Protein AF-A0A317CNK8-F1 (afdb_monomer)

Radius of gyration: 68.14 Å; Cα contacts (8 Å, |Δi|>4): 145; chains: 1; bounding box: 167×56×218 Å

InterPro domains:
  IPR014161 Tol-Pal system, TolA [TIGR02794] (309-562)

Solvent-accessible surface area (backbone atoms only — not comparable to full-atom values): 32503 Å² total; per-residue (Å²): 128,73,77,66,61,76,76,44,60,66,61,55,53,50,50,52,53,50,52,52,50,52,53,52,51,53,58,64,60,62,77,76,76,86,88,83,90,78,91,90,82,90,83,90,85,82,90,81,90,83,94,78,88,80,90,83,90,82,80,86,84,85,84,85,86,86,84,84,83,84,87,80,59,73,66,58,60,51,49,52,51,52,50,52,50,50,55,50,48,53,49,51,50,48,53,48,53,52,50,51,52,50,51,50,54,50,50,54,49,53,52,51,50,52,50,52,49,53,52,52,50,51,54,51,50,52,52,50,50,51,54,50,50,55,51,49,52,52,52,49,53,51,50,50,54,49,50,52,52,51,51,52,50,50,53,53,52,48,53,50,50,54,52,50,53,49,52,51,51,54,52,48,53,52,51,52,50,52,49,52,51,52,51,51,50,50,53,51,50,52,52,51,49,52,52,53,52,50,52,50,52,50,52,50,52,52,50,51,50,52,51,50,51,52,52,52,51,52,52,50,50,51,50,52,52,50,50,50,50,56,47,50,64,50,50,74,75,60,85,74,84,89,86,84,87,78,71,71,58,64,62,50,53,58,57,48,52,56,55,46,54,55,48,50,53,51,51,51,52,53,51,51,51,50,52,50,52,52,51,49,53,50,53,51,50,53,52,52,53,51,52,54,50,53,51,52,51,52,56,48,52,52,49,53,50,50,52,51,51,55,49,52,51,52,53,52,49,52,51,52,55,49,51,52,50,53,52,51,50,49,53,52,49,51,54,50,51,51,54,49,51,51,54,51,52,51,49,51,50,54,50,52,51,52,50,49,55,51,50,52,51,52,51,51,50,51,52,51,49,53,49,50,52,51,49,51,52,50,49,54,53,44,48,55,52,43,59,58,42,48,71,64,47,72,80,67,69,85,76,83,80,91,80,76,64,79,77,63,56,64,60,58,55,57,55,54,51,56,54,51,54,56,52,51,52,52,49,54,52,53,49,51,51,51,52,53,51,52,49,52,52,53,50,51,51,51,51,52,51,54,51,53,49,50,52,50,53,50,52,50,48,52,53,53,50,50,50,50,50,52,51,50,49,51,52,49,52,52,50,50,52,50,52,50,51,30,51,51,50,44,52,56,49,49,54,50,39,50,52,56,26,56,76,60,44,66,78,59,91,87,56,80,91,48,64,30,36,37,39,41,33,49,41,85,80,11,40,75,50,80,76,78,40,72,80,38,63,89,47,72,69,58,50,49,35,52,54,51,11,52,64,72,35,57,64,36,77,58,68,58,93,73,47,82,76,47,71,44,80,47,78,50,109

Organism: NCBI:txid1247513

Mean predicted aligned error: 24.34 Å

Structure (mmCIF, N/CA/C/O backbone):
data_AF-A0A317CNK8-F1
#
_entry.id   AF-A0A317CNK8-F1
#
loop_
_atom_site.group_PDB
_atom_site.id
_atom_site.type_symbol
_atom_site.label_atom_id
_atom_site.label_alt_id
_atom_site.label_comp_id
_atom_site.label_asym_id
_atom_site.label_entity_id
_atom_site.label_seq_id
_atom_site.pdbx_PDB_ins_code
_atom_site.Cartn_x
_atom_site.Cartn_y
_atom_site.Cartn_z
_atom_site.occupancy
_atom_site.B_iso_or_equiv
_atom_site.auth_seq_id
_atom_site.auth_comp_id
_atom_site.auth_asym_id
_atom_site.auth_atom_id
_atom_site.pdbx_PDB_model_num
ATOM 1 N N . MET A 1 1 ? -16.880 -33.527 27.406 1.00 51.72 1 MET A N 1
ATOM 2 C CA . MET A 1 1 ? -18.219 -33.159 26.884 1.00 51.72 1 MET A CA 1
ATOM 3 C C . MET A 1 1 ? -18.431 -31.655 26.640 1.00 51.72 1 MET A C 1
ATOM 5 O O . MET A 1 1 ? -19.426 -31.310 26.028 1.00 51.72 1 MET A O 1
ATOM 9 N N . MET A 1 2 ? -17.512 -30.744 27.010 1.00 53.50 2 MET A N 1
ATOM 10 C CA . MET A 1 2 ? -17.715 -29.291 26.795 1.00 53.50 2 MET A CA 1
ATOM 11 C C . MET A 1 2 ? -17.295 -28.764 25.405 1.00 53.50 2 MET A C 1
ATOM 13 O O . MET A 1 2 ? -17.673 -27.661 25.027 1.00 53.50 2 MET A O 1
ATOM 17 N N . LYS A 1 3 ? -16.541 -29.538 24.607 1.00 53.97 3 LYS A N 1
ATOM 18 C CA . LYS A 1 3 ? -16.051 -29.102 23.279 1.00 53.97 3 LYS A CA 1
ATOM 19 C C . LYS A 1 3 ? -17.093 -29.189 22.153 1.00 53.97 3 LYS A C 1
ATOM 21 O O . LYS A 1 3 ? -16.916 -28.548 21.123 1.00 53.97 3 LYS A O 1
ATOM 26 N N . THR A 1 4 ? -18.186 -29.929 22.338 1.00 57.75 4 THR A N 1
ATOM 27 C CA . THR A 1 4 ? -19.303 -30.004 21.377 1.00 57.75 4 THR A CA 1
ATOM 28 C C . THR A 1 4 ? -20.269 -28.821 21.495 1.00 57.75 4 THR A C 1
ATOM 30 O O . THR A 1 4 ? -20.894 -28.456 20.504 1.00 57.75 4 THR A O 1
ATOM 33 N N . LEU A 1 5 ? -20.326 -28.156 22.655 1.00 55.88 5 LEU A N 1
ATOM 34 C CA . LEU A 1 5 ? -21.224 -27.019 22.907 1.00 55.88 5 LEU A CA 1
ATOM 35 C C . LEU A 1 5 ? -20.809 -25.730 22.177 1.00 55.88 5 LEU A C 1
ATOM 37 O O . LEU A 1 5 ? -21.660 -24.899 21.879 1.00 55.88 5 LEU A O 1
ATOM 41 N N . LEU A 1 6 ? -19.529 -25.573 21.820 1.00 61.75 6 LEU A N 1
ATOM 42 C CA . LEU A 1 6 ? -19.040 -24.378 21.114 1.00 61.75 6 LEU A CA 1
ATOM 43 C C . LEU A 1 6 ? -19.137 -24.472 19.583 1.00 61.75 6 LEU A C 1
ATOM 45 O O . LEU A 1 6 ? -18.916 -23.476 18.898 1.00 61.75 6 LEU A O 1
ATOM 49 N N . ARG A 1 7 ? -19.451 -25.648 19.025 1.00 70.12 7 ARG A N 1
ATOM 50 C CA . ARG A 1 7 ? -19.420 -25.859 17.567 1.00 70.12 7 ARG A CA 1
ATOM 51 C C . ARG A 1 7 ? -20.750 -25.533 16.877 1.00 70.12 7 ARG A C 1
ATOM 53 O O . ARG A 1 7 ? -20.743 -25.199 15.697 1.00 70.12 7 ARG A O 1
ATOM 60 N N . HIS A 1 8 ? -21.867 -25.559 17.610 1.00 70.69 8 HIS A N 1
ATOM 61 C CA . HIS A 1 8 ? -23.206 -25.256 17.084 1.00 70.69 8 HIS A CA 1
ATOM 62 C C . HIS A 1 8 ? -24.017 -24.376 18.053 1.00 70.69 8 HIS A C 1
ATOM 64 O O . HIS A 1 8 ? -24.995 -24.843 18.641 1.00 70.69 8 HIS A O 1
ATOM 70 N N . PRO A 1 9 ? -23.651 -23.088 18.210 1.00 75.88 9 PRO A N 1
ATOM 71 C CA . PRO A 1 9 ? -24.338 -22.183 19.136 1.00 75.88 9 PRO A CA 1
ATOM 72 C C . PRO A 1 9 ? -25.824 -22.010 18.781 1.00 75.88 9 PRO A C 1
ATOM 74 O O . PRO A 1 9 ? -26.666 -21.932 19.670 1.00 75.88 9 PRO A O 1
ATOM 77 N N . PHE A 1 10 ? -26.168 -22.046 17.489 1.00 78.62 10 PHE A N 1
ATOM 78 C CA . PHE A 1 10 ? -27.555 -21.956 17.025 1.00 78.62 10 PHE A CA 1
ATOM 79 C C . PHE A 1 10 ? -28.415 -23.165 17.415 1.00 78.62 10 PHE A C 1
ATOM 81 O O . PHE A 1 10 ? -29.553 -22.976 17.831 1.00 78.62 10 PHE A O 1
ATOM 88 N N . ALA A 1 11 ? -27.887 -24.392 17.337 1.00 78.44 11 ALA A N 1
ATOM 89 C CA . ALA A 1 11 ? -28.640 -25.594 17.711 1.00 78.44 11 ALA A CA 1
ATOM 90 C C . ALA A 1 11 ? -28.907 -25.649 19.224 1.00 78.44 11 ALA A C 1
ATOM 92 O O . ALA A 1 11 ? -29.983 -26.056 19.654 1.00 78.44 11 ALA A O 1
ATOM 93 N N . PHE A 1 12 ? -27.953 -25.174 20.031 1.00 82.88 12 PHE A N 1
ATOM 94 C CA . PHE A 1 12 ? -28.099 -25.093 21.483 1.00 82.88 12 PHE A CA 1
ATOM 95 C C . PHE A 1 12 ? -29.129 -24.034 21.907 1.00 82.88 12 PHE A C 1
ATOM 97 O O . PHE A 1 12 ? -29.985 -24.308 22.745 1.00 82.88 12 PHE A O 1
ATOM 104 N N . ILE A 1 13 ? -29.108 -22.851 21.281 1.00 85.25 13 ILE A N 1
ATOM 105 C CA . ILE A 1 13 ? -30.114 -21.804 21.525 1.00 85.25 13 ILE A CA 1
ATOM 106 C C . ILE A 1 13 ? -31.509 -22.285 21.102 1.00 85.25 13 ILE A C 1
ATOM 108 O O . ILE A 1 13 ? -32.470 -22.090 21.843 1.00 85.25 13 ILE A O 1
ATOM 112 N N . LEU A 1 14 ? -31.624 -22.969 19.959 1.00 87.56 14 LEU A N 1
ATOM 113 C CA . LEU A 1 14 ? -32.895 -23.523 19.488 1.00 87.56 14 LEU A CA 1
ATOM 114 C C . LEU A 1 14 ? -33.442 -24.599 20.442 1.00 87.56 14 LEU A C 1
ATOM 116 O O . LEU A 1 14 ? -34.637 -24.609 20.725 1.00 87.56 14 LEU A O 1
ATOM 120 N N . ALA A 1 15 ? -32.575 -25.454 20.996 1.00 86.88 15 ALA A N 1
ATOM 121 C CA . ALA A 1 15 ? -32.964 -26.447 21.995 1.00 86.88 15 ALA A CA 1
ATOM 122 C C . ALA A 1 15 ? -33.470 -25.798 23.294 1.00 86.88 15 ALA A C 1
ATOM 124 O O . ALA A 1 15 ? -34.475 -26.247 23.840 1.00 86.88 15 ALA A O 1
ATOM 125 N N . ILE A 1 16 ? -32.832 -24.720 23.764 1.00 89.38 16 ILE A N 1
ATOM 126 C CA . ILE A 1 16 ? -33.285 -23.974 24.951 1.00 89.38 16 ILE A CA 1
ATOM 127 C C . ILE A 1 16 ? -34.645 -23.315 24.698 1.00 89.38 16 ILE A C 1
ATOM 129 O O . ILE A 1 16 ? -35.525 -23.390 25.552 1.00 89.38 16 ILE A O 1
ATOM 133 N N . ILE A 1 17 ? -34.845 -22.712 23.523 1.00 91.62 17 ILE A N 1
ATOM 134 C CA . ILE A 1 17 ? -36.132 -22.108 23.143 1.00 91.62 17 ILE A CA 1
ATOM 135 C C . ILE A 1 17 ? -37.231 -23.178 23.071 1.00 91.62 17 ILE A C 1
ATOM 137 O O . ILE A 1 17 ? -38.327 -22.956 23.582 1.00 91.62 17 ILE A O 1
ATOM 141 N N . LEU A 1 18 ? -36.933 -24.353 22.507 1.00 92.69 18 LEU A N 1
ATOM 142 C CA . LEU A 1 18 ? -37.873 -25.473 22.434 1.00 92.69 18 LEU A CA 1
ATOM 143 C C . LEU A 1 18 ? -38.273 -25.975 23.831 1.00 92.69 18 LEU A C 1
ATOM 145 O O . LEU A 1 18 ? -39.457 -26.155 24.095 1.00 92.69 18 LEU A O 1
ATOM 149 N N . HIS A 1 19 ? -37.315 -26.134 24.749 1.00 86.75 19 HIS A N 1
ATOM 150 C CA . HIS A 1 19 ? -37.614 -26.532 26.130 1.00 86.75 19 HIS A CA 1
ATOM 151 C C . HIS A 1 19 ? -38.382 -25.443 26.892 1.00 86.75 19 HIS A C 1
ATOM 153 O O . HIS A 1 19 ? -39.276 -25.762 27.673 1.00 86.75 19 HIS A O 1
ATOM 159 N N . GLY A 1 20 ? -38.096 -24.165 26.628 1.00 92.12 20 GLY A N 1
ATOM 160 C CA . GLY A 1 20 ? -38.864 -23.043 27.170 1.00 92.12 20 GLY A CA 1
ATOM 161 C C . GLY A 1 20 ? -40.322 -23.039 26.699 1.00 92.12 20 GLY A C 1
ATOM 162 O O . GLY A 1 20 ? -41.219 -22.805 27.504 1.00 92.12 20 GLY A O 1
ATOM 163 N N . LEU A 1 21 ? -40.573 -23.362 25.427 1.00 91.50 21 LEU A N 1
ATOM 164 C CA . LEU A 1 21 ? -41.928 -23.509 24.880 1.00 91.50 21 LEU A CA 1
ATOM 165 C C . LEU A 1 21 ? -42.666 -24.721 25.462 1.00 91.50 21 LEU A C 1
ATOM 167 O O . LEU A 1 21 ? -43.856 -24.618 25.747 1.00 91.50 21 LEU A O 1
ATOM 171 N N . ILE A 1 22 ? -41.971 -25.838 25.693 1.00 87.00 22 ILE A N 1
ATOM 172 C CA . ILE A 1 22 ? -42.548 -27.023 26.348 1.00 87.00 22 ILE A CA 1
ATOM 173 C C . ILE A 1 22 ? -42.915 -26.713 27.808 1.00 87.00 22 ILE A C 1
ATOM 175 O O . ILE A 1 22 ? -44.008 -27.058 28.250 1.00 87.00 22 ILE A O 1
ATOM 179 N N . ALA A 1 23 ? -42.055 -26.003 28.545 1.00 83.56 23 ALA A N 1
ATOM 180 C CA . ALA A 1 23 ? -42.351 -25.570 29.911 1.00 83.56 23 ALA A CA 1
ATOM 181 C C . ALA A 1 23 ? -43.528 -24.579 29.961 1.00 83.56 23 ALA A C 1
ATOM 183 O O . ALA A 1 23 ? -44.383 -24.678 30.839 1.00 83.56 23 ALA A O 1
ATOM 184 N N . LEU A 1 24 ? -43.615 -23.664 28.989 1.00 82.12 24 LEU A N 1
ATOM 185 C CA . LEU A 1 24 ? -44.740 -22.738 28.855 1.00 82.12 24 LEU A CA 1
ATOM 186 C C . LEU A 1 24 ? -46.054 -23.477 28.545 1.00 82.12 24 LEU A C 1
ATOM 188 O O . LEU A 1 24 ? -47.079 -23.166 29.144 1.00 82.12 24 LEU A O 1
ATOM 192 N N . LEU A 1 25 ? -46.025 -24.490 27.672 1.00 81.62 25 LEU A N 1
ATOM 193 C CA . LEU A 1 25 ? -47.177 -25.354 27.384 1.00 81.62 25 LEU A CA 1
ATOM 194 C C . LEU A 1 25 ? -47.646 -26.144 28.613 1.00 81.62 25 LEU A C 1
ATOM 196 O O . LEU A 1 25 ? -48.846 -26.363 28.776 1.00 81.62 25 LEU A O 1
ATOM 200 N N . PHE A 1 26 ? -46.721 -26.534 29.491 1.00 77.19 26 PHE A N 1
ATOM 201 C CA . PHE A 1 26 ? -47.041 -27.226 30.738 1.00 77.19 26 PHE A CA 1
ATOM 202 C C . PHE A 1 26 ? -47.734 -26.297 31.744 1.00 77.19 26 PHE A C 1
ATOM 204 O O . PHE A 1 26 ? -48.718 -26.689 32.360 1.00 77.19 26 PHE A O 1
ATOM 211 N N . VAL A 1 27 ? -47.289 -25.039 31.848 1.00 76.50 27 VAL A N 1
ATOM 212 C CA . VAL A 1 27 ? -47.945 -24.017 32.687 1.00 76.50 27 VAL A CA 1
ATOM 213 C C . VAL A 1 27 ? -49.339 -23.676 32.154 1.00 76.50 27 VAL A C 1
ATOM 215 O O . VAL A 1 27 ? -50.279 -23.586 32.932 1.00 76.50 27 VAL A O 1
ATOM 218 N N . ILE A 1 28 ? -49.500 -23.565 30.832 1.00 77.12 28 ILE A N 1
ATOM 219 C CA . ILE A 1 28 ? -50.803 -23.290 30.204 1.00 77.12 28 ILE A CA 1
ATOM 220 C C . ILE A 1 28 ? -51.759 -24.493 30.332 1.00 77.12 28 ILE A C 1
ATOM 222 O O . ILE A 1 28 ? -52.966 -24.301 30.445 1.00 77.12 28 ILE A O 1
ATOM 226 N N . SER A 1 29 ? -51.247 -25.729 30.366 1.00 67.00 29 SER A N 1
ATOM 227 C CA . SER A 1 29 ? -52.081 -26.932 30.541 1.00 67.00 29 SER A CA 1
ATOM 228 C C . SER A 1 29 ? -52.541 -27.168 31.986 1.00 67.00 29 SER A C 1
ATOM 230 O O . SER A 1 29 ? -53.504 -27.903 32.193 1.00 67.00 29 SER A O 1
ATOM 232 N N . PHE A 1 30 ? -51.895 -26.558 32.986 1.00 57.22 30 PHE A N 1
ATOM 233 C CA . PHE A 1 30 ? -52.254 -26.728 34.402 1.00 57.22 30 PHE A CA 1
ATOM 234 C C . PHE A 1 30 ? -53.385 -25.800 34.886 1.00 57.22 30 PHE A C 1
ATOM 236 O O . PHE A 1 30 ? -53.951 -26.056 35.945 1.00 57.22 30 PHE A O 1
ATOM 243 N N . ASP A 1 31 ? -53.773 -24.788 34.104 1.00 52.41 31 ASP A N 1
ATOM 244 C CA . ASP A 1 31 ? -54.889 -23.876 34.425 1.00 52.41 31 ASP A CA 1
ATOM 245 C C . ASP A 1 31 ? -56.268 -24.386 33.942 1.00 52.41 31 ASP A C 1
ATOM 247 O O . ASP A 1 31 ? -57.275 -23.697 34.088 1.00 52.41 31 ASP A O 1
ATOM 251 N N . LEU A 1 32 ? -56.352 -25.605 33.382 1.00 44.31 32 LEU A N 1
ATOM 252 C CA . LEU A 1 32 ? -57.600 -26.165 32.833 1.00 44.31 32 LEU A CA 1
ATOM 253 C C . LEU A 1 32 ? -58.140 -27.412 33.558 1.00 44.31 32 LEU A C 1
ATOM 255 O O . LEU A 1 32 ? -58.937 -28.148 32.984 1.00 44.31 32 LEU A O 1
ATOM 259 N N . HIS A 1 33 ? -57.735 -27.660 34.806 1.00 44.12 33 HIS A N 1
ATOM 260 C CA . HIS A 1 33 ? -58.357 -28.674 35.671 1.00 44.12 33 HIS A CA 1
ATOM 261 C C . HIS A 1 33 ? -58.333 -28.233 37.136 1.00 44.12 33 HIS A C 1
ATOM 263 O O . HIS A 1 33 ? -57.529 -28.720 37.921 1.00 44.12 33 HIS A O 1
ATOM 269 N N . LEU A 1 34 ? -59.214 -27.303 37.503 1.00 44.22 34 LEU A N 1
ATOM 270 C CA . LEU A 1 34 ? -59.673 -27.092 38.881 1.00 44.22 34 LEU A CA 1
ATOM 271 C C . LEU A 1 34 ? -60.861 -26.125 38.839 1.00 44.22 34 LEU A C 1
ATOM 273 O O . LEU A 1 34 ? -60.669 -24.924 38.956 1.00 44.22 34 LEU A O 1
ATOM 277 N N . VAL A 1 35 ? -62.064 -26.658 38.601 1.00 36.12 35 VAL A N 1
ATOM 278 C CA . VAL A 1 35 ? -63.365 -26.217 39.151 1.00 36.12 35 VAL A CA 1
ATOM 279 C C . VAL A 1 35 ? -64.455 -27.074 38.499 1.00 36.12 35 VAL A C 1
ATOM 281 O O . VAL A 1 35 ? -64.773 -26.878 37.332 1.00 36.12 35 VAL A O 1
ATOM 284 N N . GLU A 1 36 ? -65.054 -27.988 39.270 1.00 35.94 36 GLU A N 1
ATOM 285 C CA . GLU A 1 36 ? -66.451 -28.398 39.081 1.00 35.94 36 GLU A CA 1
ATOM 286 C C . GLU A 1 36 ? -67.029 -29.024 40.368 1.00 35.94 36 GLU A C 1
ATOM 288 O O . GLU A 1 36 ? -66.429 -29.916 40.965 1.00 35.94 36 GLU A O 1
ATOM 293 N N . GLY A 1 37 ? -68.204 -28.527 40.784 1.00 32.69 37 GLY A N 1
ATOM 294 C CA . GLY A 1 37 ? -69.041 -29.024 41.891 1.00 32.69 37 GLY A CA 1
ATOM 295 C C . GLY A 1 37 ? -68.866 -28.265 43.220 1.00 32.69 37 GLY A C 1
ATOM 296 O O . GLY A 1 37 ? -67.756 -28.071 43.685 1.00 32.69 37 GLY A O 1
ATOM 297 N N . SER A 1 38 ? -69.892 -27.817 43.947 1.00 31.16 38 SER A N 1
ATOM 298 C CA . SER A 1 38 ? -71.340 -27.986 43.827 1.00 31.16 38 SER A CA 1
ATOM 299 C C . SER A 1 38 ? -72.035 -27.054 44.843 1.00 31.16 38 SER A C 1
ATOM 301 O O . SER A 1 38 ? -71.654 -27.012 46.006 1.00 31.16 38 SER A O 1
ATOM 303 N N . LEU A 1 39 ? -73.034 -26.312 44.354 1.00 35.56 39 LEU A N 1
ATOM 304 C CA . LEU A 1 39 ? -74.331 -25.941 44.954 1.00 35.56 39 LEU A CA 1
ATOM 305 C C . LEU A 1 39 ? -74.491 -25.760 46.482 1.00 35.56 39 LEU A C 1
ATOM 307 O O . LEU A 1 39 ? -74.320 -26.688 47.263 1.00 35.56 39 LEU A O 1
ATOM 311 N N . GLY A 1 40 ? -75.093 -24.624 46.864 1.00 33.16 40 GLY A N 1
ATOM 312 C CA . GLY A 1 40 ? -75.884 -24.516 48.099 1.00 33.16 40 GLY A CA 1
ATOM 313 C C . GLY A 1 40 ? -76.297 -23.085 48.455 1.00 33.16 40 GLY A C 1
ATOM 314 O O . GLY A 1 40 ? -75.489 -22.304 48.934 1.00 33.16 40 GLY A O 1
ATOM 315 N N . LYS A 1 41 ? -77.560 -22.736 48.207 1.00 35.88 41 LYS A N 1
ATOM 316 C CA . LYS A 1 41 ? -78.205 -21.416 48.368 1.00 35.88 41 LYS A CA 1
ATOM 317 C C . LYS A 1 41 ? -79.230 -21.471 49.531 1.00 35.88 41 LYS A C 1
ATOM 319 O O . LYS A 1 41 ? -79.697 -22.567 49.813 1.00 35.88 41 LYS A O 1
ATOM 324 N N . ILE A 1 42 ? -79.678 -20.290 50.022 1.00 35.28 42 ILE A N 1
ATOM 325 C CA . ILE A 1 42 ? -80.951 -19.989 50.770 1.00 35.28 42 ILE A CA 1
ATOM 326 C C . ILE A 1 42 ? -80.873 -20.260 52.303 1.00 35.28 42 ILE A C 1
ATOM 328 O O . ILE A 1 42 ? -80.344 -21.287 52.690 1.00 35.28 42 ILE A O 1
ATOM 332 N N . SER A 1 43 ? -81.337 -19.453 53.279 1.00 39.75 43 SER A N 1
ATOM 333 C CA . SER A 1 43 ? -82.163 -18.225 53.395 1.00 39.75 43 SER A CA 1
ATOM 334 C C . SER A 1 43 ? -82.001 -17.586 54.799 1.00 39.75 43 SER A C 1
ATOM 336 O O . SER A 1 43 ? -81.441 -18.224 55.690 1.00 39.75 43 SER A O 1
ATOM 338 N N . PRO A 1 44 ? -82.560 -16.384 55.054 1.00 58.94 44 PRO A N 1
ATOM 339 C CA . PRO A 1 44 ? -82.705 -15.805 56.390 1.00 58.94 44 PRO A CA 1
ATOM 340 C C . PRO A 1 44 ? -84.045 -16.200 57.041 1.00 58.94 44 PRO A C 1
ATOM 342 O O . PRO A 1 44 ? -85.082 -16.198 56.377 1.00 58.94 44 PRO A O 1
ATOM 345 N N . VAL A 1 45 ? -84.052 -16.473 58.350 1.00 34.09 45 VAL A N 1
ATOM 346 C CA . VAL A 1 45 ? -85.285 -16.705 59.123 1.00 34.09 45 VAL A CA 1
ATOM 347 C C . VAL A 1 45 ? -85.367 -15.723 60.291 1.00 34.09 45 VAL A C 1
ATOM 349 O O . VAL A 1 45 ? -84.513 -15.669 61.171 1.00 34.09 45 VAL A O 1
ATOM 352 N N . LYS A 1 46 ? -86.422 -14.912 60.217 1.00 27.80 46 LYS A N 1
ATOM 353 C CA . LYS A 1 46 ? -87.021 -14.054 61.243 1.00 27.80 46 LYS A CA 1
ATOM 354 C C . LYS A 1 46 ? -88.071 -14.888 62.004 1.00 27.80 46 LYS A C 1
ATOM 356 O O . LYS A 1 46 ? -88.456 -15.937 61.500 1.00 27.80 46 LYS A O 1
ATOM 361 N N . VAL A 1 47 ? -88.654 -14.300 63.061 1.00 31.88 47 VAL A N 1
ATOM 362 C CA . VAL A 1 47 ? -89.940 -14.668 63.719 1.00 31.88 47 VAL A CA 1
ATOM 363 C C . VAL A 1 47 ? -89.708 -15.588 64.948 1.00 31.88 47 VAL A C 1
ATOM 365 O O . VAL A 1 47 ? -88.899 -16.495 64.862 1.00 31.88 47 VAL A O 1
ATOM 368 N N . MET A 1 48 ? -90.273 -15.411 66.154 1.00 27.34 48 MET A N 1
ATOM 369 C CA . MET A 1 48 ? -91.448 -14.671 66.643 1.00 27.34 48 MET A CA 1
ATOM 370 C C . MET A 1 48 ? -91.346 -14.390 68.155 1.00 27.34 48 MET A C 1
ATOM 372 O O . MET A 1 48 ? -90.637 -15.082 68.879 1.00 27.34 48 MET A O 1
ATOM 376 N N . LEU A 1 49 ? -92.136 -13.412 68.606 1.00 37.09 49 LEU A N 1
ATOM 377 C CA . LEU A 1 49 ? -92.508 -13.162 70.000 1.00 37.09 49 LEU A CA 1
ATOM 378 C C . LEU A 1 49 ? -93.452 -14.247 70.556 1.00 37.09 49 LEU A C 1
ATOM 380 O O . LEU A 1 49 ? -94.300 -14.724 69.809 1.00 37.09 49 LEU A O 1
ATOM 384 N N . ASN A 1 50 ? -93.383 -14.512 71.867 1.00 32.94 50 ASN A N 1
ATOM 385 C CA . ASN A 1 50 ? -94.516 -14.870 72.749 1.00 32.94 50 ASN A CA 1
ATOM 386 C C . ASN A 1 50 ? -93.992 -14.822 74.208 1.00 32.94 50 ASN A C 1
ATOM 388 O O . ASN A 1 50 ? -93.010 -15.498 74.488 1.00 32.94 50 ASN A O 1
ATOM 392 N N . SER A 1 51 ? -94.370 -13.938 75.143 1.00 39.94 51 SER A N 1
ATOM 393 C CA . SER A 1 51 ? -95.670 -13.495 75.690 1.00 39.94 51 SER A CA 1
ATOM 394 C C . SER A 1 51 ? -96.462 -14.581 76.428 1.00 39.94 51 SER A C 1
ATOM 396 O O . SER A 1 51 ? -97.350 -15.174 75.835 1.00 39.94 51 SER A O 1
ATOM 398 N N . GLN A 1 52 ? -96.144 -14.781 77.720 1.00 35.12 52 GLN A N 1
ATOM 399 C CA . GLN A 1 52 ? -97.038 -15.115 78.859 1.00 35.12 52 GLN A CA 1
ATOM 400 C C . GLN A 1 52 ? -96.299 -14.609 80.135 1.00 35.12 52 GLN A C 1
ATOM 402 O O . GLN A 1 52 ? -95.115 -14.900 80.267 1.00 35.12 52 GLN A O 1
ATOM 407 N N . ALA A 1 53 ? -96.754 -13.647 80.959 1.00 31.39 53 ALA A N 1
ATOM 408 C CA . ALA A 1 53 ? -97.944 -13.580 81.832 1.00 31.39 53 ALA A CA 1
ATOM 409 C C . ALA A 1 53 ? -97.980 -14.754 82.841 1.00 31.39 53 ALA A C 1
ATOM 411 O O . ALA A 1 53 ? -97.860 -15.880 82.389 1.00 31.39 53 ALA A O 1
ATOM 412 N N . ILE A 1 54 ? -98.151 -14.652 84.169 1.00 30.12 54 ILE A N 1
ATOM 413 C CA . ILE A 1 54 ? -98.584 -13.630 85.148 1.00 30.12 54 ILE A CA 1
ATOM 414 C C . ILE A 1 54 ? -98.335 -14.250 86.562 1.00 30.12 54 ILE A C 1
ATOM 416 O O . ILE A 1 54 ? -98.412 -15.469 86.675 1.00 30.12 54 ILE A O 1
ATOM 420 N N . SER A 1 55 ? -98.147 -13.408 87.598 1.00 35.50 55 SER A N 1
ATOM 421 C CA . SER A 1 55 ? -98.243 -13.682 89.064 1.00 35.50 55 SER A CA 1
ATOM 422 C C . SER A 1 55 ? -97.176 -14.605 89.692 1.00 35.50 55 SER A C 1
ATOM 424 O O . SER A 1 55 ? -96.711 -15.533 89.058 1.00 35.50 55 SER A O 1
ATOM 426 N N . GLU A 1 56 ? -96.672 -14.395 90.916 1.00 32.97 56 GLU A N 1
ATOM 427 C CA . GLU A 1 56 ? -97.396 -14.114 92.164 1.00 32.97 56 GLU A CA 1
ATOM 428 C C . GLU A 1 56 ? -96.440 -13.599 93.274 1.00 32.97 56 GLU A C 1
ATOM 430 O O . GLU A 1 56 ? -95.243 -13.887 93.269 1.00 32.97 56 GLU A O 1
ATOM 435 N N . LEU A 1 57 ? -96.987 -12.799 94.197 1.00 39.81 57 LEU A N 1
ATOM 436 C CA . LEU A 1 57 ? -96.392 -12.294 95.446 1.00 39.81 57 LEU A CA 1
ATOM 437 C C . LEU A 1 57 ? -95.800 -13.415 96.323 1.00 39.81 57 LEU A C 1
ATOM 439 O O . LEU A 1 57 ? -96.445 -14.444 96.451 1.00 39.81 57 LEU A O 1
ATOM 443 N N . GLN A 1 58 ? -94.732 -13.133 97.088 1.00 29.64 58 GLN A N 1
ATOM 444 C CA . GLN A 1 58 ? -94.763 -13.259 98.561 1.00 29.64 58 GLN A CA 1
ATOM 445 C C . GLN A 1 58 ? -93.473 -12.771 99.245 1.00 29.64 58 GLN A C 1
ATOM 447 O O . GLN A 1 58 ? -92.359 -13.082 98.831 1.00 29.64 58 GLN A O 1
ATOM 452 N N . LEU A 1 59 ? -93.680 -11.981 100.304 1.00 41.62 59 LEU A N 1
ATOM 453 C CA . LEU A 1 59 ? -92.711 -11.621 101.339 1.00 41.62 59 LEU A CA 1
ATOM 454 C C . LEU A 1 59 ? -92.255 -12.865 102.133 1.00 41.62 59 LEU A C 1
ATOM 456 O O . LEU A 1 59 ? -93.075 -13.754 102.325 1.00 41.62 59 LEU A O 1
ATOM 460 N N . GLU A 1 60 ? -90.991 -12.828 102.597 1.00 43.38 60 GLU A N 1
ATOM 461 C CA . GLU A 1 60 ? -90.371 -13.354 103.848 1.00 43.38 60 GLU A CA 1
ATOM 462 C C . GLU A 1 60 ? -90.924 -14.634 104.535 1.00 43.38 60 GLU A C 1
ATOM 464 O O . GLU A 1 60 ? -92.137 -14.814 104.618 1.00 43.38 60 GLU A O 1
ATOM 469 N N . PRO A 1 61 ? -90.066 -15.509 105.129 1.00 53.16 61 PRO A N 1
ATOM 470 C CA . PRO A 1 61 ? -89.317 -15.145 106.345 1.00 53.16 61 PRO A CA 1
ATOM 471 C C . PRO A 1 61 ? -87.923 -15.778 106.564 1.00 53.16 61 PRO A C 1
ATOM 473 O O . PRO A 1 61 ? -87.470 -16.688 105.874 1.00 53.16 61 PRO A O 1
ATOM 476 N N . THR A 1 62 ? -87.264 -15.221 107.582 1.00 44.38 62 THR A N 1
ATOM 477 C CA . THR A 1 62 ? -86.057 -15.637 108.315 1.00 44.38 62 THR A CA 1
ATOM 478 C C . THR A 1 62 ? -86.086 -17.080 108.850 1.00 44.38 62 THR A C 1
ATOM 480 O O . THR A 1 62 ? -87.155 -17.676 108.986 1.00 44.38 62 THR A O 1
ATOM 483 N N . PRO A 1 63 ? -84.918 -17.613 109.271 1.00 44.47 63 PRO A N 1
ATOM 484 C CA . PRO A 1 63 ? -84.902 -18.302 110.560 1.00 44.47 63 PRO A CA 1
ATOM 485 C C . PRO A 1 63 ? -83.729 -17.921 111.485 1.00 44.47 63 PRO A C 1
ATOM 487 O O . PRO A 1 63 ? -82.564 -17.846 111.102 1.00 44.47 63 PRO A O 1
ATOM 490 N N . GLU A 1 64 ? -84.166 -17.646 112.708 1.00 33.78 64 GLU A N 1
ATOM 491 C CA . GLU A 1 64 ? -83.635 -17.801 114.066 1.00 33.78 64 GLU A CA 1
ATOM 492 C C . GLU A 1 64 ? -82.200 -18.290 114.355 1.00 33.78 64 GLU A C 1
ATOM 494 O O . GLU A 1 64 ? -81.667 -19.230 113.772 1.00 33.78 64 GLU A O 1
ATOM 499 N N . ARG A 1 65 ? -81.638 -17.614 115.368 1.00 36.16 65 ARG A N 1
ATOM 500 C CA . ARG A 1 65 ? -80.373 -17.845 116.074 1.00 36.16 65 ARG A CA 1
ATOM 501 C C . ARG A 1 65 ? -80.437 -19.088 116.961 1.00 36.16 65 ARG A C 1
ATOM 503 O O . ARG A 1 65 ? -81.480 -19.362 117.538 1.00 36.16 65 ARG A O 1
ATOM 510 N N . ASP A 1 66 ? -79.267 -19.655 117.237 1.00 33.59 66 ASP A N 1
ATOM 511 C CA . ASP A 1 66 ? -78.967 -20.183 118.568 1.00 33.59 66 ASP A CA 1
ATOM 512 C C . ASP A 1 66 ? -77.547 -19.734 118.950 1.00 33.59 66 ASP A C 1
ATOM 514 O O . ASP A 1 66 ? -76.590 -19.940 118.199 1.00 33.59 66 ASP A O 1
ATOM 518 N N . THR A 1 67 ? -77.426 -19.016 120.065 1.00 50.28 67 THR A N 1
ATOM 519 C CA . THR A 1 67 ? -76.151 -18.652 120.703 1.00 50.28 67 THR A CA 1
ATOM 520 C C . THR A 1 67 ? -75.930 -19.589 121.898 1.00 50.28 67 THR A C 1
ATOM 522 O O . THR A 1 67 ? -76.874 -20.209 122.385 1.00 50.28 67 THR A O 1
ATOM 525 N N . PRO A 1 68 ? -74.694 -19.712 122.404 1.00 48.69 68 PRO A N 1
ATOM 526 C CA . PRO A 1 68 ? -74.322 -18.762 123.445 1.00 48.69 68 PRO A CA 1
ATOM 527 C C . PRO A 1 68 ? -72.907 -18.193 123.280 1.00 48.69 68 PRO A C 1
ATOM 529 O O . PRO A 1 68 ? -71.961 -18.867 122.883 1.00 48.69 68 PRO A O 1
ATOM 532 N N . ASP A 1 69 ? -72.842 -16.911 123.621 1.00 45.81 69 ASP A N 1
ATOM 533 C CA . ASP A 1 69 ? -71.714 -16.062 124.012 1.00 45.81 69 ASP A CA 1
ATOM 534 C C . ASP A 1 69 ? -70.507 -16.783 124.668 1.00 45.81 69 ASP A C 1
ATOM 536 O O . ASP A 1 69 ? -70.697 -17.796 125.347 1.00 45.81 69 ASP A O 1
ATOM 540 N N . PRO A 1 70 ? -69.2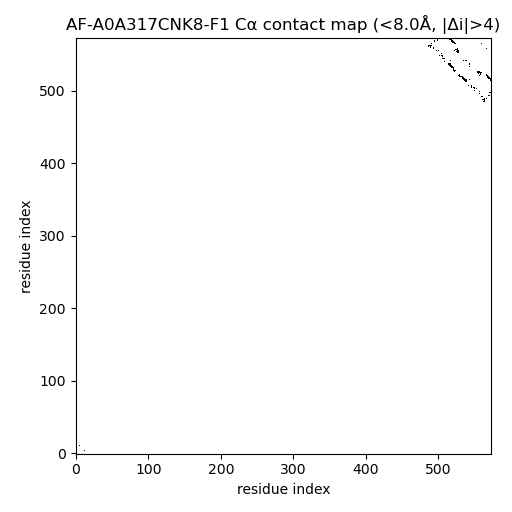73 -16.222 124.585 1.00 53.91 70 PRO A N 1
ATOM 541 C CA . PRO A 1 70 ? -69.078 -14.913 125.209 1.00 53.91 70 PRO A CA 1
ATOM 542 C C . PRO A 1 70 ? -68.074 -13.926 124.580 1.00 53.91 70 PRO A C 1
ATOM 544 O O . PRO A 1 70 ? -66.988 -14.272 124.131 1.00 53.91 70 PRO A O 1
ATOM 547 N N . VAL A 1 71 ? -68.473 -12.652 124.663 1.00 46.28 71 VAL A N 1
ATOM 548 C CA . VAL A 1 71 ? -67.674 -11.414 124.750 1.00 46.28 71 VAL A CA 1
ATOM 549 C C . VAL A 1 71 ? -66.576 -11.236 123.689 1.00 46.28 71 VAL A C 1
ATOM 551 O O . VAL A 1 71 ? -65.399 -11.491 123.929 1.00 46.28 71 VAL A O 1
ATOM 554 N N . MET A 1 72 ? -66.945 -10.682 122.532 1.00 50.19 72 MET A N 1
ATOM 555 C CA . MET A 1 72 ? -65.989 -10.009 121.647 1.00 50.19 72 MET A CA 1
ATOM 556 C C . MET A 1 72 ? -66.030 -8.508 121.929 1.00 50.19 72 MET A C 1
ATOM 558 O O . MET A 1 72 ? -67.073 -7.864 121.825 1.00 50.19 72 MET A O 1
ATOM 562 N N . ASP A 1 73 ? -64.884 -7.978 122.334 1.00 53.12 73 ASP A N 1
ATOM 563 C CA . ASP A 1 73 ? -64.644 -6.569 122.617 1.00 53.12 73 ASP A CA 1
ATOM 564 C C . ASP A 1 73 ? -64.993 -5.700 121.391 1.00 53.12 73 ASP A C 1
ATOM 566 O O . ASP A 1 73 ? -64.419 -5.872 120.314 1.00 53.12 73 ASP A O 1
ATOM 570 N N . ALA A 1 74 ? -65.938 -4.765 121.535 1.00 55.12 74 ALA A N 1
ATOM 571 C CA . ALA A 1 74 ? -66.314 -3.821 120.478 1.00 55.12 74 ALA A CA 1
ATOM 572 C C . ALA A 1 74 ? -65.111 -2.989 119.989 1.00 55.12 74 ALA A C 1
ATOM 574 O O . ALA A 1 74 ? -65.087 -2.568 118.832 1.00 55.12 74 ALA A O 1
ATOM 575 N N . ALA A 1 75 ? -64.080 -2.822 120.827 1.00 59.34 75 ALA A N 1
ATOM 576 C CA . ALA A 1 75 ? -62.824 -2.195 120.438 1.00 59.34 75 ALA A CA 1
ATOM 577 C C . ALA A 1 75 ? -61.993 -3.070 119.480 1.00 59.34 75 ALA A C 1
ATOM 579 O O . ALA A 1 75 ? -61.326 -2.534 118.598 1.00 59.34 75 ALA A O 1
ATOM 580 N N . ALA A 1 76 ? -62.066 -4.402 119.582 1.00 58.59 76 ALA A N 1
ATOM 581 C CA . ALA A 1 76 ? -61.327 -5.316 118.708 1.00 58.59 76 ALA A CA 1
ATOM 582 C C . ALA A 1 76 ? -61.896 -5.342 117.279 1.00 58.59 76 ALA A C 1
ATOM 584 O O . ALA A 1 76 ? -61.138 -5.356 116.314 1.00 58.59 76 ALA A O 1
ATOM 585 N N . LEU A 1 77 ? -63.224 -5.273 117.125 1.00 61.41 77 LEU A N 1
ATOM 586 C CA . LEU A 1 77 ? -63.862 -5.213 115.803 1.00 61.41 77 LEU A CA 1
ATOM 587 C C . LEU A 1 77 ? -63.587 -3.876 115.099 1.00 61.41 77 LEU A C 1
ATOM 589 O O . LEU A 1 77 ? -63.398 -3.831 113.885 1.00 61.41 77 LEU A O 1
ATOM 593 N N . GLN A 1 78 ? -63.551 -2.790 115.875 1.00 67.88 78 GLN A N 1
ATOM 594 C CA . GLN A 1 78 ? -63.254 -1.453 115.375 1.00 67.88 78 GLN A CA 1
ATOM 595 C C . GLN A 1 78 ? -61.771 -1.308 115.000 1.00 67.88 78 GLN A C 1
ATOM 597 O O . GLN A 1 78 ? -61.470 -0.753 113.946 1.00 67.88 78 GLN A O 1
ATOM 602 N N . ALA A 1 79 ? -60.864 -1.911 115.774 1.00 70.12 79 ALA A N 1
ATOM 603 C CA . ALA A 1 79 ? -59.442 -1.996 115.442 1.00 70.12 79 ALA A CA 1
ATOM 604 C C . ALA A 1 79 ? -59.17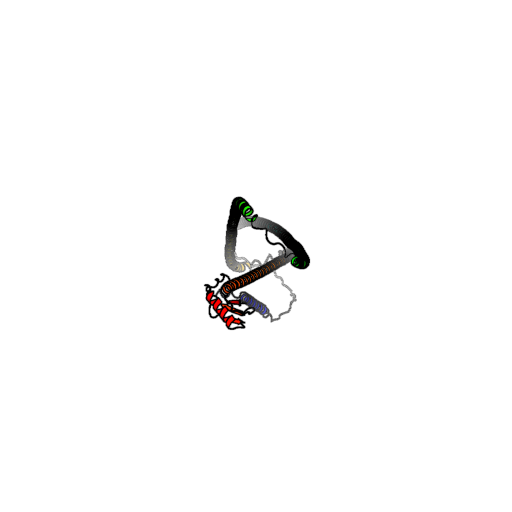3 -2.824 114.169 1.00 70.12 79 ALA A C 1
ATOM 606 O O . ALA A 1 79 ? -58.335 -2.442 113.353 1.00 70.12 79 ALA A O 1
ATOM 607 N N . GLU A 1 80 ? -59.897 -3.928 113.952 1.00 72.44 80 GLU A N 1
ATOM 608 C CA . GLU A 1 80 ? -59.778 -4.734 112.727 1.00 72.44 80 GLU A CA 1
ATOM 609 C C . GLU A 1 80 ? -60.263 -3.952 111.488 1.00 72.44 80 GLU A C 1
ATOM 611 O O . GLU A 1 80 ? -59.641 -4.004 110.427 1.00 72.44 80 GLU A O 1
ATOM 616 N N . LEU A 1 81 ? -61.341 -3.170 111.632 1.00 72.62 81 LEU A N 1
ATOM 617 C CA . LEU A 1 81 ? -61.877 -2.300 110.579 1.00 72.62 81 LEU A CA 1
ATOM 618 C C . LEU A 1 81 ? -60.935 -1.136 110.243 1.00 72.62 81 LEU A C 1
ATOM 620 O O . LEU A 1 81 ? -60.733 -0.833 109.068 1.00 72.62 81 LEU A O 1
ATOM 624 N N . GLU A 1 82 ? -60.329 -0.504 111.250 1.00 75.88 82 GLU A N 1
ATOM 625 C CA . GLU A 1 82 ? -59.321 0.546 111.055 1.00 75.88 82 GLU A CA 1
ATOM 626 C C . GLU A 1 82 ? -58.055 -0.005 110.393 1.00 75.88 82 GLU A C 1
ATOM 628 O O . GLU A 1 82 ? -57.509 0.622 109.485 1.00 75.88 82 GLU A O 1
ATOM 633 N N . LYS A 1 83 ? -57.630 -1.216 110.765 1.00 76.88 83 LYS A N 1
ATOM 634 C CA . LYS A 1 83 ? -56.509 -1.904 110.123 1.00 76.88 83 LYS A CA 1
ATOM 635 C C . LYS A 1 83 ? -56.803 -2.235 108.657 1.00 76.88 83 LYS A C 1
ATOM 637 O O . LYS A 1 83 ? -55.969 -1.959 107.802 1.00 76.88 83 LYS A O 1
ATOM 642 N N . GLN A 1 84 ? -57.995 -2.743 108.339 1.00 79.50 84 GLN A N 1
ATOM 643 C CA . GLN A 1 84 ? -58.410 -2.974 106.949 1.00 79.50 84 GLN A CA 1
ATOM 644 C C . GLN A 1 84 ? -58.530 -1.670 106.151 1.00 79.50 84 GLN A C 1
ATOM 646 O O . GLN A 1 84 ? -58.187 -1.639 104.968 1.00 79.50 84 GLN A O 1
ATOM 651 N N . ALA A 1 85 ? -58.981 -0.581 106.781 1.00 73.44 85 ALA A N 1
ATOM 652 C CA . ALA A 1 85 ? -59.023 0.734 106.154 1.00 73.44 85 ALA A CA 1
ATOM 653 C C . ALA A 1 85 ? -57.608 1.253 105.842 1.00 73.44 85 ALA A C 1
ATOM 655 O O . ALA A 1 85 ? -57.377 1.717 104.725 1.00 73.44 85 ALA A O 1
ATOM 656 N N . LEU A 1 86 ? -56.655 1.106 106.768 1.00 76.00 86 LEU A N 1
ATOM 657 C CA . LEU A 1 86 ? -55.247 1.464 106.565 1.00 76.00 86 LEU A CA 1
ATOM 658 C C . LEU A 1 86 ? -54.580 0.603 105.484 1.00 76.00 86 LEU A C 1
ATOM 660 O O . LEU A 1 86 ? -53.985 1.154 104.565 1.00 76.00 86 LEU A O 1
ATOM 664 N N . GLU A 1 87 ? -54.762 -0.719 105.508 1.00 78.56 87 GLU A N 1
ATOM 665 C CA . GLU A 1 87 ? -54.246 -1.621 104.465 1.00 78.56 87 GLU A CA 1
ATOM 666 C C . GLU A 1 87 ? -54.8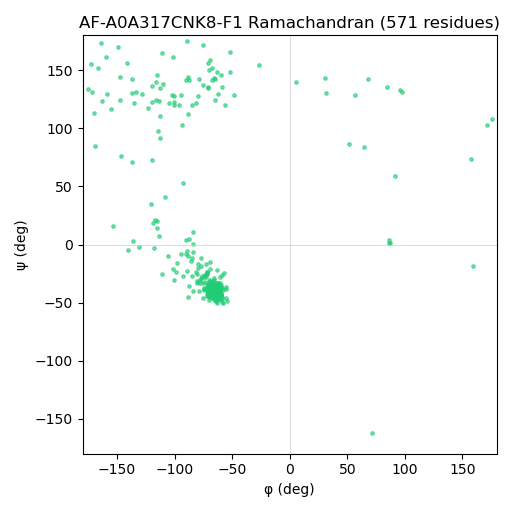54 -1.304 103.085 1.00 78.56 87 GLU A C 1
ATOM 668 O O . GLU A 1 87 ? -54.168 -1.353 102.062 1.00 78.56 87 GLU A O 1
ATOM 673 N N . SER A 1 88 ? -56.137 -0.923 103.029 1.00 75.69 88 SER A N 1
ATOM 674 C CA . SER A 1 88 ? -56.782 -0.491 101.782 1.00 75.69 88 SER A CA 1
ATOM 675 C C . SER A 1 88 ? -56.260 0.860 101.281 1.00 75.69 88 SER A C 1
ATOM 677 O O . SER A 1 88 ? -56.150 1.058 100.069 1.00 75.69 88 SER A O 1
ATOM 679 N N . ALA A 1 89 ? -55.8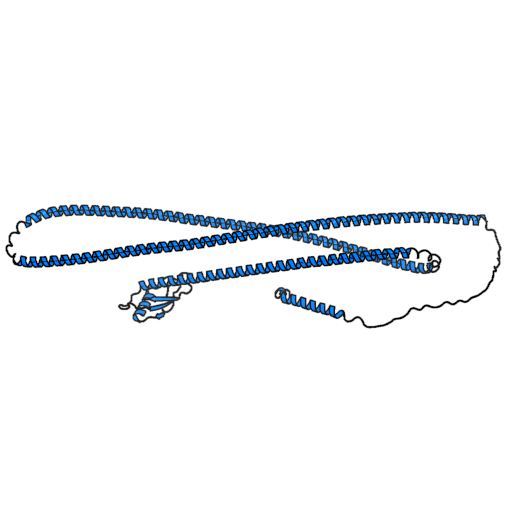99 1.765 102.195 1.00 75.56 89 ALA A N 1
ATOM 680 C CA . ALA A 1 89 ? -55.316 3.059 101.874 1.00 75.56 89 ALA A CA 1
ATOM 681 C C . ALA A 1 89 ? -53.872 2.912 101.371 1.00 75.56 89 ALA A C 1
ATOM 683 O O . ALA A 1 89 ? -53.543 3.485 100.335 1.00 75.56 89 ALA A O 1
ATOM 684 N N . GLU A 1 90 ? -53.050 2.080 102.020 1.00 81.62 90 GLU A N 1
ATOM 685 C CA . GLU A 1 90 ? -51.691 1.753 101.565 1.00 81.62 90 GLU A CA 1
ATOM 686 C C . GLU A 1 90 ? -51.708 1.061 100.199 1.00 81.62 90 GLU A C 1
ATOM 688 O O . GLU A 1 90 ? -50.927 1.403 99.311 1.00 81.62 90 GLU A O 1
ATOM 693 N N . LYS A 1 91 ? -52.646 0.132 99.977 1.00 80.75 91 LYS A N 1
ATOM 694 C CA . LYS A 1 91 ? -52.811 -0.514 98.672 1.00 80.75 91 LYS A CA 1
ATOM 695 C C . LYS A 1 91 ? -53.253 0.475 97.589 1.00 80.75 91 LYS A C 1
ATOM 697 O O . LYS A 1 91 ? -52.753 0.414 96.469 1.00 80.75 91 LYS A O 1
ATOM 702 N N . ALA A 1 92 ? -54.154 1.404 97.910 1.00 75.62 92 ALA A N 1
ATOM 703 C CA . ALA A 1 92 ? -54.568 2.455 96.983 1.00 75.62 92 ALA A CA 1
ATOM 704 C C . ALA A 1 92 ? -53.426 3.441 96.671 1.00 75.62 92 ALA A C 1
ATOM 706 O O . ALA A 1 92 ? -53.338 3.946 95.550 1.00 75.62 92 ALA A O 1
ATOM 707 N N . GLU A 1 93 ? -52.540 3.710 97.632 1.00 81.38 93 GLU A N 1
ATOM 708 C CA . GLU A 1 93 ? -51.332 4.509 97.419 1.00 81.38 93 GLU A CA 1
ATOM 709 C C . GLU A 1 93 ? -50.314 3.768 96.540 1.00 81.38 93 GLU A C 1
ATOM 711 O O . GLU A 1 93 ? -49.802 4.348 95.581 1.00 81.38 93 GLU A O 1
ATOM 716 N N . GLN A 1 94 ? -50.092 2.472 96.779 1.00 79.88 94 GLN A N 1
ATOM 717 C CA . GLN A 1 94 ? -49.244 1.631 95.928 1.00 79.88 94 GLN A CA 1
ATOM 718 C C . GLN A 1 94 ? -49.768 1.557 94.489 1.00 79.88 94 GLN A C 1
ATOM 720 O O . GLN A 1 94 ? -49.005 1.793 93.555 1.00 79.88 94 GLN A O 1
ATOM 725 N N . GLU A 1 95 ? -51.069 1.331 94.285 1.00 84.62 95 GLU A N 1
ATOM 726 C CA . GLU A 1 95 ? -51.675 1.320 92.945 1.00 84.62 95 GLU A CA 1
ATOM 727 C C . GLU A 1 95 ? -51.560 2.688 92.245 1.00 84.62 95 GLU A C 1
ATOM 729 O O . GLU A 1 95 ? -51.382 2.752 91.027 1.00 84.62 95 GLU A O 1
ATOM 734 N N . ARG A 1 96 ? -51.609 3.799 92.996 1.00 83.94 96 ARG A N 1
ATOM 735 C CA . ARG A 1 96 ? -51.372 5.147 92.455 1.00 83.94 96 ARG A CA 1
ATOM 736 C C . ARG A 1 96 ? -49.924 5.358 92.026 1.00 83.94 96 ARG A C 1
ATOM 738 O O . ARG A 1 96 ? -49.704 5.902 90.946 1.00 83.94 96 ARG A O 1
ATOM 745 N N . LEU A 1 97 ? -48.959 4.920 92.832 1.00 86.75 97 LEU A N 1
ATOM 746 C CA . LEU A 1 97 ? -47.536 5.001 92.500 1.00 86.75 97 LEU A CA 1
ATOM 747 C C . LEU A 1 97 ? -47.199 4.118 91.290 1.00 86.75 97 LEU A C 1
ATOM 749 O O . LEU A 1 97 ? -46.491 4.558 90.385 1.00 86.75 97 LEU A O 1
ATOM 753 N N . GLU A 1 98 ? -47.759 2.910 91.211 1.00 84.75 98 GLU A N 1
ATOM 754 C CA . GLU A 1 98 ? -47.609 2.028 90.049 1.00 84.75 98 GLU A CA 1
ATOM 755 C C . GLU A 1 98 ? -48.255 2.617 88.787 1.00 84.75 98 GLU A C 1
ATOM 757 O O . GLU A 1 98 ? -47.662 2.555 87.709 1.00 84.75 98 GLU A O 1
ATOM 762 N N . ALA A 1 99 ? -49.431 3.244 88.904 1.00 81.88 99 ALA A N 1
ATOM 763 C CA . ALA A 1 99 ? -50.079 3.933 87.790 1.00 81.88 99 ALA A CA 1
ATOM 764 C C . ALA A 1 99 ? -49.286 5.166 87.324 1.00 81.88 99 ALA A C 1
ATOM 766 O O . ALA A 1 99 ? -49.196 5.410 86.120 1.00 81.88 99 ALA A O 1
ATOM 767 N N . GLU A 1 100 ? -48.677 5.924 88.241 1.00 85.88 100 GLU A N 1
ATOM 768 C CA . GLU A 1 100 ? -47.812 7.058 87.899 1.00 85.88 100 GLU A CA 1
ATOM 769 C C . GLU A 1 100 ? -46.529 6.595 87.192 1.00 85.88 100 GLU A C 1
ATOM 771 O O . GLU A 1 100 ? -46.132 7.176 86.179 1.00 85.88 100 GLU A O 1
ATOM 776 N N . LEU A 1 101 ? -45.905 5.515 87.670 1.00 86.69 101 LEU A N 1
ATOM 777 C CA . LEU A 1 101 ? -44.744 4.905 87.018 1.00 86.69 101 LEU A CA 1
ATOM 778 C C . LEU A 1 101 ? -45.102 4.330 85.641 1.00 86.69 101 LEU A C 1
ATOM 780 O O . LEU A 1 101 ? -44.337 4.501 84.693 1.00 86.69 101 LEU A O 1
ATOM 784 N N . ALA A 1 102 ? -46.275 3.708 85.496 1.00 83.00 102 ALA A N 1
ATOM 785 C CA . ALA A 1 102 ? -46.767 3.219 84.211 1.00 83.00 102 ALA A CA 1
ATOM 786 C C . ALA A 1 102 ? -47.050 4.365 83.224 1.00 83.00 102 ALA A C 1
ATOM 788 O O . ALA A 1 102 ? -46.699 4.254 82.050 1.00 83.00 102 ALA A O 1
ATOM 789 N N . ALA A 1 103 ? -47.618 5.481 83.696 1.00 86.06 103 ALA A N 1
ATOM 790 C CA . ALA A 1 103 ? -47.850 6.672 82.881 1.00 86.06 103 ALA A CA 1
ATOM 791 C C . ALA A 1 103 ? -46.531 7.324 82.429 1.00 86.06 103 ALA A C 1
ATOM 793 O O . ALA A 1 103 ? -46.389 7.667 81.256 1.00 86.06 103 ALA A O 1
ATOM 794 N N . LYS A 1 104 ? -45.535 7.425 83.322 1.00 87.50 104 LYS A N 1
ATOM 795 C CA . LYS A 1 104 ? -44.181 7.894 82.975 1.00 87.50 104 LYS A CA 1
ATOM 796 C C . LYS A 1 104 ? -43.504 6.975 81.955 1.00 87.50 104 LYS A C 1
ATOM 798 O O . LYS A 1 104 ? -42.977 7.465 80.961 1.00 87.50 104 LYS A O 1
ATOM 803 N N . ALA A 1 105 ? -43.592 5.657 82.135 1.00 84.25 105 ALA A N 1
ATOM 804 C CA . ALA A 1 105 ? -43.037 4.687 81.190 1.00 84.25 105 ALA A CA 1
ATOM 805 C C . ALA A 1 105 ? -43.729 4.729 79.812 1.00 84.25 105 ALA A C 1
ATOM 807 O O . ALA A 1 105 ? -43.084 4.538 78.779 1.00 84.25 105 ALA A O 1
ATOM 808 N N . GLU A 1 106 ? -45.040 4.986 79.765 1.00 86.50 106 GLU A N 1
ATOM 809 C CA . GLU A 1 106 ? -45.761 5.179 78.505 1.00 86.50 106 GLU A CA 1
ATOM 810 C C . GLU A 1 106 ? -45.335 6.476 77.804 1.00 86.50 106 GLU A C 1
ATOM 812 O O . GLU A 1 106 ? -45.127 6.468 76.588 1.00 86.50 106 GLU A O 1
ATOM 817 N N . GLN A 1 107 ? -45.131 7.555 78.561 1.00 86.25 107 GLN A N 1
ATOM 818 C CA . GLN A 1 107 ? -44.670 8.831 78.023 1.00 86.25 107 GLN A CA 1
ATOM 819 C C . GLN A 1 107 ? -43.241 8.745 77.464 1.00 86.25 107 GLN A C 1
ATOM 821 O O . GLN A 1 107 ? -43.018 9.151 76.324 1.00 86.25 107 GLN A O 1
ATOM 826 N N . GLU A 1 108 ? -42.311 8.104 78.177 1.00 89.56 108 GLU A N 1
ATOM 827 C CA . GLU A 1 108 ? -40.956 7.831 77.671 1.00 89.56 108 GLU A CA 1
ATOM 828 C C . GLU A 1 108 ? -40.975 6.968 76.402 1.00 89.56 108 GLU A C 1
ATOM 830 O O . GLU A 1 108 ? -40.187 7.186 75.480 1.00 89.56 108 GLU A O 1
ATOM 835 N N . ARG A 1 109 ? -41.900 6.003 76.301 1.00 88.25 109 ARG A N 1
ATOM 836 C CA . ARG A 1 109 ? -42.038 5.176 75.095 1.00 88.25 109 ARG A CA 1
ATOM 837 C C . ARG A 1 109 ? -42.532 5.988 73.897 1.00 88.25 109 ARG A C 1
ATOM 839 O O . ARG A 1 109 ? -42.048 5.766 72.791 1.00 88.25 109 ARG A O 1
ATOM 846 N N . ILE A 1 110 ? -43.478 6.904 74.103 1.00 86.38 110 ILE A N 1
ATOM 847 C CA . ILE A 1 110 ? -43.991 7.793 73.048 1.00 86.38 110 ILE A CA 1
ATOM 848 C C . ILE A 1 110 ? -42.892 8.755 72.584 1.00 86.38 110 ILE A C 1
ATOM 850 O O . ILE A 1 110 ? -42.703 8.937 71.381 1.00 86.38 110 ILE A O 1
ATOM 854 N N . GLU A 1 111 ? -42.128 9.327 73.514 1.00 89.75 111 GLU A N 1
ATOM 855 C CA . GLU A 1 111 ? -40.988 10.189 73.194 1.00 89.75 111 GLU A CA 1
ATOM 856 C C . GLU A 1 111 ? -39.904 9.417 72.427 1.00 89.75 111 GLU A C 1
ATOM 858 O O . GLU A 1 111 ? -39.471 9.868 71.364 1.00 89.75 111 GLU A O 1
ATOM 863 N N . ALA A 1 112 ? -39.548 8.208 72.873 1.00 86.94 112 ALA A N 1
ATOM 864 C CA . ALA A 1 112 ? -38.610 7.331 72.173 1.00 86.94 112 ALA A CA 1
ATOM 865 C C . ALA A 1 112 ? -39.098 6.938 70.766 1.00 86.94 112 ALA A C 1
ATOM 867 O O . ALA A 1 112 ? -38.308 6.929 69.821 1.00 86.94 112 ALA A O 1
ATOM 868 N N . GLU A 1 113 ? -40.392 6.650 70.594 1.00 87.75 113 GLU A N 1
ATOM 869 C CA . GLU A 1 113 ? -40.974 6.356 69.281 1.00 87.75 113 GLU A CA 1
ATOM 870 C C . GLU A 1 113 ? -40.949 7.587 68.363 1.00 87.75 113 GLU A C 1
ATOM 872 O O . GLU A 1 113 ? -40.608 7.464 67.186 1.00 87.75 113 GLU A O 1
ATOM 877 N N . SER A 1 114 ? -41.231 8.781 68.894 1.00 88.06 114 SER A N 1
ATOM 878 C CA . SER A 1 114 ? -41.167 10.029 68.125 1.00 88.06 114 SER A CA 1
ATOM 879 C C . SER A 1 114 ? -39.741 10.376 67.681 1.00 88.06 114 SER A C 1
ATOM 881 O O . SER A 1 114 ? -39.532 10.776 66.535 1.00 88.06 114 SER A O 1
ATOM 883 N N . LEU A 1 115 ? -38.742 10.143 68.540 1.00 91.50 115 LEU A N 1
ATOM 884 C CA . LEU A 1 115 ? -37.330 10.348 68.216 1.00 91.50 115 LEU A CA 1
ATOM 885 C C . LEU A 1 115 ? -36.854 9.347 67.160 1.00 91.50 115 LEU A C 1
ATOM 887 O O . LEU A 1 115 ? -36.180 9.735 66.206 1.00 91.50 115 LEU A O 1
ATOM 891 N N . ALA A 1 116 ? -37.265 8.080 67.272 1.00 88.00 116 ALA A N 1
ATOM 892 C CA . ALA A 1 116 ? -36.969 7.058 66.273 1.00 88.00 116 ALA A CA 1
ATOM 893 C C . ALA A 1 116 ? -37.623 7.367 64.913 1.00 88.00 116 ALA A C 1
ATOM 895 O O . ALA A 1 116 ? -37.007 7.151 63.868 1.00 88.00 116 ALA A O 1
ATOM 896 N N . GLN A 1 117 ? -38.849 7.904 64.904 1.00 84.75 117 GLN A N 1
ATOM 897 C CA . GLN A 1 117 ? -39.506 8.367 63.677 1.00 84.75 117 GLN A CA 1
ATOM 898 C C . GLN A 1 117 ? -38.781 9.571 63.060 1.00 84.75 117 GLN A C 1
ATOM 900 O O . GLN A 1 117 ? -38.525 9.562 61.856 1.00 84.75 117 GLN A O 1
ATOM 905 N N . ALA A 1 118 ? -38.382 10.561 63.864 1.00 89.12 118 ALA A N 1
ATOM 906 C CA . ALA A 1 118 ? -37.636 11.727 63.387 1.00 89.12 118 ALA A CA 1
ATOM 907 C C . ALA A 1 118 ? -36.258 11.343 62.812 1.00 89.12 118 ALA A C 1
ATOM 909 O O . ALA A 1 118 ? -35.845 11.854 61.769 1.00 89.12 118 ALA A O 1
ATOM 910 N N . GLU A 1 119 ? -35.556 10.399 63.445 1.00 89.62 119 GLU A N 1
ATOM 911 C CA . GLU A 1 119 ? -34.286 9.881 62.934 1.00 89.62 119 GLU A CA 1
ATOM 912 C C . GLU A 1 119 ? -34.477 9.098 61.625 1.00 89.62 119 GLU A C 1
ATOM 914 O O . GLU A 1 119 ? -33.713 9.289 60.675 1.00 89.62 119 GLU A O 1
ATOM 919 N N . ALA A 1 120 ? -35.529 8.279 61.525 1.00 85.88 120 ALA A N 1
ATOM 920 C CA . ALA A 1 120 ? -35.864 7.562 60.297 1.00 85.88 120 ALA A CA 1
ATOM 921 C C . ALA A 1 120 ? -36.214 8.514 59.137 1.00 85.88 120 ALA A C 1
ATOM 923 O O . ALA A 1 120 ? -35.793 8.276 58.003 1.00 85.88 120 ALA A O 1
ATOM 924 N N . GLU A 1 121 ? -36.938 9.605 59.403 1.00 89.19 121 GLU A N 1
ATOM 925 C CA . GLU A 1 121 ? -37.230 10.636 58.402 1.00 89.19 121 GLU A CA 1
ATOM 926 C C . GLU A 1 121 ? -35.968 11.378 57.954 1.00 89.19 121 GLU A C 1
ATOM 928 O O . GLU A 1 121 ? -35.780 11.567 56.751 1.00 89.19 121 GLU A O 1
ATOM 933 N N . ARG A 1 122 ? -35.061 11.722 58.877 1.00 91.38 122 ARG A N 1
ATOM 934 C CA . ARG A 1 122 ? -33.771 12.342 58.537 1.00 91.38 122 ARG A CA 1
ATOM 935 C C . ARG A 1 122 ? -32.929 11.432 57.640 1.00 91.38 122 ARG A C 1
ATOM 937 O O . ARG A 1 122 ? -32.435 11.881 56.611 1.00 91.38 122 ARG A O 1
ATOM 944 N N . MET A 1 123 ? -32.829 10.146 57.976 1.00 88.00 123 MET A N 1
ATOM 945 C CA . MET A 1 123 ? -32.107 9.161 57.160 1.00 88.00 123 MET A CA 1
ATOM 946 C C . MET A 1 123 ? -32.746 8.979 55.776 1.00 88.00 123 MET A C 1
ATOM 948 O O . MET A 1 123 ? -32.044 8.816 54.779 1.00 88.00 123 MET A O 1
ATOM 952 N N . ALA A 1 124 ? -34.079 9.029 55.691 1.00 87.31 124 ALA A N 1
ATOM 953 C CA . ALA A 1 124 ? -34.789 8.967 54.418 1.00 87.31 124 ALA A CA 1
ATOM 954 C C . ALA A 1 124 ? -34.562 10.224 53.560 1.00 87.31 124 ALA A C 1
ATOM 956 O O . ALA A 1 124 ? -34.421 10.103 52.342 1.00 87.31 124 ALA A O 1
ATOM 957 N N . GLN A 1 125 ? -34.502 11.410 54.175 1.00 88.12 125 GLN A N 1
ATOM 958 C CA . GLN A 1 125 ? -34.184 12.666 53.491 1.00 88.12 125 GLN A CA 1
ATOM 959 C C . GLN A 1 125 ? -32.739 12.676 52.983 1.00 88.12 125 GLN A C 1
ATOM 961 O O . GLN A 1 125 ? -32.524 12.958 51.808 1.00 88.12 125 GLN A O 1
ATOM 966 N N . GLU A 1 126 ? -31.773 12.270 53.807 1.00 89.75 126 GLU A N 1
ATOM 967 C CA . GLU A 1 126 ? -30.360 12.183 53.418 1.00 89.75 126 GLU A CA 1
ATOM 968 C C . GLU A 1 126 ? -30.147 11.164 52.284 1.00 89.75 126 GLU A C 1
ATOM 970 O O . GLU A 1 126 ? -29.454 11.436 51.303 1.00 89.75 126 GLU A O 1
ATOM 975 N N . ALA A 1 127 ? -30.820 10.009 52.346 1.00 87.00 127 ALA A N 1
ATOM 976 C CA . ALA A 1 127 ? -30.794 9.025 51.266 1.00 87.00 127 ALA A CA 1
ATOM 977 C C . ALA A 1 127 ? -31.443 9.549 49.971 1.00 87.00 127 ALA A C 1
ATOM 979 O O . ALA A 1 127 ? -30.955 9.257 48.877 1.00 87.00 127 ALA A O 1
ATOM 980 N N . ALA A 1 128 ? -32.531 10.320 50.073 1.00 87.00 128 ALA A N 1
ATOM 981 C CA . ALA A 1 128 ? -33.189 10.930 48.920 1.00 87.00 128 ALA A CA 1
ATOM 982 C C . ALA A 1 128 ? -32.330 12.034 48.285 1.00 87.00 128 ALA A C 1
ATOM 984 O O . ALA A 1 128 ? -32.250 12.112 47.058 1.00 87.00 128 ALA A O 1
ATOM 985 N N . GLU A 1 129 ? -31.658 12.847 49.100 1.00 90.56 129 GLU A N 1
ATOM 986 C CA . GLU A 1 129 ? -30.744 13.886 48.633 1.00 90.56 129 GLU A CA 1
ATOM 987 C C . GLU A 1 129 ? -29.528 13.271 47.939 1.00 90.56 129 GLU A C 1
ATOM 989 O O . GLU A 1 129 ? -29.219 13.641 46.806 1.00 90.56 129 GLU A O 1
ATOM 994 N N . LYS A 1 130 ? -28.918 12.244 48.539 1.00 90.06 130 LYS A N 1
ATOM 995 C CA . LYS A 1 130 ? -27.810 11.507 47.923 1.00 90.06 130 LYS A CA 1
ATOM 996 C C . LYS A 1 130 ? -28.212 10.858 46.597 1.00 90.06 130 LYS A C 1
ATOM 998 O O . LYS A 1 130 ? -27.495 10.986 45.609 1.00 90.06 130 LYS A O 1
ATOM 1003 N N . ALA A 1 131 ? -29.387 10.230 46.530 1.00 86.19 131 ALA A N 1
ATOM 1004 C CA . ALA A 1 131 ? -29.898 9.662 45.282 1.00 86.19 131 ALA A CA 1
ATOM 1005 C C . ALA A 1 131 ? -30.165 10.738 44.211 1.00 86.19 131 ALA A C 1
ATOM 1007 O O . ALA A 1 131 ? -29.961 10.493 43.021 1.00 86.19 131 ALA A O 1
ATOM 1008 N N . SER A 1 132 ? -30.606 11.934 44.616 1.00 88.56 132 SER A N 1
ATOM 1009 C CA . SER A 1 132 ? -30.783 13.072 43.710 1.00 88.56 132 SER A CA 1
ATOM 1010 C C . SER A 1 132 ? -29.446 13.613 43.198 1.00 88.56 132 SER A C 1
ATOM 1012 O O . SER A 1 132 ? -29.347 13.946 42.018 1.00 88.56 132 SER A O 1
ATOM 1014 N N . GLN A 1 133 ? -28.424 13.689 44.054 1.00 89.06 133 GLN A N 1
ATOM 1015 C CA . GLN A 1 133 ? -27.072 14.109 43.674 1.00 89.06 133 GLN A CA 1
ATOM 1016 C C . GLN A 1 133 ? -26.438 13.108 42.700 1.00 89.06 133 GLN A C 1
ATOM 1018 O O . GLN A 1 133 ? -26.007 13.506 41.622 1.00 89.06 133 GLN A O 1
ATOM 1023 N N . GLU A 1 134 ? -26.501 11.806 42.993 1.00 88.19 134 GLU A N 1
ATOM 1024 C CA . GLU A 1 134 ? -26.010 10.754 42.090 1.00 88.19 134 GLU A CA 1
ATOM 1025 C C . GLU A 1 134 ? -26.741 10.776 40.733 1.00 88.19 134 GLU A C 1
ATOM 1027 O O . GLU A 1 134 ? -26.128 10.599 39.678 1.00 88.19 134 GLU A O 1
ATOM 1032 N N . ALA A 1 135 ? -28.054 11.038 40.722 1.00 84.69 135 ALA A N 1
ATOM 1033 C CA . ALA A 1 135 ? -28.817 11.187 39.484 1.00 84.69 135 ALA A CA 1
ATOM 1034 C C . ALA A 1 135 ? -28.422 12.447 38.691 1.00 84.69 135 ALA A C 1
ATOM 1036 O O . ALA A 1 135 ? -28.394 12.409 37.457 1.00 84.69 135 ALA A O 1
ATOM 1037 N N . ALA A 1 136 ? -28.113 13.552 39.376 1.00 89.31 136 ALA A N 1
ATOM 1038 C CA . ALA A 1 136 ? -27.639 14.782 38.750 1.00 89.31 136 ALA A CA 1
ATOM 1039 C C . ALA A 1 136 ? -26.242 14.600 38.137 1.00 89.31 136 ALA A C 1
ATOM 1041 O O . ALA A 1 136 ? -26.048 14.966 36.979 1.00 89.31 136 ALA A O 1
ATOM 1042 N N . GLU A 1 137 ? -25.314 13.959 38.851 1.00 90.06 137 GLU A N 1
ATOM 1043 C CA . GLU A 1 137 ? -23.974 13.625 38.349 1.00 90.06 137 GLU A CA 1
ATOM 1044 C C . GLU A 1 137 ? -24.038 12.697 37.131 1.00 90.06 137 GLU A C 1
ATOM 1046 O O . GLU A 1 137 ? -23.375 12.938 36.125 1.00 90.06 137 GLU A O 1
ATOM 1051 N N . GLN A 1 138 ? -24.895 11.671 37.158 1.00 81.56 138 GLN A N 1
ATOM 1052 C CA . GLN A 1 138 ? -25.089 10.792 35.999 1.00 81.56 138 GLN A CA 1
ATOM 1053 C C . GLN A 1 138 ? -25.682 11.532 34.794 1.00 81.56 138 GLN A C 1
ATOM 1055 O O . GLN A 1 138 ? -25.318 11.242 33.652 1.00 81.56 138 GLN A O 1
ATOM 1060 N N . ALA A 1 139 ? -26.590 12.482 35.023 1.00 85.25 139 ALA A N 1
ATOM 1061 C CA . ALA A 1 139 ? -27.157 13.301 33.958 1.00 85.25 139 ALA A CA 1
ATOM 1062 C C . ALA A 1 139 ? -26.123 14.270 33.362 1.00 85.25 139 ALA A C 1
ATOM 1064 O O . ALA A 1 139 ? -26.137 14.507 32.154 1.00 85.25 139 ALA A O 1
ATOM 1065 N N . GLU A 1 140 ? -25.232 14.817 34.186 1.00 88.88 140 GLU A N 1
ATOM 1066 C CA . GLU A 1 140 ? -24.147 15.709 33.770 1.00 88.88 140 GLU A CA 1
ATOM 1067 C C . GLU A 1 140 ? -23.077 14.934 32.982 1.00 88.88 140 GLU A C 1
ATOM 1069 O O . GLU A 1 140 ? -22.816 15.267 31.825 1.00 88.88 140 GLU A O 1
ATOM 1074 N N . ALA A 1 141 ? -22.641 13.777 33.488 1.00 86.44 141 ALA A N 1
ATOM 1075 C CA . ALA A 1 141 ? -21.748 12.864 32.775 1.00 86.44 141 ALA A CA 1
ATOM 1076 C C . ALA A 1 141 ? -22.335 12.381 31.432 1.00 86.44 141 ALA A C 1
ATOM 1078 O O . ALA A 1 141 ? -21.618 12.249 30.439 1.00 86.44 141 ALA A O 1
ATOM 1079 N N . ALA A 1 142 ? -23.650 12.139 31.361 1.00 82.44 142 ALA A N 1
ATOM 1080 C CA . ALA A 1 142 ? -24.319 11.781 30.110 1.00 82.44 142 ALA A CA 1
ATOM 1081 C C . ALA A 1 142 ? -24.343 12.943 29.101 1.00 82.44 142 ALA A C 1
ATOM 1083 O O . ALA A 1 142 ? -24.185 12.709 27.899 1.00 82.44 142 ALA A O 1
ATOM 1084 N N . LYS A 1 143 ? -24.516 14.187 29.568 1.00 89.00 143 LYS A N 1
ATOM 1085 C CA . LYS A 1 143 ? -24.427 15.387 28.720 1.00 89.00 143 LYS A CA 1
ATOM 1086 C C . LYS A 1 143 ? -23.007 15.599 28.208 1.00 89.00 143 LYS A C 1
ATOM 1088 O O . LYS A 1 143 ? -22.835 15.887 27.026 1.00 89.00 143 LYS A O 1
ATOM 1093 N N . GLU A 1 144 ? -21.999 15.412 29.053 1.00 88.06 144 GLU A N 1
ATOM 1094 C CA . GLU A 1 144 ? -20.604 15.556 28.641 1.00 88.06 144 GLU A CA 1
ATOM 1095 C C . GLU A 1 144 ? -20.191 14.462 27.646 1.00 88.06 144 GLU A C 1
ATOM 1097 O O . GLU A 1 144 ? -19.602 14.764 26.607 1.00 88.06 144 GLU A O 1
ATOM 1102 N N . ALA A 1 145 ? -20.604 13.211 27.872 1.00 84.25 145 ALA A N 1
ATOM 1103 C CA . ALA A 1 145 ? -20.399 12.125 26.916 1.00 84.25 145 ALA A CA 1
ATOM 1104 C C . ALA A 1 145 ? -21.092 12.392 25.565 1.00 84.25 145 ALA A C 1
ATOM 1106 O O . ALA A 1 145 ? -20.533 12.078 24.512 1.00 84.25 145 ALA A O 1
ATOM 1107 N N . ALA A 1 146 ? -22.287 12.996 25.573 1.00 83.69 146 ALA A N 1
ATOM 1108 C CA . ALA A 1 146 ? -22.973 13.408 24.350 1.00 83.69 146 ALA A CA 1
ATOM 1109 C C . ALA A 1 146 ? -22.215 14.528 23.618 1.00 83.69 146 ALA A C 1
ATOM 1111 O O . ALA A 1 146 ? -22.034 14.432 22.405 1.00 83.69 146 ALA A O 1
ATOM 1112 N N . ARG A 1 147 ? -21.700 15.532 24.345 1.00 90.38 147 ARG A N 1
ATOM 1113 C CA . ARG A 1 147 ? -20.889 16.618 23.768 1.00 90.38 147 ARG A CA 1
ATOM 1114 C C . ARG A 1 147 ? -19.605 16.085 23.133 1.00 90.38 147 ARG A C 1
ATOM 1116 O O . ARG A 1 147 ? -19.292 16.441 22.003 1.00 90.38 147 ARG A O 1
ATOM 1123 N N . GLN A 1 148 ? -18.902 15.182 23.816 1.00 89.06 148 GLN A N 1
ATOM 1124 C CA . GLN A 1 148 ? -17.694 14.543 23.284 1.00 89.06 148 GLN A CA 1
ATOM 1125 C C . GLN A 1 148 ? -17.992 13.691 22.041 1.00 89.06 148 GLN A C 1
ATOM 1127 O O . GLN A 1 148 ? -17.203 13.679 21.097 1.00 89.06 148 GLN A O 1
ATOM 1132 N N . ALA A 1 149 ? -19.128 12.988 22.010 1.00 83.88 149 ALA A N 1
ATOM 1133 C CA . ALA A 1 149 ? -19.539 12.215 20.840 1.00 83.88 149 ALA A CA 1
ATOM 1134 C C . ALA A 1 149 ? -19.878 13.114 19.639 1.00 83.88 149 ALA A C 1
ATOM 1136 O O . ALA A 1 149 ? -19.537 12.771 18.506 1.00 83.88 149 ALA A O 1
ATOM 1137 N N . GLU A 1 150 ? -20.518 14.261 19.876 1.00 87.56 150 GLU A N 1
ATOM 1138 C CA . GLU A 1 150 ? -20.806 15.254 18.841 1.00 87.56 150 GLU A CA 1
ATOM 1139 C C . GLU A 1 150 ? -19.521 15.892 18.297 1.00 87.56 150 GLU A C 1
ATOM 1141 O O . GLU A 1 150 ? -19.333 15.944 17.083 1.00 87.56 150 GLU A O 1
ATOM 1146 N N . GLU A 1 151 ? -18.591 16.275 19.171 1.00 90.81 151 GLU A N 1
ATOM 1147 C CA . GLU A 1 151 ? -17.290 16.834 18.786 1.00 90.81 151 GLU A CA 1
ATOM 1148 C C . GLU A 1 151 ? -16.460 15.830 17.966 1.00 90.81 151 GLU A C 1
ATOM 1150 O O . GLU A 1 151 ? -15.914 16.170 16.916 1.00 90.81 151 GLU A O 1
ATOM 1155 N N . GLN A 1 152 ? -16.440 14.553 18.367 1.00 85.62 152 GLN A N 1
ATOM 1156 C CA . GLN A 1 152 ? -15.796 13.491 17.588 1.00 85.62 152 GLN A CA 1
ATOM 1157 C C . GLN A 1 152 ? -16.464 13.272 16.225 1.00 85.62 152 GLN A C 1
ATOM 1159 O O . GLN A 1 152 ? -15.773 13.012 15.238 1.00 85.62 152 GLN A O 1
ATOM 1164 N N . ALA A 1 153 ? -17.794 13.373 16.148 1.00 83.81 153 ALA A N 1
ATOM 1165 C CA . ALA A 1 153 ? -18.520 13.259 14.887 1.00 83.81 153 ALA A CA 1
ATOM 1166 C C . ALA A 1 153 ? -18.219 14.441 13.951 1.00 83.81 153 ALA A C 1
ATOM 1168 O O . ALA A 1 153 ? -18.010 14.229 12.756 1.00 83.81 153 ALA A O 1
ATOM 1169 N N . GLN A 1 154 ? -18.136 15.660 14.489 1.00 89.50 154 GLN A N 1
ATOM 1170 C CA . GLN A 1 154 ? -17.762 16.858 13.736 1.00 89.50 154 GLN A CA 1
ATOM 1171 C C . GLN A 1 154 ? -16.311 16.781 13.240 1.00 89.50 154 GLN A C 1
ATOM 1173 O O . GLN A 1 154 ? -16.068 16.985 12.051 1.00 89.50 154 GLN A O 1
ATOM 1178 N N . ALA A 1 155 ? -15.365 16.376 14.093 1.00 88.19 155 ALA A N 1
ATOM 1179 C CA . ALA A 1 155 ? -13.967 16.179 13.704 1.00 88.19 155 ALA A CA 1
ATOM 1180 C C . ALA A 1 155 ? -13.813 15.094 12.622 1.00 88.19 155 ALA A C 1
ATOM 1182 O O . ALA A 1 155 ? -13.080 15.274 11.650 1.00 88.19 155 ALA A O 1
ATOM 1183 N N . ALA A 1 156 ? -14.547 13.981 12.739 1.00 81.62 156 ALA A N 1
ATOM 1184 C CA . ALA A 1 156 ? -14.552 12.930 11.724 1.00 81.62 156 ALA A CA 1
ATOM 1185 C C . ALA A 1 156 ? -15.157 13.405 10.390 1.00 81.62 156 ALA A C 1
ATOM 1187 O O . ALA A 1 156 ? -14.657 13.040 9.326 1.00 81.62 156 ALA A O 1
ATOM 1188 N N . ALA A 1 157 ? -16.212 14.226 10.433 1.00 85.50 157 ALA A N 1
ATOM 1189 C CA . ALA A 1 157 ? -16.819 14.813 9.241 1.00 85.50 157 ALA A CA 1
ATOM 1190 C C . ALA A 1 157 ? -15.885 15.823 8.558 1.00 85.50 157 ALA A C 1
ATOM 1192 O O . ALA A 1 157 ? -15.796 15.832 7.331 1.00 85.50 157 ALA A O 1
ATOM 1193 N N . GLN A 1 158 ? -15.159 16.634 9.329 1.00 87.56 158 GLN A N 1
ATOM 1194 C CA . GLN A 1 158 ? -14.168 17.561 8.792 1.00 87.56 158 GLN A CA 1
ATOM 1195 C C . GLN A 1 158 ? -12.995 16.814 8.143 1.00 87.56 158 GLN A C 1
ATOM 1197 O O . GLN A 1 158 ? -12.672 17.086 6.990 1.00 87.56 158 GLN A O 1
ATOM 1202 N N . ALA A 1 159 ? -12.441 15.802 8.816 1.00 84.94 159 ALA A N 1
ATOM 1203 C CA . ALA A 1 159 ? -11.374 14.972 8.254 1.00 84.94 159 ALA A CA 1
ATOM 1204 C C . ALA A 1 159 ? -11.804 14.261 6.956 1.00 84.94 159 ALA A C 1
ATOM 1206 O O . ALA A 1 159 ? -11.005 14.107 6.034 1.00 84.94 159 ALA A O 1
ATOM 1207 N N . ALA A 1 160 ? -13.074 13.849 6.853 1.00 83.88 160 ALA A N 1
ATOM 1208 C CA . ALA A 1 160 ? -13.613 13.270 5.625 1.00 83.88 160 ALA A CA 1
ATOM 1209 C C . ALA A 1 160 ? -13.684 14.292 4.476 1.00 83.88 160 ALA A C 1
ATOM 1211 O O . ALA A 1 160 ? -13.328 13.951 3.351 1.00 83.88 160 ALA A O 1
ATOM 1212 N N . ARG A 1 161 ? -14.089 15.540 4.756 1.00 89.19 161 ARG A N 1
ATOM 1213 C CA . ARG A 1 161 ? -14.120 16.625 3.758 1.00 89.19 161 ARG A CA 1
ATOM 1214 C C . ARG A 1 161 ? -12.721 16.998 3.275 1.00 89.19 161 ARG A C 1
ATOM 1216 O O . ARG A 1 161 ? -12.516 17.131 2.075 1.00 89.19 161 ARG A O 1
ATOM 1223 N N . GLU A 1 162 ? -11.759 17.112 4.188 1.00 89.19 162 GLU A N 1
ATOM 1224 C CA . GLU A 1 162 ? -10.359 17.402 3.848 1.00 89.19 162 GLU A CA 1
ATOM 1225 C C . GLU A 1 162 ? -9.747 16.281 2.990 1.00 89.19 162 GLU A C 1
ATOM 1227 O O . GLU A 1 162 ? -9.064 16.554 2.002 1.00 89.19 162 GLU A O 1
ATOM 1232 N N . ALA A 1 163 ? -10.050 15.016 3.304 1.00 84.88 163 ALA A N 1
ATOM 1233 C CA . ALA A 1 163 ? -9.609 13.874 2.505 1.00 84.88 163 ALA A CA 1
ATOM 1234 C C . ALA A 1 163 ? -10.242 13.850 1.101 1.00 84.88 163 ALA A C 1
ATOM 1236 O O . ALA A 1 163 ? -9.562 13.517 0.129 1.00 84.88 163 ALA A O 1
ATOM 1237 N N . GLU A 1 164 ? -11.524 14.207 0.978 1.00 86.62 164 GLU A N 1
ATOM 1238 C CA . GLU A 1 164 ? -12.206 14.324 -0.315 1.00 86.62 164 GLU A CA 1
ATOM 1239 C C . GLU A 1 164 ? -11.610 15.459 -1.158 1.00 86.62 164 GLU A C 1
ATOM 1241 O O . GLU A 1 164 ? -11.275 15.245 -2.322 1.00 86.62 164 GLU A O 1
ATOM 1246 N N . GLU A 1 165 ? -11.376 16.629 -0.560 1.00 89.50 165 GLU A N 1
ATOM 1247 C CA . GLU A 1 165 ? -10.756 17.771 -1.235 1.00 89.50 165 GLU A CA 1
ATOM 1248 C C . GLU A 1 165 ? -9.336 17.440 -1.721 1.00 89.50 165 GLU A C 1
ATOM 1250 O O . GLU A 1 165 ? -8.969 17.737 -2.865 1.00 89.50 165 GLU A O 1
ATOM 1255 N N . GLN A 1 166 ? -8.540 16.762 -0.889 1.00 86.06 166 GLN A N 1
ATOM 1256 C CA . GLN A 1 166 ? -7.205 16.315 -1.273 1.00 86.06 166 GLN A CA 1
ATOM 1257 C C . GLN A 1 166 ? -7.266 15.299 -2.422 1.00 86.06 166 GLN A C 1
ATOM 1259 O O . GLN A 1 166 ? -6.523 15.435 -3.394 1.00 86.06 166 GLN A O 1
ATOM 1264 N N . ALA A 1 167 ? -8.189 14.334 -2.371 1.00 85.06 167 ALA A N 1
ATOM 1265 C CA . ALA A 1 167 ? -8.378 13.369 -3.450 1.00 85.06 167 ALA A CA 1
ATOM 1266 C C . ALA A 1 167 ? -8.799 14.051 -4.764 1.00 85.06 167 ALA A C 1
ATOM 1268 O O . ALA A 1 167 ? -8.313 13.675 -5.834 1.00 85.06 167 ALA A O 1
ATOM 1269 N N . THR A 1 168 ? -9.650 15.084 -4.705 1.00 88.19 168 THR A N 1
ATOM 1270 C CA . THR A 1 168 ? -10.021 15.862 -5.897 1.00 88.19 168 THR A CA 1
ATOM 1271 C C . THR A 1 168 ? -8.847 16.656 -6.462 1.00 88.19 168 THR A C 1
ATOM 1273 O O . THR A 1 168 ? -8.651 16.649 -7.676 1.00 88.19 168 THR A O 1
ATOM 1276 N N . LYS A 1 169 ? -8.014 17.264 -5.607 1.00 89.38 169 LYS A N 1
ATOM 1277 C CA . LYS A 1 169 ? -6.810 17.999 -6.024 1.00 89.38 169 LYS A CA 1
ATOM 1278 C C . LYS A 1 169 ? -5.779 17.072 -6.666 1.00 89.38 169 LYS A C 1
ATOM 1280 O O . LYS A 1 169 ? -5.235 17.393 -7.718 1.00 89.38 169 LYS A O 1
ATOM 1285 N N . GLU A 1 170 ? -5.550 15.896 -6.085 1.00 85.56 170 GLU A N 1
ATOM 1286 C CA . GLU A 1 170 ? -4.656 14.881 -6.654 1.00 85.56 170 GLU A CA 1
ATOM 1287 C C . GLU A 1 170 ? -5.177 14.348 -8.001 1.00 85.56 170 GLU A C 1
ATOM 1289 O O . GLU A 1 170 ? -4.398 14.160 -8.940 1.00 85.56 170 GLU A O 1
ATOM 1294 N N . ALA A 1 171 ? -6.493 14.152 -8.141 1.00 82.12 171 ALA A N 1
ATOM 1295 C CA . ALA A 1 171 ? -7.107 13.742 -9.404 1.00 82.12 171 ALA A CA 1
ATOM 1296 C C . ALA A 1 171 ? -7.007 14.829 -10.490 1.00 82.12 171 ALA A C 1
ATOM 1298 O O . ALA A 1 171 ? -6.709 14.513 -11.647 1.00 82.12 171 ALA A O 1
ATOM 1299 N N . GLN A 1 172 ? -7.209 16.099 -10.126 1.00 86.12 172 GLN A N 1
ATOM 1300 C CA . GLN A 1 172 ? -7.029 17.245 -11.022 1.00 86.12 172 GLN A CA 1
ATOM 1301 C C . GLN A 1 172 ? -5.571 17.367 -11.472 1.00 86.12 172 GLN A C 1
ATOM 1303 O O . GLN A 1 172 ? -5.317 17.339 -12.673 1.00 86.12 172 GLN A O 1
ATOM 1308 N N . ALA A 1 173 ? -4.611 17.348 -10.542 1.00 86.75 173 ALA A N 1
ATOM 1309 C CA . ALA A 1 173 ? -3.184 17.422 -10.858 1.00 86.75 173 ALA A CA 1
ATOM 1310 C C . ALA A 1 173 ? -2.730 16.284 -11.788 1.00 86.75 173 ALA A C 1
ATOM 1312 O O . ALA A 1 173 ? -1.950 16.494 -12.717 1.00 86.75 173 ALA A O 1
ATOM 1313 N N . LYS A 1 174 ? -3.252 15.067 -11.588 1.00 86.50 174 LYS A N 1
ATOM 1314 C CA . LYS A 1 174 ? -2.963 13.932 -12.472 1.00 86.50 174 LYS A CA 1
ATOM 1315 C C . LYS A 1 174 ? -3.545 14.124 -13.875 1.00 86.50 174 LYS A C 1
ATOM 1317 O O . LYS A 1 174 ? -2.903 13.757 -14.857 1.00 86.50 174 LYS A O 1
ATOM 1322 N N . THR A 1 175 ? -4.745 14.691 -13.968 1.00 85.62 175 THR A N 1
ATOM 1323 C CA . THR A 1 175 ? -5.399 14.983 -15.251 1.00 85.62 175 THR A CA 1
ATOM 1324 C C . THR A 1 175 ? -4.642 16.074 -16.008 1.00 85.62 175 THR A C 1
ATOM 1326 O O . THR A 1 175 ? -4.369 15.914 -17.196 1.00 85.62 175 THR A O 1
ATOM 1329 N N . GLU A 1 176 ? -4.227 17.136 -15.316 1.00 87.75 176 GLU A N 1
ATOM 1330 C CA . GLU A 1 176 ? -3.401 18.212 -15.872 1.00 87.75 176 GLU A CA 1
ATOM 1331 C C . GLU A 1 176 ? -2.037 17.695 -16.338 1.00 87.75 176 GLU A C 1
ATOM 1333 O O . GLU A 1 176 ? -1.595 18.020 -17.438 1.00 87.75 176 GLU A O 1
ATOM 1338 N N . GLN A 1 177 ? -1.391 16.820 -15.559 1.00 82.50 177 GLN A N 1
ATOM 1339 C CA . GLN A 1 177 ? -0.132 16.190 -15.956 1.00 82.50 177 GLN A CA 1
ATOM 1340 C C . GLN A 1 177 ? -0.294 15.335 -17.223 1.00 82.50 177 GLN A C 1
ATOM 1342 O O . GLN A 1 177 ? 0.550 15.395 -18.117 1.00 82.50 177 GLN A O 1
ATOM 1347 N N . GLU A 1 178 ? -1.378 14.561 -17.333 1.00 86.31 178 GLU A N 1
ATOM 1348 C CA . GLU A 1 178 ? -1.656 13.751 -18.524 1.00 86.31 178 GLU A CA 1
ATOM 1349 C C . GLU A 1 178 ? -1.945 14.627 -19.755 1.00 86.31 178 GLU A C 1
ATOM 1351 O O . GLU A 1 178 ? -1.501 14.311 -20.861 1.00 86.31 178 GLU A O 1
ATOM 1356 N N . GLN A 1 179 ? -2.658 15.744 -19.579 1.00 85.25 179 GLN A N 1
ATOM 1357 C CA . GLN A 1 179 ? -2.896 16.717 -20.647 1.00 85.25 179 GLN A CA 1
ATOM 1358 C C . GLN A 1 179 ? -1.596 17.394 -21.095 1.00 85.25 179 GLN A C 1
ATOM 1360 O O . GLN A 1 179 ? -1.324 17.434 -22.295 1.00 85.25 179 GLN A O 1
ATOM 1365 N N . ALA A 1 180 ? -0.755 17.830 -20.154 1.00 85.19 180 ALA A N 1
ATOM 1366 C CA . ALA A 1 180 ? 0.547 18.419 -20.450 1.00 85.19 180 ALA A CA 1
ATOM 1367 C C . ALA A 1 180 ? 1.473 17.427 -21.176 1.00 85.19 180 ALA A C 1
ATOM 1369 O O . ALA A 1 180 ? 2.156 17.798 -22.131 1.00 85.19 180 ALA A O 1
ATOM 1370 N N . GLU A 1 181 ? 1.465 16.147 -20.787 1.00 85.50 181 GLU A N 1
ATOM 1371 C CA . GLU A 1 181 ? 2.240 15.111 -21.475 1.00 85.50 181 GLU A CA 1
ATOM 1372 C C . GLU A 1 181 ? 1.718 14.854 -22.899 1.00 85.50 181 GLU A C 1
ATOM 1374 O O . GLU A 1 181 ? 2.514 14.716 -23.832 1.00 85.50 181 GLU A O 1
ATOM 1379 N N . LYS A 1 182 ? 0.394 14.827 -23.103 1.00 87.25 182 LYS A N 1
ATOM 1380 C CA . LYS A 1 182 ? -0.210 14.700 -24.442 1.00 87.25 182 LYS A CA 1
ATOM 1381 C C . LYS A 1 182 ? 0.134 15.889 -25.333 1.00 87.25 182 LYS A C 1
ATOM 1383 O O . LYS A 1 182 ? 0.504 15.684 -26.488 1.00 87.25 182 LYS A O 1
ATOM 1388 N N . GLU A 1 183 ? 0.060 17.107 -24.806 1.00 89.75 183 GLU A N 1
ATOM 1389 C CA . GLU A 1 183 ? 0.413 18.319 -25.546 1.00 89.75 183 GLU A CA 1
ATOM 1390 C C . GLU A 1 183 ? 1.909 18.347 -25.895 1.00 89.75 183 GLU A C 1
ATOM 1392 O O . GLU A 1 183 ? 2.272 18.634 -27.036 1.00 89.75 183 GLU A O 1
ATOM 1397 N N . ALA A 1 184 ? 2.784 17.967 -24.959 1.00 86.62 184 ALA A N 1
ATOM 1398 C CA . ALA A 1 184 ? 4.220 17.854 -25.210 1.00 86.62 184 ALA A CA 1
ATOM 1399 C C . ALA A 1 184 ? 4.536 16.797 -26.281 1.00 86.62 184 ALA A C 1
ATOM 1401 O O . ALA A 1 184 ? 5.351 17.046 -27.169 1.00 86.62 184 ALA A O 1
ATOM 1402 N N . ARG A 1 185 ? 3.860 15.640 -26.249 1.00 86.88 185 ARG A N 1
ATOM 1403 C CA . ARG A 1 185 ? 3.992 14.599 -27.283 1.00 86.88 185 ARG A CA 1
ATOM 1404 C C . ARG A 1 185 ? 3.506 15.080 -28.647 1.00 86.88 185 ARG A C 1
ATOM 1406 O O . ARG A 1 185 ? 4.157 14.782 -29.643 1.00 86.88 185 ARG A O 1
ATOM 1413 N N . LEU A 1 186 ? 2.406 15.834 -28.703 1.00 89.75 186 LEU A N 1
ATOM 1414 C CA . LEU A 1 186 ? 1.900 16.402 -29.953 1.00 89.75 186 LEU A CA 1
ATOM 1415 C C . LEU A 1 186 ? 2.888 17.418 -30.539 1.00 89.75 186 LEU A C 1
ATOM 1417 O O . LEU A 1 186 ? 3.211 17.332 -31.721 1.00 89.75 186 LEU A O 1
ATOM 1421 N N . LYS A 1 187 ? 3.423 18.323 -29.711 1.00 91.19 187 LYS A N 1
ATOM 1422 C CA . LYS A 1 187 ? 4.445 19.295 -30.134 1.00 91.19 187 LYS A CA 1
ATOM 1423 C C . LYS A 1 187 ? 5.719 18.600 -30.619 1.00 91.19 187 LYS A C 1
ATOM 1425 O O . LYS A 1 187 ? 6.229 18.948 -31.678 1.00 91.19 187 LYS A O 1
ATOM 1430 N N . ALA A 1 188 ? 6.185 17.573 -29.906 1.00 85.00 188 ALA A N 1
ATOM 1431 C CA . ALA A 1 188 ? 7.345 16.784 -30.319 1.00 85.00 188 ALA A CA 1
ATOM 1432 C C . ALA A 1 188 ? 7.106 16.034 -31.643 1.00 85.00 188 ALA A C 1
ATOM 1434 O O . ALA A 1 188 ? 7.997 15.984 -32.488 1.00 85.00 188 ALA A O 1
ATOM 1435 N N . ALA A 1 189 ? 5.904 15.487 -31.855 1.00 84.38 189 ALA A N 1
ATOM 1436 C CA . ALA A 1 189 ? 5.535 14.833 -33.110 1.00 84.38 189 ALA A CA 1
ATOM 1437 C C . ALA A 1 189 ? 5.470 15.825 -34.284 1.00 84.38 189 ALA A C 1
ATOM 1439 O O . ALA A 1 189 ? 5.982 15.528 -35.360 1.00 84.38 189 ALA A O 1
ATOM 1440 N N . GLN A 1 190 ? 4.905 17.018 -34.069 1.00 88.75 190 GLN A N 1
ATOM 1441 C CA . GLN A 1 190 ? 4.870 18.087 -35.072 1.00 88.75 190 GLN A CA 1
ATOM 1442 C C . GLN A 1 190 ? 6.277 18.584 -35.426 1.00 88.75 190 GLN A C 1
ATOM 1444 O O . GLN A 1 190 ? 6.581 18.784 -36.599 1.00 88.75 190 GLN A O 1
ATOM 1449 N N . GLU A 1 191 ? 7.160 18.752 -34.439 1.00 89.06 191 GLU A N 1
ATOM 1450 C CA . GLU A 1 191 ? 8.550 19.142 -34.687 1.00 89.06 191 GLU A CA 1
ATOM 1451 C C . GLU A 1 191 ? 9.313 18.059 -35.465 1.00 89.06 191 GLU A C 1
ATOM 1453 O O . GLU A 1 191 ? 10.036 18.374 -36.409 1.00 89.06 191 GLU A O 1
ATOM 1458 N N . ALA A 1 192 ? 9.117 16.783 -35.118 1.00 84.88 192 ALA A N 1
ATOM 1459 C CA . ALA A 1 192 ? 9.712 15.664 -35.844 1.00 84.88 192 ALA A CA 1
ATOM 1460 C C . ALA A 1 192 ? 9.216 15.589 -37.297 1.00 84.88 192 ALA A C 1
ATOM 1462 O O . ALA A 1 192 ? 10.018 15.366 -38.201 1.00 84.88 192 ALA A O 1
ATOM 1463 N N . GLN A 1 193 ? 7.922 15.830 -37.533 1.00 87.50 193 GLN A N 1
ATOM 1464 C CA . GLN A 1 193 ? 7.362 15.881 -38.882 1.00 87.50 193 GLN A CA 1
ATOM 1465 C C . GLN A 1 193 ? 7.965 17.031 -39.699 1.00 87.50 193 GLN A C 1
ATOM 1467 O O . GLN A 1 193 ? 8.388 16.804 -40.827 1.00 87.50 193 GLN A O 1
ATOM 1472 N N . ARG A 1 194 ? 8.085 18.237 -39.124 1.00 91.06 194 ARG A N 1
ATOM 1473 C CA . ARG A 1 194 ? 8.709 19.379 -39.818 1.00 91.06 194 ARG A CA 1
ATOM 1474 C C . ARG A 1 194 ? 10.166 19.104 -40.186 1.00 91.06 194 ARG A C 1
ATOM 1476 O O . ARG A 1 194 ? 10.568 19.425 -41.297 1.00 91.06 194 ARG A O 1
ATOM 1483 N N . LYS A 1 195 ? 10.936 18.474 -39.291 1.00 90.44 195 LYS A N 1
ATOM 1484 C CA . LYS A 1 195 ? 12.322 18.068 -39.583 1.00 90.44 195 LYS A CA 1
ATOM 1485 C C . LYS A 1 195 ? 12.386 17.024 -40.698 1.00 90.44 195 LYS A C 1
ATOM 1487 O O . LYS A 1 195 ? 13.215 17.149 -41.588 1.00 90.44 195 LYS A O 1
ATOM 1492 N N . ALA A 1 196 ? 11.487 16.039 -40.691 1.00 86.19 196 ALA A N 1
ATOM 1493 C CA . ALA A 1 196 ? 11.421 15.033 -41.749 1.00 86.19 196 ALA A CA 1
ATOM 1494 C C . ALA A 1 196 ? 11.034 15.635 -43.115 1.00 86.19 196 ALA A C 1
ATOM 1496 O O . ALA A 1 196 ? 11.587 15.239 -44.137 1.00 86.19 196 ALA A O 1
ATOM 1497 N N . GLU A 1 197 ? 10.112 16.602 -43.142 1.00 88.75 197 GLU A N 1
ATOM 1498 C CA . GLU A 1 197 ? 9.731 17.335 -44.358 1.00 88.75 197 GLU A CA 1
ATOM 1499 C C . GLU A 1 197 ? 10.882 18.208 -44.886 1.00 88.75 197 GLU A C 1
ATOM 1501 O O . GLU A 1 197 ? 11.121 18.242 -46.092 1.00 88.75 197 GLU A O 1
ATOM 1506 N N . GLU A 1 198 ? 11.633 18.866 -43.998 1.00 90.50 198 GLU A N 1
ATOM 1507 C CA . GLU A 1 198 ? 12.814 19.661 -44.356 1.00 90.50 198 GLU A CA 1
ATOM 1508 C C . GLU A 1 198 ? 13.945 18.784 -44.920 1.00 90.50 198 GLU A C 1
ATOM 1510 O O . GLU A 1 198 ? 14.484 19.085 -45.986 1.00 90.50 198 GLU A O 1
ATOM 1515 N N . GLU A 1 199 ? 14.243 17.650 -44.276 1.00 89.19 199 GLU A N 1
ATOM 1516 C CA . GLU A 1 199 ? 15.219 16.671 -44.770 1.00 89.19 199 GLU A CA 1
ATOM 1517 C C . GLU A 1 199 ? 14.797 16.075 -46.125 1.00 89.19 199 GLU A C 1
ATOM 1519 O O . GLU A 1 199 ? 15.630 15.906 -47.019 1.00 89.19 199 GLU A O 1
ATOM 1524 N N . ALA A 1 200 ? 13.506 15.784 -46.316 1.00 87.94 200 ALA A N 1
ATOM 1525 C CA . ALA A 1 200 ? 12.985 15.295 -47.591 1.00 87.94 200 ALA A CA 1
ATOM 1526 C C . ALA A 1 200 ? 13.122 16.348 -48.706 1.00 87.94 200 ALA A C 1
ATOM 1528 O O . ALA A 1 200 ? 13.568 16.018 -49.809 1.00 87.94 200 ALA A O 1
ATOM 1529 N N . ALA A 1 201 ? 12.809 17.614 -48.413 1.00 89.81 201 ALA A N 1
ATOM 1530 C CA . ALA A 1 201 ? 12.974 18.720 -49.354 1.00 89.81 201 ALA A CA 1
ATOM 1531 C C . ALA A 1 201 ? 14.451 18.949 -49.721 1.00 89.81 201 ALA A C 1
ATOM 1533 O O . ALA A 1 201 ? 14.774 19.203 -50.886 1.00 89.81 201 ALA A O 1
ATOM 1534 N N . GLU A 1 202 ? 15.371 18.815 -48.761 1.00 90.81 202 GLU A N 1
ATOM 1535 C CA . GLU A 1 202 ? 16.807 18.906 -49.028 1.00 90.81 202 GLU A CA 1
ATOM 1536 C C . GLU A 1 202 ? 17.287 17.757 -49.927 1.00 90.81 202 GLU A C 1
ATOM 1538 O O . GLU A 1 202 ? 17.992 17.995 -50.913 1.00 90.81 202 GLU A O 1
ATOM 1543 N N . GLN A 1 203 ? 16.863 16.520 -49.650 1.00 87.31 203 GLN A N 1
ATOM 1544 C CA . GLN A 1 203 ? 17.191 15.364 -50.489 1.00 87.31 203 GLN A CA 1
ATOM 1545 C C . GLN A 1 203 ? 16.664 15.524 -51.918 1.00 87.31 203 GLN A C 1
ATOM 1547 O O . GLN A 1 203 ? 17.366 15.195 -52.878 1.00 87.31 203 GLN A O 1
ATOM 1552 N N . GLU A 1 204 ? 15.449 16.043 -52.085 1.00 89.06 204 GLU A N 1
ATOM 1553 C CA . GLU A 1 204 ? 14.882 16.305 -53.405 1.00 89.06 204 GLU A CA 1
ATOM 1554 C C . GLU A 1 204 ? 15.668 17.389 -54.153 1.00 89.06 204 GLU A C 1
ATOM 1556 O O . GLU A 1 204 ? 16.028 17.199 -55.319 1.00 89.06 204 GLU A O 1
ATOM 1561 N N . ARG A 1 205 ? 16.054 18.473 -53.470 1.00 90.31 205 ARG A N 1
ATOM 1562 C CA . ARG A 1 205 ? 16.922 19.510 -54.042 1.00 90.31 205 ARG A CA 1
ATOM 1563 C C . ARG A 1 205 ? 18.277 18.944 -54.473 1.00 90.31 205 ARG A C 1
ATOM 1565 O O . ARG A 1 205 ? 18.754 19.265 -55.561 1.00 90.31 205 ARG A O 1
ATOM 1572 N N . GLN A 1 206 ? 18.892 18.079 -53.666 1.00 89.44 206 GLN A N 1
ATOM 1573 C CA . GLN A 1 206 ? 20.152 17.419 -54.025 1.00 89.44 206 GLN A CA 1
ATOM 1574 C C . GLN A 1 206 ? 19.994 16.509 -55.253 1.00 89.44 206 GLN A C 1
ATOM 1576 O O . GLN A 1 206 ? 20.856 16.519 -56.135 1.00 89.44 206 GLN A O 1
ATOM 1581 N N . ARG A 1 207 ? 18.877 15.775 -55.369 1.00 90.25 207 ARG A N 1
ATOM 1582 C CA . ARG A 1 207 ? 18.565 14.967 -56.563 1.00 90.25 207 ARG A CA 1
ATOM 1583 C C . ARG A 1 207 ? 18.424 15.831 -57.815 1.00 90.25 207 ARG A C 1
ATOM 1585 O O . ARG A 1 207 ? 19.019 15.499 -58.839 1.00 90.25 207 ARG A O 1
ATOM 1592 N N . GLN A 1 208 ? 17.708 16.952 -57.726 1.00 91.06 208 GLN A N 1
ATOM 1593 C CA . GLN A 1 208 ? 17.544 17.888 -58.844 1.00 91.06 208 GLN A CA 1
ATOM 1594 C C . GLN A 1 208 ? 18.887 18.490 -59.286 1.00 91.06 208 GLN A C 1
ATOM 1596 O O . GLN A 1 208 ? 19.171 18.558 -60.483 1.00 91.06 208 GLN A O 1
ATOM 1601 N N . LEU A 1 209 ? 19.751 18.867 -58.336 1.00 89.38 209 LEU A N 1
ATOM 1602 C CA . LEU A 1 209 ? 21.099 19.362 -58.635 1.00 89.38 209 LEU A CA 1
ATOM 1603 C C . LEU A 1 209 ? 21.975 18.291 -59.302 1.00 89.38 209 LEU A C 1
ATOM 1605 O O . LEU A 1 209 ? 22.671 18.590 -60.273 1.00 89.38 209 LEU A O 1
ATOM 1609 N N . ALA A 1 210 ? 21.918 17.041 -58.834 1.00 87.31 210 ALA A N 1
ATOM 1610 C CA . ALA A 1 210 ? 22.648 15.929 -59.440 1.00 87.31 210 ALA A CA 1
ATOM 1611 C C . ALA A 1 210 ? 22.161 15.624 -60.869 1.00 87.31 210 ALA A C 1
ATOM 1613 O O . ALA A 1 210 ? 22.969 15.379 -61.769 1.00 87.31 210 ALA A O 1
ATOM 1614 N N . GLU A 1 211 ? 20.849 15.683 -61.109 1.00 89.31 211 GLU A N 1
ATOM 1615 C CA . GLU A 1 211 ? 20.276 15.515 -62.444 1.00 89.31 211 GLU A CA 1
ATOM 1616 C C . GLU A 1 211 ? 20.694 16.653 -63.388 1.00 89.31 211 GLU A C 1
ATOM 1618 O O . GLU A 1 211 ? 21.104 16.397 -64.524 1.00 89.31 211 GLU A O 1
ATOM 1623 N N . ALA A 1 212 ? 20.660 17.902 -62.915 1.00 86.56 212 ALA A N 1
ATOM 1624 C CA . ALA A 1 212 ? 21.123 19.060 -63.675 1.00 86.56 212 ALA A CA 1
ATOM 1625 C C . ALA A 1 212 ? 22.618 18.951 -64.026 1.00 86.56 212 ALA A C 1
ATOM 1627 O O . ALA A 1 212 ? 22.996 19.173 -65.178 1.00 86.56 212 ALA A O 1
ATOM 1628 N N . ALA A 1 213 ? 23.459 18.526 -63.077 1.00 86.19 213 ALA A N 1
ATOM 1629 C CA . ALA A 1 213 ? 24.884 18.290 -63.309 1.00 86.19 213 ALA A CA 1
ATOM 1630 C C . ALA A 1 213 ? 25.125 17.185 -64.351 1.00 86.19 213 ALA A C 1
ATOM 1632 O O . ALA A 1 213 ? 25.965 17.342 -65.237 1.00 86.19 213 ALA A O 1
ATOM 1633 N N . ARG A 1 214 ? 24.347 16.095 -64.311 1.00 88.50 214 ARG A N 1
ATOM 1634 C CA . ARG A 1 214 ? 24.418 15.021 -65.314 1.00 88.50 214 ARG A CA 1
ATOM 1635 C C . ARG A 1 214 ? 24.034 15.519 -66.708 1.00 88.50 214 ARG A C 1
ATOM 1637 O O . ARG A 1 214 ? 24.714 15.181 -67.677 1.00 88.50 214 ARG A O 1
ATOM 1644 N N . LYS A 1 215 ? 22.977 16.331 -66.820 1.00 89.06 215 LYS A N 1
ATOM 1645 C CA . LYS A 1 215 ? 22.565 16.948 -68.094 1.00 89.06 215 LYS A CA 1
ATOM 1646 C C . LYS A 1 215 ? 23.643 17.898 -68.628 1.00 89.06 215 LYS A C 1
ATOM 1648 O O . LYS A 1 215 ? 23.968 17.833 -69.811 1.00 89.06 215 LYS A O 1
ATOM 1653 N N . ALA A 1 216 ? 24.254 18.710 -67.763 1.00 83.00 216 ALA A N 1
ATOM 1654 C CA . ALA A 1 216 ? 25.355 19.599 -68.136 1.00 83.00 216 ALA A CA 1
ATOM 1655 C C . ALA A 1 216 ? 26.605 18.825 -68.598 1.00 83.00 216 ALA A C 1
ATOM 1657 O O . ALA A 1 216 ? 27.193 19.167 -69.624 1.00 83.00 216 ALA A O 1
ATOM 1658 N N . ALA A 1 217 ? 26.976 17.745 -67.903 1.00 80.88 217 ALA A N 1
ATOM 1659 C CA . ALA A 1 217 ? 28.095 16.884 -68.288 1.00 80.88 217 ALA A CA 1
ATOM 1660 C C . ALA A 1 217 ? 27.850 16.180 -69.634 1.00 80.88 217 ALA A C 1
ATOM 1662 O O . ALA A 1 217 ? 28.754 16.108 -70.463 1.00 80.88 217 ALA A O 1
ATOM 1663 N N . ALA A 1 218 ? 26.622 15.715 -69.892 1.00 80.94 218 ALA A N 1
ATOM 1664 C CA . ALA A 1 218 ? 26.249 15.136 -71.183 1.00 80.94 218 ALA A CA 1
ATOM 1665 C C . ALA A 1 218 ? 26.334 16.167 -72.325 1.00 80.94 218 ALA A C 1
ATOM 1667 O O . ALA A 1 218 ? 26.838 15.849 -73.402 1.00 80.94 218 ALA A O 1
ATOM 1668 N N . ALA A 1 219 ? 25.910 17.412 -72.083 1.00 80.56 219 ALA A N 1
ATOM 1669 C CA . ALA A 1 219 ? 26.033 18.498 -73.055 1.00 80.56 219 ALA A CA 1
ATOM 1670 C C . ALA A 1 219 ? 27.502 18.864 -73.340 1.00 80.56 219 ALA A C 1
ATOM 1672 O O . ALA A 1 219 ? 27.882 19.033 -74.499 1.00 80.56 219 ALA A O 1
ATOM 1673 N N . GLN A 1 220 ? 28.350 18.925 -72.307 1.00 77.88 220 GLN A N 1
ATOM 1674 C CA . GLN A 1 220 ? 29.791 19.145 -72.473 1.00 77.88 220 GLN A CA 1
ATOM 1675 C C . GLN A 1 220 ? 30.463 17.991 -73.226 1.00 77.88 220 GLN A C 1
ATOM 1677 O O . GLN A 1 220 ? 31.258 18.239 -74.128 1.00 77.88 220 GLN A O 1
ATOM 1682 N N . ALA A 1 221 ? 30.113 16.738 -72.922 1.00 78.06 221 ALA A N 1
ATOM 1683 C CA . ALA A 1 221 ? 30.633 15.575 -73.637 1.00 78.06 221 ALA A CA 1
ATOM 1684 C C . ALA A 1 221 ? 30.238 15.588 -75.124 1.00 78.06 221 ALA A C 1
ATOM 1686 O O . ALA A 1 221 ? 31.068 15.290 -75.981 1.00 78.06 221 ALA A O 1
ATOM 1687 N N . ALA A 1 222 ? 29.006 15.996 -75.447 1.00 79.25 222 ALA A N 1
ATOM 1688 C CA . ALA A 1 222 ? 28.564 16.166 -76.829 1.00 79.25 222 ALA A CA 1
ATOM 1689 C C . ALA A 1 222 ? 29.338 17.282 -77.558 1.00 79.25 222 ALA A C 1
ATOM 1691 O O . ALA A 1 222 ? 29.713 17.113 -78.719 1.00 79.25 222 ALA A O 1
ATOM 1692 N N . LEU A 1 223 ? 29.634 18.394 -76.874 1.00 78.62 223 LEU A N 1
ATOM 1693 C CA . LEU A 1 223 ? 30.449 19.478 -77.429 1.00 78.62 223 LEU A CA 1
ATOM 1694 C C . LEU A 1 223 ? 31.894 19.026 -77.689 1.00 78.62 223 LEU A C 1
ATOM 1696 O O . LEU A 1 223 ? 32.422 19.277 -78.769 1.00 78.62 223 LEU A O 1
ATOM 1700 N N . VAL A 1 224 ? 32.510 18.312 -76.741 1.00 79.88 224 VAL A N 1
ATOM 1701 C CA . VAL A 1 224 ? 33.867 17.759 -76.891 1.00 79.88 224 VAL A CA 1
ATOM 1702 C C . VAL A 1 224 ? 33.915 16.725 -78.015 1.00 79.88 224 VAL A C 1
ATOM 1704 O O . VAL A 1 224 ? 34.858 16.729 -78.798 1.00 79.88 224 VAL A O 1
ATOM 1707 N N . ALA A 1 225 ? 32.892 15.879 -78.160 1.00 75.62 225 ALA A N 1
ATOM 1708 C CA . ALA A 1 225 ? 32.804 14.935 -79.272 1.00 75.62 225 ALA A CA 1
ATOM 1709 C C . ALA A 1 225 ? 32.690 15.648 -80.632 1.00 75.62 225 ALA A C 1
ATOM 1711 O O . ALA A 1 225 ? 33.320 15.226 -81.603 1.00 75.62 225 ALA A O 1
ATOM 1712 N N . LYS A 1 226 ? 31.945 16.761 -80.699 1.00 75.88 226 LYS A N 1
ATOM 1713 C CA . LYS A 1 226 ? 31.863 17.605 -81.898 1.00 75.88 226 LYS A CA 1
ATOM 1714 C C . LYS A 1 226 ? 33.220 18.237 -82.234 1.00 75.88 226 LYS A C 1
ATOM 1716 O O . LYS A 1 226 ? 33.689 18.095 -83.359 1.00 75.88 226 LYS A O 1
ATOM 1721 N N . GLN A 1 227 ? 33.885 18.834 -81.246 1.00 75.69 227 GLN A N 1
ATOM 1722 C CA . GLN A 1 227 ? 35.217 19.431 -81.407 1.00 75.69 227 GLN A CA 1
ATOM 1723 C C . GLN A 1 227 ? 36.291 18.391 -81.754 1.00 75.69 227 GLN A C 1
ATOM 1725 O O . GLN A 1 227 ? 37.194 18.678 -82.529 1.00 75.69 227 GLN A O 1
ATOM 1730 N N . ALA A 1 228 ? 36.202 17.169 -81.221 1.00 68.00 228 ALA A N 1
ATOM 1731 C CA . ALA A 1 228 ? 37.114 16.077 -81.554 1.00 68.00 228 ALA A CA 1
ATOM 1732 C C . ALA A 1 228 ? 36.926 15.586 -82.996 1.00 68.00 228 ALA A C 1
ATOM 1734 O O . ALA A 1 228 ? 37.905 15.206 -83.635 1.00 68.00 228 ALA A O 1
ATOM 1735 N N . LYS A 1 229 ? 35.697 15.629 -83.524 1.00 68.06 229 LYS A N 1
ATOM 1736 C CA . LYS A 1 229 ? 35.412 15.326 -84.931 1.00 68.06 229 LYS A CA 1
ATOM 1737 C C . LYS A 1 229 ? 35.979 16.409 -85.859 1.00 68.06 229 LYS A C 1
ATOM 1739 O O . LYS A 1 229 ? 36.690 16.075 -86.799 1.00 68.06 229 LYS A O 1
ATOM 1744 N N . GLU A 1 230 ? 35.787 17.683 -85.516 1.00 66.69 230 GLU A N 1
ATOM 1745 C CA . GLU A 1 230 ? 36.378 18.832 -86.229 1.00 66.69 230 GLU A CA 1
ATOM 1746 C C . GLU A 1 230 ? 37.924 18.825 -86.152 1.00 66.69 230 GLU A C 1
ATOM 1748 O O . GLU A 1 230 ? 38.617 19.102 -87.130 1.00 66.69 230 GLU A O 1
ATOM 1753 N N . ALA A 1 231 ? 38.499 18.429 -85.010 1.00 58.16 231 ALA A N 1
ATOM 1754 C CA . ALA A 1 231 ? 39.945 18.295 -84.828 1.00 58.16 231 ALA A CA 1
ATOM 1755 C C . ALA A 1 231 ? 40.537 17.052 -85.517 1.00 58.16 231 ALA A C 1
ATOM 1757 O O . ALA A 1 231 ? 41.708 17.072 -85.892 1.00 58.16 231 ALA A O 1
ATOM 1758 N N . ALA A 1 232 ? 39.770 15.971 -85.690 1.00 57.81 232 ALA A N 1
ATOM 1759 C CA . ALA A 1 232 ? 40.178 14.808 -86.479 1.00 57.81 232 ALA A CA 1
ATOM 1760 C C . ALA A 1 232 ? 40.212 15.141 -87.980 1.00 57.81 232 ALA A C 1
ATOM 1762 O O . ALA A 1 232 ? 41.160 14.756 -88.662 1.00 57.81 232 ALA A O 1
ATOM 1763 N N . GLU A 1 233 ? 39.258 15.943 -88.459 1.00 57.16 233 GLU A N 1
ATOM 1764 C CA . GLU A 1 233 ? 39.255 16.508 -89.816 1.00 57.16 233 GLU A CA 1
ATOM 1765 C C . GLU A 1 233 ? 40.427 17.494 -90.023 1.00 57.16 233 GLU A C 1
ATOM 1767 O O . GLU A 1 233 ? 41.063 17.485 -91.074 1.00 57.16 233 GLU A O 1
ATOM 1772 N N . ALA A 1 234 ? 40.820 18.258 -88.992 1.00 50.31 234 ALA A N 1
ATOM 1773 C CA . ALA A 1 234 ? 42.011 19.118 -89.030 1.00 50.31 234 ALA A CA 1
ATOM 1774 C C . ALA A 1 234 ? 43.353 18.358 -88.892 1.00 50.31 234 ALA A C 1
ATOM 1776 O O . ALA A 1 234 ? 44.385 18.820 -89.382 1.00 50.31 234 ALA A O 1
ATOM 1777 N N . ARG A 1 235 ? 43.376 17.186 -88.239 1.00 50.62 235 ARG A N 1
ATOM 1778 C CA . ARG A 1 235 ? 44.592 16.366 -88.043 1.00 50.62 235 ARG A CA 1
ATOM 1779 C C . ARG A 1 235 ? 44.979 15.531 -89.264 1.00 50.62 235 ARG A C 1
ATOM 1781 O O . ARG A 1 235 ? 46.159 15.210 -89.391 1.00 50.62 235 ARG A O 1
ATOM 1788 N N . GLU A 1 236 ? 44.061 15.263 -90.190 1.00 49.19 236 GLU A N 1
ATOM 1789 C CA . GLU A 1 236 ? 44.418 14.747 -91.524 1.00 49.19 236 GLU A CA 1
ATOM 1790 C C . GLU A 1 236 ? 45.078 15.818 -92.419 1.00 49.19 236 GLU A C 1
ATOM 1792 O O . GLU A 1 236 ? 45.804 15.474 -93.346 1.00 49.19 236 GLU A O 1
ATOM 1797 N N . ALA A 1 237 ? 44.965 17.111 -92.082 1.00 45.78 237 ALA A N 1
ATOM 1798 C CA . ALA A 1 237 ? 45.695 18.194 -92.754 1.00 45.78 237 ALA A CA 1
ATOM 1799 C C . ALA A 1 237 ? 47.075 18.514 -92.129 1.00 45.78 237 ALA A C 1
ATOM 1801 O O . ALA A 1 237 ? 47.852 19.273 -92.706 1.00 45.78 237 ALA A O 1
ATOM 1802 N N . ALA A 1 238 ? 47.419 17.937 -90.970 1.00 43.97 238 ALA A N 1
ATOM 1803 C CA . ALA A 1 238 ? 48.603 18.317 -90.187 1.00 43.97 238 ALA A CA 1
ATOM 1804 C C . ALA A 1 238 ? 49.606 17.167 -89.955 1.00 43.97 238 ALA A C 1
ATOM 1806 O O . ALA A 1 238 ? 50.266 17.106 -88.918 1.00 43.97 238 ALA A O 1
ATOM 1807 N N . LYS A 1 239 ? 49.771 16.267 -90.934 1.00 46.66 239 LYS A N 1
ATOM 1808 C CA . LYS A 1 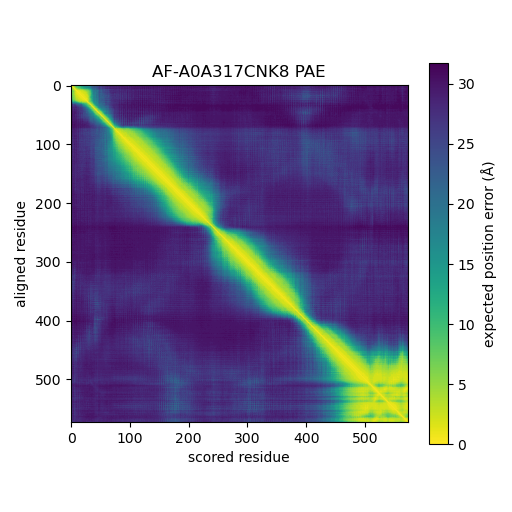239 ? 50.898 15.310 -91.005 1.00 46.66 239 LYS A CA 1
ATOM 1809 C C . LYS A 1 239 ? 52.064 15.857 -91.839 1.00 46.66 239 LYS A C 1
ATOM 1811 O O . LYS A 1 239 ? 52.569 15.200 -92.743 1.00 46.66 239 LYS A O 1
ATOM 1816 N N . ALA A 1 240 ? 52.535 17.055 -91.508 1.00 43.44 240 ALA A N 1
ATOM 1817 C CA . ALA A 1 240 ? 53.813 17.550 -92.000 1.00 43.44 240 ALA A CA 1
ATOM 1818 C C . ALA A 1 240 ? 54.580 18.229 -90.864 1.00 43.44 240 ALA A C 1
ATOM 1820 O O . ALA A 1 240 ? 54.066 19.134 -90.212 1.00 43.44 240 ALA A O 1
ATOM 1821 N N . LYS A 1 241 ? 55.850 17.827 -90.716 1.00 36.75 241 LYS A N 1
ATOM 1822 C CA . LYS A 1 241 ? 56.910 18.475 -89.925 1.00 36.75 241 LYS A CA 1
ATOM 1823 C C . LYS A 1 241 ? 57.077 18.032 -88.462 1.00 36.75 241 LYS A C 1
ATOM 1825 O O . LYS A 1 241 ? 57.114 18.832 -87.534 1.00 36.75 241 LYS A O 1
ATOM 1830 N N . ALA A 1 242 ? 57.332 16.736 -88.292 1.00 38.53 242 ALA A N 1
ATOM 1831 C CA . ALA A 1 242 ? 58.167 16.233 -87.205 1.00 38.53 242 ALA A CA 1
ATOM 1832 C C . ALA A 1 242 ? 59.654 16.381 -87.589 1.00 38.53 242 ALA A C 1
ATOM 1834 O O . ALA A 1 242 ? 60.044 15.848 -88.623 1.00 38.53 242 ALA A O 1
ATOM 1835 N N . ALA A 1 243 ? 60.436 17.120 -86.785 1.00 41.94 243 ALA A N 1
ATOM 1836 C CA . ALA A 1 243 ? 61.889 16.970 -86.544 1.00 41.94 243 ALA A CA 1
ATOM 1837 C C . ALA A 1 243 ? 62.509 18.287 -86.022 1.00 41.94 243 ALA A C 1
ATOM 1839 O O . ALA A 1 243 ? 63.216 18.982 -86.748 1.00 41.94 243 ALA A O 1
ATOM 1840 N N . ALA A 1 244 ? 62.249 18.647 -84.758 1.00 44.25 244 ALA A N 1
ATOM 1841 C CA . ALA A 1 244 ? 63.004 19.702 -84.059 1.00 44.25 244 ALA A CA 1
ATOM 1842 C C . ALA A 1 244 ? 63.031 19.545 -82.519 1.00 44.25 244 ALA A C 1
ATOM 1844 O O . ALA A 1 244 ? 63.377 20.483 -81.807 1.00 44.25 244 ALA A O 1
ATOM 1845 N N . GLU A 1 245 ? 62.697 18.371 -81.975 1.00 49.38 245 GLU A N 1
ATOM 1846 C CA . GLU A 1 245 ? 62.615 18.133 -80.525 1.00 49.38 245 GLU A CA 1
ATOM 1847 C C . GLU A 1 245 ? 63.598 17.043 -80.090 1.00 49.38 245 GLU A C 1
ATOM 1849 O O . GLU A 1 245 ? 63.224 15.918 -79.790 1.00 49.38 245 GLU A O 1
ATOM 1854 N N . ALA A 1 246 ? 64.891 17.365 -80.082 1.00 48.34 246 ALA A N 1
ATOM 1855 C CA . ALA A 1 246 ? 65.890 16.489 -79.455 1.00 48.34 246 ALA A CA 1
ATOM 1856 C C . ALA A 1 246 ? 66.989 17.233 -78.676 1.00 48.34 246 ALA A C 1
ATOM 1858 O O . ALA A 1 246 ? 67.796 16.602 -78.000 1.00 48.34 246 ALA A O 1
ATOM 1859 N N . LYS A 1 247 ? 67.012 18.576 -78.698 1.00 48.19 247 LYS A N 1
ATOM 1860 C CA . LYS A 1 247 ? 68.004 19.376 -77.951 1.00 48.19 247 LYS A CA 1
ATOM 1861 C C . LYS A 1 247 ? 67.411 20.173 -76.778 1.00 48.19 247 LYS A C 1
ATOM 1863 O O . LYS A 1 247 ? 68.102 20.380 -75.792 1.00 48.19 247 LYS A O 1
ATOM 1868 N N . ALA A 1 248 ? 66.116 20.508 -76.812 1.00 49.88 248 ALA A N 1
ATOM 1869 C CA . ALA A 1 248 ? 65.418 21.205 -75.719 1.00 49.88 248 ALA A CA 1
ATOM 1870 C C . ALA A 1 248 ? 65.057 20.304 -74.516 1.00 49.88 248 ALA A C 1
ATOM 1872 O O . ALA A 1 248 ? 64.660 20.795 -73.460 1.00 49.88 248 ALA A O 1
ATOM 1873 N N . GLN A 1 249 ? 65.175 18.982 -74.665 1.00 51.44 249 GLN A N 1
ATOM 1874 C CA . GLN A 1 249 ? 64.757 18.022 -73.643 1.00 51.44 249 GLN A CA 1
ATOM 1875 C C . GLN A 1 249 ? 65.795 17.867 -72.518 1.00 51.44 249 GLN A C 1
ATOM 1877 O O . GLN A 1 249 ? 65.422 17.775 -71.353 1.00 51.44 249 GLN A O 1
ATOM 1882 N N . ARG A 1 250 ? 67.095 17.982 -72.824 1.00 52.16 250 ARG A N 1
ATOM 1883 C CA . ARG A 1 250 ? 68.168 17.787 -71.830 1.00 52.16 250 ARG A CA 1
ATOM 1884 C C . ARG A 1 250 ? 68.367 18.967 -70.866 1.00 52.16 250 ARG A C 1
ATOM 1886 O O . ARG A 1 250 ? 68.725 18.751 -69.714 1.00 52.16 250 ARG A O 1
ATOM 1893 N N . GLU A 1 251 ? 68.071 20.201 -71.276 1.00 53.44 251 GLU A N 1
ATOM 1894 C CA . GLU A 1 251 ? 68.114 21.371 -70.373 1.00 53.44 251 GLU A CA 1
ATOM 1895 C C . GLU A 1 251 ? 66.869 21.459 -69.467 1.00 53.44 251 GLU A C 1
ATOM 1897 O O . GLU A 1 251 ? 66.964 21.860 -68.305 1.00 53.44 251 GLU A O 1
ATOM 1902 N N . ARG A 1 252 ? 65.706 20.993 -69.949 1.00 56.50 252 ARG A N 1
ATOM 1903 C CA . ARG A 1 252 ? 64.484 20.852 -69.136 1.00 56.50 252 ARG A CA 1
ATOM 1904 C C . ARG A 1 252 ? 64.612 19.745 -68.087 1.00 56.50 252 ARG A C 1
ATOM 1906 O O . ARG A 1 252 ? 64.105 19.913 -66.982 1.00 56.50 252 ARG A O 1
ATOM 1913 N N . GLU A 1 253 ? 65.323 18.659 -68.391 1.00 55.28 253 GLU A N 1
ATOM 1914 C CA . GLU A 1 253 ? 65.577 17.553 -67.454 1.00 55.28 253 GLU A CA 1
ATOM 1915 C C . GLU A 1 253 ? 66.494 17.961 -66.280 1.00 55.28 253 GLU A C 1
ATOM 1917 O O . GLU A 1 253 ? 66.242 17.558 -65.143 1.00 55.28 253 GLU A O 1
ATOM 1922 N N . ALA A 1 254 ? 67.478 18.845 -66.499 1.00 52.06 254 ALA A N 1
ATOM 1923 C CA . ALA A 1 254 ? 68.346 19.363 -65.432 1.00 52.06 254 ALA A CA 1
ATOM 1924 C C . ALA A 1 254 ? 67.643 20.397 -64.520 1.00 52.06 254 ALA A C 1
ATOM 1926 O O . ALA A 1 254 ? 67.809 20.364 -63.298 1.00 52.06 254 ALA A O 1
ATOM 1927 N N . ALA A 1 255 ? 66.799 21.274 -65.079 1.00 56.47 255 ALA A N 1
ATOM 1928 C CA . ALA A 1 255 ? 65.973 22.204 -64.299 1.00 56.47 255 ALA A CA 1
ATOM 1929 C C . ALA A 1 255 ? 64.829 21.492 -63.541 1.00 56.47 255 ALA A C 1
ATOM 1931 O O . ALA A 1 255 ? 64.497 21.863 -62.412 1.00 56.47 255 ALA A O 1
ATOM 1932 N N . ALA A 1 256 ? 64.263 20.424 -64.116 1.00 59.00 256 ALA A N 1
ATOM 1933 C CA . ALA A 1 256 ? 63.234 19.604 -63.477 1.00 59.00 256 ALA A CA 1
ATOM 1934 C C . ALA A 1 256 ? 63.767 18.800 -62.278 1.00 59.00 256 ALA A C 1
ATOM 1936 O O . ALA A 1 256 ? 63.033 18.609 -61.308 1.00 59.00 256 ALA A O 1
ATOM 1937 N N . ALA A 1 257 ? 65.035 18.373 -62.294 1.00 57.59 257 ALA A N 1
ATOM 1938 C CA . ALA A 1 257 ? 65.643 17.629 -61.188 1.00 57.59 257 ALA A CA 1
ATOM 1939 C C . ALA A 1 257 ? 65.815 18.479 -59.911 1.00 57.59 257 ALA A C 1
ATOM 1941 O O . ALA A 1 257 ? 65.480 18.020 -58.818 1.00 57.59 257 ALA A O 1
ATOM 1942 N N . LYS A 1 258 ? 66.250 19.741 -60.039 1.00 57.22 258 LYS A N 1
ATOM 1943 C CA . LYS A 1 258 ? 66.390 20.671 -58.900 1.00 57.22 258 LYS A CA 1
ATOM 1944 C C . LYS A 1 258 ? 65.028 21.122 -58.349 1.00 57.22 258 LYS A C 1
ATOM 1946 O O . LYS A 1 258 ? 64.816 21.108 -57.139 1.00 57.22 258 LYS A O 1
ATOM 1951 N N . ALA A 1 259 ? 64.063 21.398 -59.232 1.00 60.62 259 ALA A N 1
ATOM 1952 C CA . ALA A 1 259 ? 62.686 21.716 -58.843 1.00 60.62 259 ALA A CA 1
ATOM 1953 C C . ALA A 1 259 ? 61.954 20.528 -58.182 1.00 60.62 259 ALA A C 1
ATOM 1955 O O . ALA A 1 259 ? 61.070 20.729 -57.348 1.00 60.62 259 ALA A O 1
ATOM 1956 N N . LYS A 1 260 ? 62.313 19.283 -58.526 1.00 63.34 260 LYS A N 1
ATOM 1957 C CA . LYS A 1 260 ? 61.775 18.072 -57.891 1.00 63.34 260 LYS A CA 1
ATOM 1958 C C . LYS A 1 260 ? 62.294 17.903 -56.459 1.00 63.34 260 LYS A C 1
ATOM 1960 O O . LYS A 1 260 ? 61.484 17.669 -55.569 1.00 63.34 260 LYS A O 1
ATOM 1965 N N . GLN A 1 261 ? 63.590 18.112 -56.218 1.00 61.34 261 GLN A N 1
ATOM 1966 C CA . GLN A 1 261 ? 64.169 18.028 -54.868 1.00 61.34 261 GLN A CA 1
ATOM 1967 C C . GLN A 1 261 ? 63.628 19.113 -53.918 1.00 61.34 261 GLN A C 1
ATOM 1969 O O . GLN A 1 261 ? 63.305 18.813 -52.770 1.00 61.34 261 GLN A O 1
ATOM 1974 N N . GLU A 1 262 ? 63.437 20.349 -54.389 1.00 65.38 262 GLU A N 1
ATOM 1975 C CA . GLU A 1 262 ? 62.841 21.428 -53.579 1.00 65.38 262 GLU A CA 1
ATOM 1976 C C . GLU A 1 262 ? 61.351 21.178 -53.269 1.00 65.38 262 GLU A C 1
ATOM 1978 O O . GLU A 1 262 ? 60.894 21.434 -52.152 1.00 65.38 262 GLU A O 1
ATOM 1983 N N . ARG A 1 263 ? 60.589 20.603 -54.212 1.00 67.25 263 ARG A N 1
ATOM 1984 C CA . ARG A 1 263 ? 59.189 20.198 -53.988 1.00 67.25 263 ARG A CA 1
ATOM 1985 C C . ARG A 1 263 ? 59.063 18.998 -53.054 1.00 67.25 263 ARG A C 1
ATOM 1987 O O . ARG A 1 263 ? 58.140 18.970 -52.246 1.00 67.25 263 ARG A O 1
ATOM 1994 N N . GLU A 1 264 ? 59.974 18.032 -53.129 1.00 70.56 264 GLU A N 1
ATOM 1995 C CA . GLU A 1 264 ? 60.012 16.881 -52.219 1.00 70.56 264 GLU A CA 1
ATOM 1996 C C . GLU A 1 264 ? 60.390 17.307 -50.791 1.00 70.56 264 GLU A C 1
ATOM 1998 O O . GLU A 1 264 ? 59.750 16.864 -49.837 1.00 70.56 264 GLU A O 1
ATOM 2003 N N . ALA A 1 265 ? 61.332 18.244 -50.629 1.00 62.38 265 ALA A N 1
ATOM 2004 C CA . ALA A 1 265 ? 61.665 18.833 -49.330 1.00 62.38 265 ALA A CA 1
ATOM 2005 C C . ALA A 1 265 ? 60.505 19.666 -48.745 1.00 62.38 265 ALA A C 1
ATOM 2007 O O . ALA A 1 265 ? 60.188 19.544 -47.557 1.00 62.38 265 ALA A O 1
ATOM 2008 N N . ALA A 1 266 ? 59.813 20.461 -49.571 1.00 67.19 266 ALA A N 1
ATOM 2009 C CA . ALA A 1 266 ? 58.624 21.209 -49.156 1.00 67.19 266 ALA A CA 1
ATOM 2010 C C . ALA A 1 266 ? 57.444 20.282 -48.799 1.00 67.19 266 ALA A C 1
ATOM 2012 O O . ALA A 1 266 ? 56.774 20.491 -47.786 1.00 67.19 266 ALA A O 1
ATOM 2013 N N . ALA A 1 267 ? 57.224 19.213 -49.571 1.00 69.25 267 ALA A N 1
ATOM 2014 C CA . ALA A 1 267 ? 56.193 18.213 -49.300 1.00 69.25 267 ALA A CA 1
ATOM 2015 C C . ALA A 1 267 ? 56.490 17.393 -48.032 1.00 69.25 267 ALA A C 1
ATOM 2017 O O . ALA A 1 267 ? 55.573 17.095 -47.264 1.00 69.25 267 ALA A O 1
ATOM 2018 N N . ALA A 1 268 ? 57.759 17.069 -47.764 1.00 69.88 268 ALA A N 1
ATOM 2019 C CA . ALA A 1 268 ? 58.172 16.389 -46.538 1.00 69.88 268 ALA A CA 1
ATOM 2020 C C . ALA A 1 268 ? 57.941 17.262 -45.292 1.00 69.88 268 ALA A C 1
ATOM 2022 O O . ALA A 1 268 ? 57.412 16.774 -44.290 1.00 69.88 268 ALA A O 1
ATOM 2023 N N . LYS A 1 269 ? 58.253 18.564 -45.366 1.00 72.31 269 LYS A N 1
ATOM 2024 C CA . LYS A 1 269 ? 57.996 19.517 -44.275 1.00 72.31 269 LYS A CA 1
ATOM 2025 C C . LYS A 1 269 ? 56.496 19.705 -44.018 1.00 72.31 269 LYS A C 1
ATOM 2027 O O . LYS A 1 269 ? 56.065 19.605 -42.872 1.00 72.31 269 LYS A O 1
ATOM 2032 N N . ALA A 1 270 ? 55.693 19.859 -45.073 1.00 73.19 270 ALA A N 1
ATOM 2033 C CA . ALA A 1 270 ? 54.236 19.966 -44.962 1.00 73.19 270 ALA A CA 1
ATOM 2034 C C . ALA A 1 270 ? 53.592 18.692 -44.377 1.00 73.19 270 ALA A C 1
ATOM 2036 O O . ALA A 1 270 ? 52.658 18.765 -43.578 1.00 73.19 270 ALA A O 1
ATOM 2037 N N . LYS A 1 271 ? 54.113 17.506 -44.722 1.00 78.75 271 LYS A N 1
ATOM 2038 C CA . LYS A 1 271 ? 53.645 16.231 -44.159 1.00 78.75 271 LYS A CA 1
ATOM 2039 C C . LYS A 1 271 ? 53.968 16.110 -42.666 1.00 78.75 271 LYS A C 1
ATOM 2041 O O . LYS A 1 271 ? 53.121 15.641 -41.911 1.00 78.75 271 LYS A O 1
ATOM 2046 N N . LEU A 1 272 ? 55.148 16.560 -42.235 1.00 73.69 272 LEU A N 1
ATOM 2047 C CA . LEU A 1 272 ? 55.538 16.563 -40.823 1.00 73.69 272 LEU A CA 1
ATOM 2048 C C . LEU A 1 272 ? 54.701 17.554 -39.997 1.00 73.69 272 LEU A C 1
ATOM 2050 O O . LEU A 1 272 ? 54.289 17.225 -38.886 1.00 73.69 272 LEU A O 1
ATOM 2054 N N . GLU A 1 273 ? 54.408 18.741 -40.533 1.00 78.62 273 GLU A N 1
ATOM 2055 C CA . GLU A 1 273 ? 53.532 19.723 -39.879 1.00 78.62 273 GLU A CA 1
ATOM 2056 C C . GLU A 1 273 ? 52.093 19.210 -39.758 1.00 78.62 273 GLU A C 1
ATOM 2058 O O . GLU A 1 273 ? 51.505 19.299 -38.681 1.00 78.62 273 GLU A O 1
ATOM 2063 N N . LYS A 1 274 ? 51.558 18.562 -40.802 1.00 78.69 274 LYS A N 1
ATOM 2064 C CA . LYS A 1 274 ? 50.244 17.908 -40.744 1.00 78.69 274 LYS A CA 1
ATOM 2065 C C . LYS A 1 274 ? 50.202 16.790 -39.696 1.00 78.69 274 LYS A C 1
ATOM 2067 O O . LYS A 1 274 ? 49.267 16.735 -38.907 1.00 78.69 274 LYS A O 1
ATOM 2072 N N . GLN A 1 275 ? 51.232 15.944 -39.635 1.00 80.50 275 GLN A N 1
ATOM 2073 C CA . GLN A 1 275 ? 51.326 14.878 -38.630 1.00 80.50 275 GLN A CA 1
ATOM 2074 C C . GLN A 1 275 ? 51.430 15.426 -37.200 1.00 80.50 275 GLN A C 1
ATOM 2076 O O . GLN A 1 275 ? 50.847 14.851 -36.282 1.00 80.50 275 GLN A O 1
ATOM 2081 N N . ARG A 1 276 ? 52.136 16.546 -36.993 1.00 78.25 276 ARG A N 1
ATOM 2082 C CA . ARG A 1 276 ? 52.202 17.224 -35.688 1.00 78.25 276 ARG A CA 1
ATOM 2083 C C . ARG A 1 276 ? 50.857 17.840 -35.299 1.00 78.25 276 ARG A C 1
ATOM 2085 O O . ARG A 1 276 ? 50.433 17.644 -34.166 1.00 78.25 276 ARG A O 1
ATOM 2092 N N . ALA A 1 277 ? 50.164 18.490 -36.234 1.00 76.69 277 ALA A N 1
ATOM 2093 C CA . ALA A 1 277 ? 48.831 19.047 -36.003 1.00 76.69 277 ALA A CA 1
ATOM 2094 C C . ALA A 1 277 ? 47.784 17.955 -35.703 1.00 76.69 277 ALA A C 1
ATOM 2096 O O . ALA A 1 277 ? 46.988 18.096 -34.777 1.00 76.69 277 ALA A O 1
ATOM 2097 N N . GLU A 1 278 ? 47.817 16.829 -36.423 1.00 80.81 278 GLU A N 1
ATOM 2098 C CA . GLU A 1 278 ? 46.945 15.674 -36.163 1.00 80.81 278 GLU A CA 1
ATOM 2099 C C . GLU A 1 278 ? 47.250 15.012 -34.807 1.00 80.81 278 GLU A C 1
ATOM 2101 O O . GLU A 1 278 ? 46.329 14.657 -34.067 1.00 80.81 278 GLU A O 1
ATOM 2106 N N . ALA A 1 279 ? 48.529 14.886 -34.433 1.00 75.38 279 ALA A N 1
ATOM 2107 C CA . ALA A 1 279 ? 48.932 14.360 -33.129 1.00 75.38 279 ALA A CA 1
ATOM 2108 C C . ALA A 1 279 ? 48.521 15.287 -31.971 1.00 75.38 279 ALA A C 1
ATOM 2110 O O . ALA A 1 279 ? 48.078 14.811 -30.923 1.00 75.38 279 ALA A O 1
ATOM 2111 N N . GLU A 1 280 ? 48.624 16.604 -32.156 1.00 81.44 280 GLU A N 1
ATOM 2112 C CA . GLU A 1 280 ? 48.191 17.592 -31.169 1.00 81.44 280 GLU A CA 1
ATOM 2113 C C . GLU A 1 280 ? 46.665 17.599 -31.005 1.00 81.44 280 GLU A C 1
ATOM 2115 O O . GLU A 1 280 ? 46.175 17.540 -29.876 1.00 81.44 280 GLU A O 1
ATOM 2120 N N . ALA A 1 281 ? 45.908 17.545 -32.106 1.00 81.00 281 ALA A N 1
ATOM 2121 C CA . ALA A 1 281 ? 44.450 17.426 -32.072 1.00 81.00 281 ALA A CA 1
ATOM 2122 C C . ALA A 1 281 ? 43.995 16.145 -31.350 1.00 81.00 281 ALA A C 1
ATOM 2124 O O . ALA A 1 281 ? 43.093 16.188 -30.511 1.00 81.00 281 ALA A O 1
ATOM 2125 N N . LYS A 1 282 ? 44.661 15.009 -31.600 1.00 86.25 282 LYS A N 1
ATOM 2126 C CA . LYS A 1 282 ? 44.371 13.746 -30.906 1.00 86.25 282 LYS A CA 1
ATOM 2127 C C . LYS A 1 282 ? 44.672 13.831 -29.406 1.00 86.25 282 LYS A C 1
ATOM 2129 O O . LYS A 1 282 ? 43.859 13.398 -28.593 1.00 86.25 282 LYS A O 1
ATOM 2134 N N . ARG A 1 283 ? 45.789 14.459 -29.019 1.00 77.94 283 ARG A N 1
ATOM 2135 C CA . ARG A 1 283 ? 46.141 14.684 -27.607 1.00 77.94 283 ARG A CA 1
ATOM 2136 C C . ARG A 1 283 ? 45.130 15.597 -26.907 1.00 77.94 283 ARG A C 1
ATOM 2138 O O . ARG A 1 283 ? 44.758 15.335 -25.764 1.00 77.94 283 ARG A O 1
ATOM 2145 N N . GLN A 1 284 ? 44.645 16.639 -27.582 1.00 80.12 284 GLN A N 1
ATOM 2146 C CA . GLN A 1 284 ? 43.597 17.515 -27.049 1.00 80.12 284 GLN A CA 1
ATOM 2147 C C . GLN A 1 284 ? 42.260 16.772 -26.879 1.00 80.12 284 GLN A C 1
ATOM 2149 O O . GLN A 1 284 ? 41.608 16.926 -25.844 1.00 80.12 284 GLN A O 1
ATOM 2154 N N . GLN A 1 285 ? 41.884 15.908 -27.828 1.00 80.88 285 GLN A N 1
ATOM 2155 C CA . GLN A 1 285 ? 40.694 15.056 -27.718 1.00 80.88 285 GLN A CA 1
ATOM 2156 C C . GLN A 1 285 ? 40.796 14.050 -26.561 1.00 80.88 285 GLN A C 1
ATOM 2158 O O . GLN A 1 285 ? 39.829 13.874 -25.821 1.00 80.88 285 GLN A O 1
ATOM 2163 N N . GLU A 1 286 ? 41.958 13.431 -26.346 1.00 81.44 286 GLU A N 1
ATOM 2164 C CA . GLU A 1 286 ? 42.181 12.510 -25.224 1.00 81.44 286 GLU A CA 1
ATOM 2165 C C . GLU A 1 286 ? 42.115 13.222 -23.865 1.00 81.44 286 GLU A C 1
ATOM 2167 O O . GLU A 1 286 ? 41.503 12.706 -22.929 1.00 81.44 286 GLU A O 1
ATOM 2172 N N . ILE A 1 287 ? 42.658 14.440 -23.757 1.00 80.50 287 ILE A N 1
ATOM 2173 C CA . ILE A 1 287 ? 42.555 15.263 -22.541 1.00 80.50 287 ILE A CA 1
ATOM 2174 C C . ILE A 1 287 ? 41.101 15.682 -22.283 1.00 80.50 287 ILE A C 1
ATOM 2176 O O . ILE A 1 287 ? 40.638 15.620 -21.141 1.00 80.50 287 ILE A O 1
ATOM 2180 N N . ALA A 1 288 ? 40.356 16.078 -23.320 1.00 82.88 288 ALA A N 1
ATOM 2181 C CA . ALA A 1 288 ? 38.938 16.414 -23.198 1.00 82.88 288 ALA A CA 1
ATOM 2182 C C . ALA A 1 288 ? 38.101 15.191 -22.777 1.00 82.88 288 ALA A C 1
ATOM 2184 O O . ALA A 1 288 ? 37.289 15.282 -21.854 1.00 82.88 288 ALA A O 1
ATOM 2185 N N . ALA A 1 289 ? 38.358 14.023 -23.372 1.00 79.69 289 ALA A N 1
ATOM 2186 C CA . ALA A 1 289 ? 37.712 12.767 -23.001 1.00 79.69 289 ALA A CA 1
ATOM 2187 C C . ALA A 1 289 ? 38.065 12.333 -21.567 1.00 79.69 289 ALA A C 1
ATOM 2189 O O . ALA A 1 289 ? 37.194 11.857 -20.837 1.00 79.69 289 ALA A O 1
ATOM 2190 N N . ALA A 1 290 ? 39.313 12.526 -21.128 1.00 79.81 290 ALA A N 1
ATOM 2191 C CA . ALA A 1 290 ? 39.738 12.244 -19.759 1.00 79.81 290 ALA A CA 1
ATOM 2192 C C . ALA A 1 290 ? 39.041 13.161 -18.738 1.00 79.81 290 ALA A C 1
ATOM 2194 O O . ALA A 1 290 ? 38.563 12.675 -17.712 1.00 79.81 290 ALA A O 1
ATOM 2195 N N . LYS A 1 291 ? 38.900 14.460 -19.040 1.00 87.81 291 LYS A N 1
ATOM 2196 C CA . LYS A 1 291 ? 38.155 15.411 -18.196 1.00 87.81 291 LYS A CA 1
ATOM 2197 C C . LYS A 1 291 ? 36.666 15.063 -18.111 1.00 87.81 291 LYS A C 1
ATOM 2199 O O . LYS A 1 291 ? 36.127 15.009 -17.009 1.00 87.81 291 LYS A O 1
ATOM 2204 N N . ALA A 1 292 ? 36.029 14.726 -19.234 1.00 84.12 292 ALA A N 1
ATOM 2205 C CA . ALA A 1 292 ? 34.626 14.302 -19.257 1.00 84.12 292 ALA A CA 1
ATOM 2206 C C . ALA A 1 292 ? 34.391 13.009 -18.452 1.00 84.12 292 ALA A C 1
ATOM 2208 O O . ALA A 1 292 ? 33.400 12.887 -17.731 1.00 84.12 292 ALA A O 1
ATOM 2209 N N . ARG A 1 293 ? 35.326 12.048 -18.515 1.00 81.31 293 ARG A N 1
ATOM 2210 C CA . ARG A 1 293 ? 35.281 10.824 -17.695 1.00 81.31 293 ARG A CA 1
ATOM 2211 C C . ARG A 1 293 ? 35.442 11.127 -16.204 1.00 81.31 293 ARG A C 1
ATOM 2213 O O . ARG A 1 293 ? 34.703 10.562 -15.402 1.00 81.31 293 ARG A O 1
ATOM 2220 N N . ALA A 1 294 ? 36.356 12.022 -15.830 1.00 79.94 294 ALA A N 1
ATOM 2221 C CA . ALA A 1 294 ? 36.549 12.428 -14.438 1.00 79.94 294 ALA A CA 1
ATOM 2222 C C . ALA A 1 294 ? 35.301 13.121 -13.860 1.00 79.94 294 ALA A C 1
ATOM 2224 O O . ALA A 1 294 ? 34.869 12.798 -12.753 1.00 79.94 294 ALA A O 1
ATOM 2225 N N . GLU A 1 295 ? 34.669 14.010 -14.629 1.00 88.31 295 GLU A N 1
ATOM 2226 C CA . GLU A 1 295 ? 33.429 14.679 -14.224 1.00 88.31 295 GLU A CA 1
ATOM 2227 C C . GLU A 1 295 ? 32.255 13.691 -14.101 1.00 88.31 295 GLU A C 1
ATOM 2229 O O . GLU A 1 295 ? 31.499 13.731 -13.128 1.00 88.31 295 GLU A O 1
ATOM 2234 N N . ALA A 1 296 ? 32.141 12.735 -15.030 1.00 79.88 296 ALA A N 1
ATOM 2235 C CA . ALA A 1 296 ? 31.123 11.687 -14.970 1.00 79.88 296 ALA A CA 1
ATOM 2236 C C . ALA A 1 296 ? 31.283 10.776 -13.739 1.00 79.88 296 ALA A C 1
ATOM 2238 O O . ALA A 1 296 ? 30.285 10.418 -13.108 1.00 79.88 296 ALA A O 1
ATOM 2239 N N . ILE A 1 297 ? 32.521 10.430 -13.363 1.00 79.69 297 ILE A N 1
ATOM 2240 C CA . ILE A 1 297 ? 32.813 9.653 -12.148 1.00 79.69 297 ILE A CA 1
ATOM 2241 C C . ILE A 1 297 ? 32.431 10.453 -10.901 1.00 79.69 297 ILE A C 1
ATOM 2243 O O . ILE A 1 297 ? 31.725 9.921 -10.044 1.00 79.69 297 ILE A O 1
ATOM 2247 N N . LYS A 1 298 ? 32.806 11.736 -10.826 1.00 86.81 298 LYS A N 1
ATOM 2248 C CA . LYS A 1 298 ? 32.446 12.610 -9.701 1.00 86.81 298 LYS A CA 1
ATOM 2249 C C . LYS A 1 298 ? 30.926 12.726 -9.539 1.00 86.81 298 LYS A C 1
ATOM 2251 O O . LYS A 1 298 ? 30.398 12.494 -8.455 1.00 86.81 298 LYS A O 1
ATOM 2256 N N . LYS A 1 299 ? 30.198 12.964 -10.634 1.00 85.75 299 LYS A N 1
ATOM 2257 C CA . LYS A 1 299 ? 28.728 13.057 -10.630 1.00 85.75 299 LYS A CA 1
ATOM 2258 C C . LYS A 1 299 ? 28.056 11.739 -10.239 1.00 85.75 299 LYS A C 1
ATOM 2260 O O . LYS A 1 299 ? 26.998 11.738 -9.611 1.00 85.75 299 LYS A O 1
ATOM 2265 N N . ARG A 1 300 ? 28.652 10.599 -10.604 1.00 79.50 300 ARG A N 1
ATOM 2266 C CA . ARG A 1 300 ? 28.185 9.276 -10.174 1.00 79.50 300 ARG A CA 1
ATOM 2267 C C . ARG A 1 300 ? 28.406 9.066 -8.675 1.00 79.50 300 ARG A C 1
ATOM 2269 O O . ARG A 1 300 ? 27.475 8.629 -8.008 1.00 79.50 300 ARG A O 1
ATOM 2276 N N . GLN A 1 301 ? 29.573 9.431 -8.149 1.00 83.75 301 GLN A N 1
ATOM 2277 C CA . GLN A 1 301 ? 29.878 9.345 -6.717 1.00 83.75 301 GLN A CA 1
ATOM 2278 C C . GLN A 1 301 ? 28.961 10.247 -5.879 1.00 83.75 301 GLN A C 1
ATOM 2280 O O . GLN A 1 301 ? 28.443 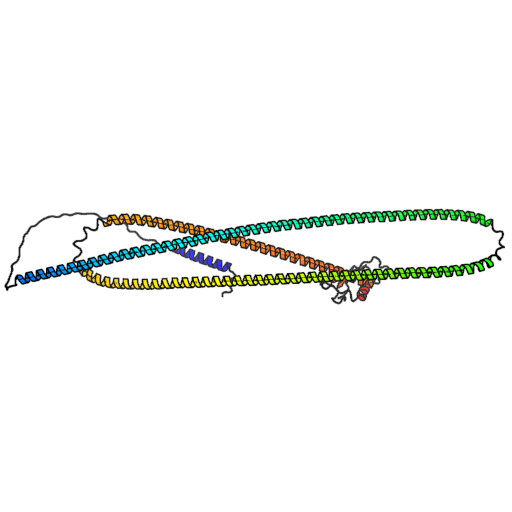9.807 -4.858 1.00 83.75 301 GLN A O 1
ATOM 2285 N N . GLU A 1 302 ? 28.676 11.469 -6.334 1.00 85.38 302 GLU A N 1
ATOM 2286 C CA . GLU A 1 302 ? 27.726 12.377 -5.673 1.00 85.38 302 GLU A CA 1
ATOM 2287 C C . GLU A 1 302 ? 26.295 11.813 -5.665 1.00 85.38 302 GLU A C 1
ATOM 2289 O O . GLU A 1 302 ? 25.600 11.890 -4.652 1.00 85.38 302 GLU A O 1
ATOM 2294 N N . ARG A 1 303 ? 25.856 11.183 -6.764 1.00 78.94 303 ARG A N 1
ATOM 2295 C CA . ARG A 1 303 ? 24.554 10.497 -6.835 1.00 78.94 303 ARG A CA 1
ATOM 2296 C C . ARG A 1 303 ? 24.492 9.280 -5.916 1.00 78.94 303 ARG A C 1
ATOM 2298 O O . ARG A 1 303 ? 23.498 9.103 -5.220 1.00 78.94 303 ARG A O 1
ATOM 2305 N N . GLU A 1 304 ? 25.535 8.456 -5.894 1.00 80.81 304 GLU A N 1
ATOM 2306 C CA . GLU A 1 304 ? 25.622 7.291 -5.008 1.00 80.81 304 GLU A CA 1
ATOM 2307 C C . GLU A 1 304 ? 25.642 7.723 -3.529 1.00 80.81 304 GLU A C 1
ATOM 2309 O O . GLU A 1 304 ? 24.918 7.145 -2.718 1.00 80.81 304 GLU A O 1
ATOM 2314 N N . ALA A 1 305 ? 26.353 8.804 -3.189 1.00 81.19 305 ALA A N 1
ATOM 2315 C CA . ALA A 1 305 ? 26.348 9.397 -1.852 1.00 81.19 305 ALA A CA 1
ATOM 2316 C C . ALA A 1 305 ? 24.975 9.983 -1.466 1.00 81.19 305 ALA A C 1
ATOM 2318 O O . ALA A 1 305 ? 24.517 9.788 -0.340 1.00 81.19 305 ALA A O 1
ATOM 2319 N N . ALA A 1 306 ? 24.277 10.647 -2.394 1.00 77.62 306 ALA A N 1
ATOM 2320 C CA . ALA A 1 306 ? 22.924 11.159 -2.163 1.00 77.62 306 ALA A CA 1
ATOM 2321 C C . ALA A 1 306 ? 21.904 10.026 -1.946 1.00 77.62 306 ALA A C 1
ATOM 2323 O O . ALA A 1 306 ? 21.075 10.107 -1.040 1.00 77.62 306 ALA A O 1
ATOM 2324 N N . ILE A 1 307 ? 21.998 8.939 -2.722 1.00 80.75 307 ILE A N 1
ATOM 2325 C CA . ILE A 1 307 ? 21.160 7.741 -2.553 1.00 80.75 307 ILE A CA 1
ATOM 2326 C C . ILE A 1 307 ? 21.452 7.065 -1.206 1.00 80.75 307 ILE A C 1
ATOM 2328 O O . ILE A 1 307 ? 20.517 6.688 -0.499 1.00 80.75 307 ILE A O 1
ATOM 2332 N N . ALA A 1 308 ? 22.726 6.946 -0.818 1.00 78.25 308 ALA A N 1
ATOM 2333 C CA . ALA A 1 308 ? 23.116 6.390 0.476 1.00 78.25 308 ALA A CA 1
ATOM 2334 C C . ALA A 1 308 ? 22.581 7.234 1.646 1.00 78.25 308 ALA A C 1
ATOM 2336 O O . ALA A 1 308 ? 22.016 6.680 2.589 1.00 78.25 308 ALA A O 1
ATOM 2337 N N . LYS A 1 309 ? 22.672 8.568 1.554 1.00 81.50 309 LYS A N 1
ATOM 2338 C CA . LYS A 1 309 ? 22.130 9.493 2.560 1.00 81.50 309 LYS A CA 1
ATOM 2339 C C . LYS A 1 309 ? 20.605 9.387 2.673 1.00 81.50 309 LYS A C 1
ATOM 2341 O O . LYS A 1 309 ? 20.093 9.243 3.778 1.00 81.50 309 LYS A O 1
ATOM 2346 N N . ALA A 1 310 ? 19.888 9.367 1.548 1.00 75.19 310 ALA A N 1
ATOM 2347 C CA . ALA A 1 310 ? 18.430 9.220 1.533 1.00 75.19 310 ALA A CA 1
ATOM 2348 C C . ALA A 1 310 ? 17.967 7.862 2.092 1.00 75.19 310 ALA A C 1
ATOM 2350 O O . ALA A 1 310 ? 16.936 7.774 2.759 1.00 75.19 310 ALA A O 1
ATOM 2351 N N . LYS A 1 311 ? 18.730 6.788 1.848 1.00 80.06 311 LYS A N 1
ATOM 2352 C CA . LYS A 1 311 ? 18.449 5.468 2.424 1.00 80.06 311 LYS A CA 1
ATOM 2353 C C . LYS A 1 311 ? 18.673 5.454 3.940 1.00 80.06 311 LYS A C 1
ATOM 2355 O O . LYS A 1 311 ? 17.808 4.962 4.660 1.00 80.06 311 LYS A O 1
ATOM 2360 N N . ALA A 1 312 ? 19.775 6.034 4.417 1.00 77.06 312 ALA A N 1
ATOM 2361 C CA . ALA A 1 312 ? 20.070 6.142 5.845 1.00 77.06 312 ALA A CA 1
ATOM 2362 C C . ALA A 1 312 ? 19.015 6.975 6.597 1.00 77.06 312 ALA A C 1
ATOM 2364 O O . ALA A 1 312 ? 18.612 6.616 7.701 1.00 77.06 312 ALA A O 1
ATOM 2365 N N . GLU A 1 313 ? 18.516 8.050 5.984 1.00 80.88 313 GLU A N 1
ATOM 2366 C CA . GLU A 1 313 ? 17.459 8.886 6.561 1.00 80.88 313 GLU A CA 1
ATOM 2367 C C . GLU A 1 313 ? 16.121 8.138 6.666 1.00 80.88 313 GLU A C 1
ATOM 2369 O O . GLU A 1 313 ? 15.502 8.140 7.730 1.00 80.88 313 GLU A O 1
ATOM 2374 N N . LYS A 1 314 ? 15.725 7.392 5.624 1.00 75.44 314 LYS A N 1
ATOM 2375 C CA . LYS A 1 314 ? 14.523 6.540 5.660 1.00 75.44 314 LYS A CA 1
ATOM 2376 C C . LYS A 1 314 ? 14.620 5.406 6.679 1.00 75.44 314 LYS A C 1
ATOM 2378 O O . LYS A 1 314 ? 13.633 5.092 7.341 1.00 75.44 314 LYS A O 1
ATOM 2383 N N . GLU A 1 315 ? 15.789 4.782 6.822 1.00 80.19 315 GLU A N 1
ATOM 2384 C CA . GLU A 1 315 ? 16.015 3.753 7.845 1.00 80.19 315 GLU A CA 1
ATOM 2385 C C . GLU A 1 315 ? 15.963 4.348 9.263 1.00 80.19 315 GLU A C 1
ATOM 2387 O O . GLU A 1 315 ? 15.362 3.750 10.161 1.00 80.19 315 GLU A O 1
ATOM 2392 N N . ALA A 1 316 ? 16.502 5.555 9.465 1.00 74.69 316 ALA A N 1
ATOM 2393 C CA . ALA A 1 316 ? 16.410 6.272 10.736 1.00 74.69 316 ALA A CA 1
ATOM 2394 C C . ALA A 1 316 ? 14.965 6.683 11.074 1.00 74.69 316 ALA A C 1
ATOM 2396 O O . ALA A 1 316 ? 14.536 6.537 12.221 1.00 74.69 316 ALA A O 1
ATOM 2397 N N . GLU A 1 317 ? 14.193 7.153 10.094 1.00 78.31 317 GLU A N 1
ATOM 2398 C CA . GLU A 1 317 ? 12.774 7.481 10.258 1.00 78.31 317 GLU A CA 1
ATOM 2399 C C . GLU A 1 317 ? 11.938 6.231 10.572 1.00 78.31 317 GLU A C 1
ATOM 2401 O O . GLU A 1 317 ? 11.157 6.232 11.524 1.00 78.31 317 GLU A O 1
ATOM 2406 N N . ALA A 1 318 ? 12.165 5.123 9.860 1.00 75.69 318 ALA A N 1
ATOM 2407 C CA . ALA A 1 318 ? 11.495 3.851 10.125 1.00 75.69 318 ALA A CA 1
ATOM 2408 C C . ALA A 1 318 ? 11.797 3.320 11.538 1.00 75.69 318 ALA A C 1
ATOM 2410 O O . ALA A 1 318 ? 10.900 2.815 12.221 1.00 75.69 318 ALA A O 1
ATOM 2411 N N . LEU A 1 319 ? 13.038 3.469 12.015 1.00 81.81 319 LEU A N 1
ATOM 2412 C CA . LEU A 1 319 ? 13.415 3.097 13.377 1.00 81.81 319 LEU A CA 1
ATOM 2413 C C . LEU A 1 319 ? 12.745 3.998 14.426 1.00 81.81 319 LEU A C 1
ATOM 2415 O O . LEU A 1 319 ? 12.275 3.494 15.448 1.00 81.81 319 LEU A O 1
ATOM 2419 N N . ARG A 1 320 ? 12.656 5.311 14.177 1.00 79.19 320 ARG A N 1
ATOM 2420 C CA . ARG A 1 320 ? 11.939 6.259 15.050 1.00 79.19 320 ARG A CA 1
ATOM 2421 C C . ARG A 1 320 ? 10.446 5.935 15.117 1.00 79.19 320 ARG A C 1
ATOM 2423 O O . ARG A 1 320 ? 9.908 5.823 16.216 1.00 79.19 320 ARG A O 1
ATOM 2430 N N . ALA A 1 321 ? 9.808 5.673 13.977 1.00 77.12 321 ALA A N 1
ATOM 2431 C CA . ALA A 1 321 ? 8.405 5.270 13.912 1.00 77.12 321 ALA A CA 1
ATOM 2432 C C . ALA A 1 321 ? 8.152 3.935 14.636 1.00 77.12 321 ALA A C 1
ATOM 2434 O O . ALA A 1 321 ? 7.145 3.781 15.329 1.00 77.12 321 ALA A O 1
ATOM 2435 N N . LYS A 1 322 ? 9.077 2.969 14.531 1.00 80.75 322 LYS A N 1
ATOM 2436 C CA . LYS A 1 322 ? 8.996 1.704 15.275 1.00 80.75 322 LYS A CA 1
ATOM 2437 C C . LYS A 1 322 ? 9.069 1.930 16.788 1.00 80.75 322 LYS A C 1
ATOM 2439 O O . LYS A 1 322 ? 8.211 1.421 17.504 1.00 80.75 322 LYS A O 1
ATOM 2444 N N . ARG A 1 323 ? 10.028 2.734 17.264 1.00 79.88 323 ARG A N 1
ATOM 2445 C CA . ARG A 1 323 ? 10.165 3.071 18.694 1.00 79.88 323 ARG A CA 1
ATOM 2446 C C . ARG A 1 323 ? 8.930 3.789 19.239 1.00 79.88 323 ARG A C 1
ATOM 2448 O O . ARG A 1 323 ? 8.447 3.428 20.304 1.00 79.88 323 ARG A O 1
ATOM 2455 N N . GLN A 1 324 ? 8.367 4.733 18.483 1.00 79.81 324 GLN A N 1
ATOM 2456 C CA . GLN A 1 324 ? 7.132 5.423 18.869 1.00 79.81 324 GLN A CA 1
ATOM 2457 C C . GLN A 1 324 ? 5.939 4.464 18.982 1.00 79.81 324 GLN A C 1
ATOM 2459 O O . GLN A 1 324 ? 5.159 4.563 19.925 1.00 79.81 324 GLN A O 1
ATOM 2464 N N . ARG A 1 325 ? 5.805 3.499 18.062 1.00 73.62 325 ARG A N 1
ATOM 2465 C CA . ARG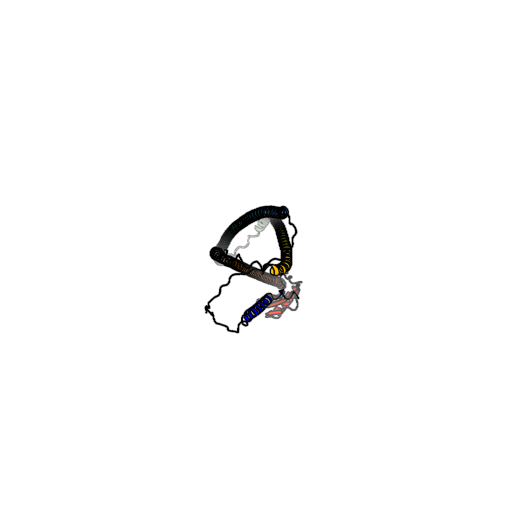 A 1 325 ? 4.747 2.475 18.133 1.00 73.62 325 ARG A CA 1
ATOM 2466 C C . ARG A 1 325 ? 4.926 1.534 19.322 1.00 73.62 325 ARG A C 1
ATOM 2468 O O . ARG A 1 325 ? 3.944 1.207 19.980 1.00 73.62 325 ARG A O 1
ATOM 2475 N N . GLU A 1 326 ? 6.155 1.109 19.607 1.00 80.19 326 GLU A N 1
ATOM 2476 C CA . GLU A 1 326 ? 6.467 0.276 20.776 1.00 80.19 326 GLU A CA 1
ATOM 2477 C C . GLU A 1 326 ? 6.183 1.019 22.089 1.00 80.19 326 GLU A C 1
ATOM 2479 O O . GLU A 1 326 ? 5.592 0.452 23.009 1.00 80.19 326 GLU A O 1
ATOM 2484 N N . GLU A 1 327 ? 6.518 2.307 22.163 1.00 81.94 327 GLU A N 1
ATOM 2485 C CA . GLU A 1 327 ? 6.233 3.145 23.326 1.00 81.94 327 GLU A CA 1
ATOM 2486 C C . GLU A 1 327 ? 4.730 3.399 23.514 1.00 81.94 327 GLU A C 1
ATOM 2488 O O . GLU A 1 327 ? 4.217 3.222 24.621 1.00 81.94 327 GLU A O 1
ATOM 2493 N N . GLN A 1 328 ? 3.992 3.703 22.441 1.00 74.06 328 GLN A N 1
ATOM 2494 C CA . GLN A 1 328 ? 2.531 3.814 22.495 1.00 74.06 328 GLN A CA 1
ATOM 2495 C C . GLN A 1 328 ? 1.867 2.491 22.897 1.00 74.06 328 GLN A C 1
ATOM 2497 O O . GLN A 1 328 ? 0.932 2.497 23.696 1.00 74.06 328 GLN A O 1
ATOM 2502 N N . ALA A 1 329 ? 2.369 1.351 22.412 1.00 79.44 329 ALA A N 1
ATOM 2503 C CA . ALA A 1 329 ? 1.881 0.034 22.815 1.00 79.44 329 ALA A CA 1
ATOM 2504 C C . ALA A 1 329 ? 2.161 -0.255 24.299 1.00 79.44 329 ALA A C 1
ATOM 2506 O O . ALA A 1 329 ? 1.300 -0.806 24.988 1.00 79.44 329 ALA A O 1
ATOM 2507 N N . ARG A 1 330 ? 3.325 0.157 24.823 1.00 84.31 330 ARG A N 1
ATOM 2508 C CA . ARG A 1 330 ? 3.651 0.046 26.253 1.00 84.31 330 ARG A CA 1
ATOM 2509 C C . ARG A 1 330 ? 2.714 0.902 27.104 1.00 84.31 330 ARG A C 1
ATOM 2511 O O . ARG A 1 330 ? 2.160 0.389 28.072 1.00 84.31 330 ARG A O 1
ATOM 2518 N N . ILE A 1 331 ? 2.488 2.159 26.716 1.00 81.69 331 ILE A N 1
ATOM 2519 C CA . ILE A 1 331 ? 1.564 3.065 27.415 1.00 81.69 331 ILE A CA 1
ATOM 2520 C C . ILE A 1 331 ? 0.132 2.511 27.374 1.00 81.69 331 ILE A C 1
ATOM 2522 O O . ILE A 1 331 ? -0.552 2.491 28.396 1.00 81.69 331 ILE A O 1
ATOM 2526 N N . ALA A 1 332 ? -0.325 2.006 26.224 1.00 78.38 332 ALA A N 1
ATOM 2527 C CA . ALA A 1 332 ? -1.648 1.397 26.093 1.00 78.38 332 ALA A CA 1
ATOM 2528 C C . ALA A 1 332 ? -1.798 0.143 26.971 1.00 78.38 332 ALA A C 1
ATOM 2530 O O . ALA A 1 332 ? -2.831 -0.033 27.616 1.00 78.38 332 ALA A O 1
ATOM 2531 N N . LYS A 1 333 ? -0.759 -0.701 27.051 1.00 80.75 333 LYS A N 1
ATOM 2532 C CA . LYS A 1 333 ? -0.744 -1.875 27.932 1.00 80.75 333 LYS A CA 1
ATOM 2533 C C . LYS A 1 333 ? -0.788 -1.480 29.410 1.00 80.75 333 LYS A C 1
ATOM 2535 O O . LYS A 1 333 ? -1.577 -2.058 30.147 1.00 80.75 333 LYS A O 1
ATOM 2540 N N . GLN A 1 334 ? -0.004 -0.481 29.825 1.00 82.88 334 GLN A N 1
ATOM 2541 C CA . GLN A 1 334 ? -0.006 0.020 31.205 1.00 82.88 334 GLN A CA 1
ATOM 2542 C C . GLN A 1 334 ? -1.383 0.563 31.603 1.00 82.88 334 GLN A C 1
ATOM 2544 O O . GLN A 1 334 ? -1.914 0.169 32.636 1.00 82.88 334 GLN A O 1
ATOM 2549 N N . LYS A 1 335 ? -2.016 1.372 30.742 1.00 84.81 335 LYS A N 1
ATOM 2550 C CA . LYS A 1 335 ? -3.381 1.874 30.977 1.00 84.81 335 LYS A CA 1
ATOM 2551 C C . LYS A 1 335 ? -4.420 0.749 31.033 1.00 84.81 335 LYS A C 1
ATOM 2553 O O . LYS A 1 335 ? -5.355 0.817 31.826 1.00 84.81 335 LYS A O 1
ATOM 2558 N N . ALA A 1 336 ? -4.267 -0.294 30.215 1.00 76.81 336 ALA A N 1
ATOM 2559 C CA . ALA A 1 336 ? -5.156 -1.454 30.239 1.00 76.81 336 ALA A CA 1
ATOM 2560 C C . ALA A 1 336 ? -4.989 -2.300 31.516 1.00 76.81 336 ALA A C 1
ATOM 2562 O O . ALA A 1 336 ? -5.990 -2.730 32.087 1.00 76.81 336 ALA A O 1
ATOM 2563 N N . GLU A 1 337 ? -3.755 -2.515 31.986 1.00 83.31 337 GLU A N 1
ATOM 2564 C CA . GLU A 1 337 ? -3.474 -3.194 33.261 1.00 83.31 337 GLU A CA 1
ATOM 2565 C C . GLU A 1 337 ? -3.985 -2.387 34.459 1.00 83.31 337 GLU A C 1
ATOM 2567 O O . GLU A 1 337 ? -4.602 -2.954 35.359 1.00 83.31 337 GLU A O 1
ATOM 2572 N N . GLU A 1 338 ? -3.800 -1.067 34.462 1.00 81.88 338 GLU A N 1
ATOM 2573 C CA . GLU A 1 338 ? -4.308 -0.185 35.515 1.00 81.88 338 GLU A CA 1
ATOM 2574 C C . GLU A 1 338 ? -5.844 -0.183 35.558 1.00 81.88 338 GLU A C 1
ATOM 2576 O O . GLU A 1 338 ? -6.436 -0.407 36.616 1.00 81.88 338 GLU A O 1
ATOM 2581 N N . ALA A 1 339 ? -6.505 -0.064 34.402 1.00 79.75 339 ALA A N 1
ATOM 2582 C CA . ALA A 1 339 ? -7.960 -0.166 34.300 1.00 79.75 339 ALA A CA 1
ATOM 2583 C C . ALA A 1 339 ? -8.489 -1.552 34.717 1.00 79.75 339 ALA A C 1
ATOM 2585 O O . ALA A 1 339 ? -9.569 -1.655 35.302 1.00 79.75 339 ALA A O 1
ATOM 2586 N N . ALA A 1 340 ? -7.745 -2.629 34.439 1.00 82.50 340 ALA A N 1
ATOM 2587 C CA . ALA A 1 340 ? -8.093 -3.972 34.898 1.00 82.50 340 ALA A CA 1
ATOM 2588 C C . ALA A 1 340 ? -7.957 -4.106 36.423 1.00 82.50 340 ALA A C 1
ATOM 2590 O O . ALA A 1 340 ? -8.849 -4.670 37.057 1.00 82.50 340 ALA A O 1
ATOM 2591 N N . ARG A 1 341 ? -6.901 -3.535 37.023 1.00 87.00 341 ARG A N 1
ATOM 2592 C CA . ARG A 1 341 ? -6.709 -3.511 38.483 1.00 87.00 341 ARG A CA 1
ATOM 2593 C C . ARG A 1 341 ? -7.801 -2.714 39.194 1.00 87.00 341 ARG A C 1
ATOM 2595 O O . ARG A 1 341 ? -8.331 -3.203 40.187 1.00 87.00 341 ARG A O 1
ATOM 2602 N N . LEU A 1 342 ? -8.183 -1.549 38.666 1.00 85.62 342 LEU A N 1
ATOM 2603 C CA . LEU A 1 342 ? -9.302 -0.750 39.184 1.00 85.62 342 LEU A CA 1
ATOM 2604 C C . LEU A 1 342 ? -10.616 -1.544 39.156 1.00 85.62 342 LEU A C 1
ATOM 2606 O O . LEU A 1 342 ? -11.268 -1.684 40.189 1.00 85.62 342 LEU A O 1
ATOM 2610 N N . LYS A 1 343 ? -10.950 -2.175 38.022 1.00 83.38 343 LYS A N 1
ATOM 2611 C CA . LYS A 1 343 ? -12.153 -3.021 37.902 1.00 83.38 343 LYS A CA 1
ATOM 2612 C C . LYS A 1 343 ? -12.131 -4.237 38.827 1.00 83.38 343 LYS A C 1
ATOM 2614 O O . LYS A 1 343 ? -13.171 -4.644 39.345 1.00 83.38 343 LYS A O 1
ATOM 2619 N N . GLU A 1 344 ? -10.968 -4.852 39.032 1.00 83.69 344 GLU A N 1
ATOM 2620 C CA . GLU A 1 344 ? -10.824 -5.963 39.975 1.00 83.69 344 GLU A CA 1
ATOM 2621 C C . GLU A 1 344 ? -11.020 -5.495 41.423 1.00 83.69 344 GLU A C 1
ATOM 2623 O O . GLU A 1 344 ? -11.700 -6.162 42.205 1.00 83.69 344 GLU A O 1
ATOM 2628 N N . GLN A 1 345 ? -10.476 -4.330 41.779 1.00 80.44 345 GLN A N 1
ATOM 2629 C CA . GLN A 1 345 ? -10.622 -3.746 43.108 1.00 80.44 345 GLN A CA 1
ATOM 2630 C C . GLN A 1 345 ? -12.077 -3.344 43.395 1.00 80.44 345 GLN A C 1
ATOM 2632 O O . GLN A 1 345 ? -12.580 -3.623 44.483 1.00 80.44 345 GLN A O 1
ATOM 2637 N N . GLU A 1 346 ? -12.783 -2.778 42.415 1.00 85.00 346 GLU A N 1
ATOM 2638 C CA . GLU A 1 346 ? -14.221 -2.496 42.506 1.00 85.00 346 GLU A CA 1
ATOM 2639 C C . GLU A 1 346 ? -15.052 -3.772 42.651 1.00 85.00 346 GLU A C 1
ATOM 2641 O O . GLU A 1 346 ? -15.934 -3.831 43.507 1.00 85.00 346 GLU A O 1
ATOM 2646 N N . ARG A 1 347 ? -14.743 -4.834 41.893 1.00 82.94 347 ARG A N 1
ATOM 2647 C CA . ARG A 1 347 ? -15.412 -6.135 42.060 1.00 82.94 347 ARG A CA 1
ATOM 2648 C C . ARG A 1 347 ? -15.213 -6.705 43.459 1.00 82.94 347 ARG A C 1
ATOM 2650 O O . ARG A 1 347 ? -16.184 -7.167 44.048 1.00 82.94 347 ARG A O 1
ATOM 2657 N N . LYS A 1 348 ? -13.993 -6.645 44.001 1.00 85.81 348 LYS A N 1
ATOM 2658 C CA . LYS A 1 348 ? -13.701 -7.115 45.365 1.00 85.81 348 LYS A CA 1
ATOM 2659 C C . LYS A 1 348 ? -14.431 -6.289 46.424 1.00 85.81 348 LYS A C 1
ATOM 2661 O O . LYS A 1 348 ? -14.949 -6.865 47.375 1.00 85.81 348 LYS A O 1
ATOM 2666 N N . ARG A 1 349 ? -14.529 -4.965 46.251 1.00 84.19 349 ARG A N 1
ATOM 2667 C CA . ARG A 1 349 ? -15.316 -4.091 47.140 1.00 84.19 349 ARG A CA 1
ATOM 2668 C C . ARG A 1 349 ? -16.810 -4.414 47.072 1.00 84.19 349 ARG A C 1
ATOM 2670 O O . ARG A 1 349 ? -17.425 -4.620 48.111 1.00 84.19 349 ARG A O 1
ATOM 2677 N N . ALA A 1 350 ? -17.363 -4.562 45.869 1.00 79.94 350 ALA A N 1
ATOM 2678 C CA . ALA A 1 350 ? -18.765 -4.924 45.672 1.00 79.94 350 ALA A CA 1
ATOM 2679 C C . ALA A 1 350 ? -19.097 -6.323 46.225 1.00 79.94 350 ALA A C 1
ATOM 2681 O O . ALA A 1 350 ? -20.177 -6.539 46.770 1.00 79.94 350 ALA A O 1
ATOM 2682 N N . GLU A 1 351 ? -18.180 -7.284 46.103 1.00 84.62 351 GLU A N 1
ATOM 2683 C CA . GLU A 1 351 ? -18.331 -8.624 46.673 1.00 84.62 351 GLU A CA 1
ATOM 2684 C C . GLU A 1 351 ? -18.252 -8.604 48.206 1.00 84.62 351 GLU A C 1
ATOM 2686 O O . GLU A 1 351 ? -19.106 -9.199 48.863 1.00 84.62 351 GLU A O 1
ATOM 2691 N N . ALA A 1 352 ? -17.300 -7.863 48.781 1.00 81.50 352 ALA A N 1
ATOM 2692 C CA . ALA A 1 352 ? -17.184 -7.684 50.227 1.00 81.50 352 ALA A CA 1
ATOM 2693 C C . ALA A 1 352 ? -18.426 -7.003 50.826 1.00 81.50 352 ALA A C 1
ATOM 2695 O O . ALA A 1 352 ? -18.921 -7.420 51.873 1.00 81.50 352 ALA A O 1
ATOM 2696 N N . GLU A 1 353 ? -18.979 -6.002 50.142 1.00 83.94 353 GLU A N 1
ATOM 2697 C CA . GLU A 1 353 ? -20.192 -5.313 50.577 1.00 83.94 353 GLU A CA 1
ATOM 2698 C C . GLU A 1 353 ? -21.431 -6.210 50.478 1.00 83.94 353 GLU A C 1
ATOM 2700 O O . GLU A 1 353 ? -22.209 -6.300 51.429 1.00 83.94 353 GLU A O 1
ATOM 2705 N N . ARG A 1 354 ? -21.571 -6.986 49.394 1.00 78.94 354 ARG A N 1
ATOM 2706 C CA . ARG A 1 354 ? -22.623 -8.012 49.280 1.00 78.94 354 ARG A CA 1
ATOM 2707 C C . ARG A 1 354 ? -22.509 -9.076 50.368 1.00 78.94 354 ARG A C 1
ATOM 2709 O O . ARG A 1 354 ? -23.531 -9.483 50.917 1.00 78.94 354 ARG A O 1
ATOM 2716 N N . ALA A 1 355 ? -21.294 -9.505 50.705 1.00 86.06 355 ALA A N 1
ATOM 2717 C CA . ALA A 1 355 ? -21.056 -10.454 51.786 1.00 86.06 355 ALA A CA 1
ATOM 2718 C C . ALA A 1 355 ? -21.415 -9.862 53.160 1.00 86.06 355 ALA A C 1
ATOM 2720 O O . ALA A 1 355 ? -22.000 -10.565 53.985 1.00 86.06 355 ALA A O 1
ATOM 2721 N N . ARG A 1 356 ? -21.137 -8.571 53.400 1.00 86.88 356 ARG A N 1
ATOM 2722 C CA . ARG A 1 356 ? -21.544 -7.870 54.630 1.00 86.88 356 ARG A CA 1
ATOM 2723 C C . ARG A 1 356 ? -23.066 -7.789 54.745 1.00 86.88 356 ARG A C 1
ATOM 2725 O O . ARG A 1 356 ? -23.611 -8.201 55.762 1.00 86.88 356 ARG A O 1
ATOM 2732 N N . ILE A 1 357 ? -23.744 -7.366 53.676 1.00 83.25 357 ILE A N 1
ATOM 2733 C CA . ILE A 1 357 ? -25.213 -7.285 53.622 1.00 83.25 357 ILE A CA 1
ATOM 2734 C C . ILE A 1 357 ? -25.848 -8.674 53.810 1.00 83.25 357 ILE A C 1
ATOM 2736 O O . ILE A 1 357 ? -26.870 -8.806 54.480 1.00 83.25 357 ILE A O 1
ATOM 2740 N N . ALA A 1 358 ? -25.256 -9.732 53.247 1.00 85.19 358 ALA A N 1
ATOM 2741 C CA . ALA A 1 358 ? -25.744 -11.099 53.429 1.00 85.19 358 ALA A CA 1
ATOM 2742 C C . ALA A 1 358 ? -25.577 -11.598 54.875 1.00 85.19 358 ALA A C 1
ATOM 2744 O O . ALA A 1 358 ? -26.495 -12.226 55.402 1.00 85.19 358 ALA A O 1
ATOM 2745 N N . LYS A 1 359 ? -24.446 -11.296 55.530 1.00 81.94 359 LYS A N 1
ATOM 2746 C CA . LYS A 1 359 ? -24.226 -11.620 56.949 1.00 81.94 359 LYS A CA 1
ATOM 2747 C C . LYS A 1 359 ? -25.197 -10.876 57.861 1.00 81.94 359 LYS A C 1
ATOM 2749 O O . LYS A 1 359 ? -25.810 -11.504 58.715 1.00 81.94 359 LYS A O 1
ATOM 2754 N N . GLU A 1 360 ? -25.399 -9.585 57.625 1.00 82.75 360 GLU A N 1
ATOM 2755 C CA . GLU A 1 360 ? -26.332 -8.759 58.396 1.00 82.75 360 GLU A CA 1
ATOM 2756 C C . GLU A 1 360 ? -27.778 -9.266 58.264 1.00 82.75 360 GLU A C 1
ATOM 2758 O O . GLU A 1 360 ? -28.479 -9.432 59.259 1.00 82.75 360 GLU A O 1
ATOM 2763 N N . LYS A 1 361 ? -28.208 -9.638 57.049 1.00 81.12 361 LYS A N 1
ATOM 2764 C CA . LYS A 1 361 ? -29.521 -10.269 56.832 1.00 81.12 361 LYS A CA 1
ATOM 2765 C C . LYS A 1 361 ? -29.645 -11.639 57.502 1.00 81.12 361 LYS A C 1
ATOM 2767 O O . LYS A 1 361 ? -30.718 -11.967 58.005 1.00 81.12 361 LYS A O 1
ATOM 2772 N N . ALA A 1 362 ? -28.582 -12.443 57.516 1.00 80.06 362 ALA A N 1
ATOM 2773 C CA . ALA A 1 362 ? -28.579 -13.740 58.194 1.00 80.06 362 ALA A CA 1
ATOM 2774 C C . ALA A 1 362 ? -28.673 -13.588 59.723 1.00 80.06 362 ALA A C 1
ATOM 2776 O O . ALA A 1 362 ? -29.405 -14.334 60.372 1.00 80.06 362 ALA A O 1
ATOM 2777 N N . GLU A 1 363 ? -27.991 -12.595 60.291 1.00 80.88 363 GLU A N 1
ATOM 2778 C CA . GLU A 1 363 ? -28.042 -12.277 61.718 1.00 80.88 363 GLU A CA 1
ATOM 2779 C C . GLU A 1 363 ? -29.410 -11.714 62.126 1.00 80.88 363 GLU A C 1
ATOM 2781 O O . GLU A 1 363 ? -30.008 -12.183 63.095 1.00 80.88 363 GLU A O 1
ATOM 2786 N N . GLN A 1 364 ? -29.985 -10.811 61.324 1.00 74.25 364 GLN A N 1
ATOM 2787 C CA . GLN A 1 364 ? -31.356 -10.329 61.518 1.00 74.25 364 GLN A CA 1
ATOM 2788 C C . GLN A 1 364 ? -32.388 -11.463 61.434 1.00 74.25 364 GLN A C 1
ATOM 2790 O O . GLN A 1 364 ? -33.318 -11.500 62.240 1.00 74.25 364 GLN A O 1
ATOM 2795 N N . ALA A 1 365 ? -32.219 -12.424 60.520 1.00 81.56 365 ALA A N 1
ATOM 2796 C CA . ALA A 1 365 ? -33.089 -13.598 60.432 1.00 81.56 365 ALA A CA 1
ATOM 2797 C C . ALA A 1 365 ? -32.962 -14.515 61.663 1.00 81.56 365 ALA A C 1
ATOM 2799 O O . ALA A 1 365 ? -33.966 -15.038 62.148 1.00 81.56 365 ALA A O 1
ATOM 2800 N N . LEU A 1 366 ? -31.754 -14.676 62.212 1.00 79.00 366 LEU A N 1
ATOM 2801 C CA . LEU A 1 366 ? -31.505 -15.409 63.458 1.00 79.00 366 LEU A CA 1
ATOM 2802 C C . LEU A 1 366 ? -32.138 -14.716 64.670 1.00 79.00 366 LEU A C 1
ATOM 2804 O O . LEU A 1 366 ? -32.774 -15.380 65.489 1.00 79.00 366 LEU A O 1
ATOM 2808 N N . ILE A 1 367 ? -32.027 -13.389 64.760 1.00 77.75 367 ILE A N 1
ATOM 2809 C CA . ILE A 1 367 ? -32.669 -12.584 65.809 1.00 77.75 367 ILE A CA 1
ATOM 2810 C C . ILE A 1 367 ? -34.196 -12.665 65.686 1.00 77.75 367 ILE A C 1
ATOM 2812 O O . ILE A 1 367 ? -34.878 -12.878 66.689 1.00 77.75 367 ILE A O 1
ATOM 2816 N N . ALA A 1 368 ? -34.743 -12.562 64.472 1.00 79.12 368 ALA A N 1
ATOM 2817 C CA . ALA A 1 368 ? -36.174 -12.703 64.216 1.00 79.12 368 ALA A CA 1
ATOM 2818 C C . ALA A 1 368 ? -36.684 -14.106 64.580 1.00 79.12 368 ALA A C 1
ATOM 2820 O O . ALA A 1 368 ? -37.729 -14.228 65.216 1.00 79.12 368 ALA A O 1
ATOM 2821 N N . LYS A 1 369 ? -35.923 -15.161 64.262 1.00 80.62 369 LYS A N 1
ATOM 2822 C CA . LYS A 1 369 ? -36.259 -16.538 64.645 1.00 80.62 369 LYS A CA 1
ATOM 2823 C C . LYS A 1 369 ? -36.218 -16.735 66.163 1.00 80.62 369 LYS A C 1
ATOM 2825 O O . LYS A 1 369 ? -37.157 -17.295 66.716 1.00 80.62 369 LYS A O 1
ATOM 2830 N N . ARG A 1 370 ? -35.200 -16.207 66.854 1.00 76.31 370 ARG A N 1
ATOM 2831 C CA . ARG A 1 370 ? -35.118 -16.232 68.328 1.00 76.31 370 ARG A CA 1
ATOM 2832 C C . ARG A 1 370 ? -36.272 -15.480 68.990 1.00 76.31 370 ARG A C 1
ATOM 2834 O O . ARG A 1 370 ? -36.809 -15.957 69.983 1.00 76.31 370 ARG A O 1
ATOM 2841 N N . ARG A 1 371 ? -36.673 -14.328 68.441 1.00 73.25 371 ARG A N 1
ATOM 2842 C CA . ARG A 1 371 ? -37.845 -13.570 68.913 1.00 73.25 371 ARG A CA 1
ATOM 2843 C C . ARG A 1 371 ? -39.145 -14.334 68.664 1.00 73.25 371 ARG A C 1
ATOM 2845 O O . ARG A 1 371 ? -39.978 -14.383 69.558 1.00 73.25 371 ARG A O 1
ATOM 2852 N N . ALA A 1 372 ? -39.294 -14.978 67.506 1.00 73.56 372 ALA A N 1
ATOM 2853 C CA . ALA A 1 372 ? -40.461 -15.799 67.189 1.00 73.56 372 ALA A CA 1
ATOM 2854 C C . ALA A 1 372 ? -40.561 -17.050 68.080 1.00 73.56 372 ALA A C 1
ATOM 2856 O O . ALA A 1 372 ? -41.648 -17.370 68.547 1.00 73.56 372 ALA A O 1
ATOM 2857 N N . GLU A 1 373 ? -39.447 -17.725 68.373 1.00 75.69 373 GLU A N 1
ATOM 2858 C CA . GLU A 1 373 ? -39.408 -18.852 69.317 1.00 75.69 373 GLU A CA 1
ATOM 2859 C C . GLU A 1 373 ? -39.669 -18.397 70.760 1.00 75.69 373 GLU A C 1
ATOM 2861 O O . GLU A 1 373 ? -40.400 -19.064 71.488 1.00 75.69 373 GLU A O 1
ATOM 2866 N N . PHE A 1 374 ? -39.141 -17.238 71.170 1.00 67.00 374 PHE A N 1
ATOM 2867 C CA . PHE A 1 374 ? -39.420 -16.660 72.485 1.00 67.00 374 PHE A CA 1
ATOM 2868 C C . PHE A 1 374 ? -40.891 -16.252 72.629 1.00 67.00 374 PHE A C 1
ATOM 2870 O O . PHE A 1 374 ? -41.509 -16.564 73.643 1.00 67.00 374 PHE A O 1
ATOM 2877 N N . GLU A 1 375 ? -41.487 -15.629 71.608 1.00 71.56 375 GLU A N 1
ATOM 2878 C CA . GLU A 1 375 ? -42.918 -15.320 71.592 1.00 71.56 375 GLU A CA 1
ATOM 2879 C C . GLU A 1 375 ? -43.789 -16.571 71.518 1.00 71.56 375 GLU A C 1
ATOM 2881 O O . GLU A 1 375 ? -44.810 -16.622 72.194 1.00 71.56 375 GLU A O 1
ATOM 2886 N N . ALA A 1 376 ? -43.408 -17.594 70.752 1.00 70.69 376 ALA A N 1
ATOM 2887 C CA . ALA A 1 376 ? -44.137 -18.858 70.712 1.00 70.69 376 ALA A CA 1
ATOM 2888 C C . ALA A 1 376 ? -44.116 -19.550 72.082 1.00 70.69 376 ALA A C 1
ATOM 2890 O O . ALA A 1 376 ? -45.154 -20.012 72.550 1.00 70.69 376 ALA A O 1
ATOM 2891 N N . LYS A 1 377 ? -42.970 -19.528 72.772 1.00 71.94 377 LYS A N 1
ATOM 2892 C CA . LYS A 1 377 ? -42.832 -20.059 74.132 1.00 71.94 377 LYS A CA 1
ATOM 2893 C C . LYS A 1 377 ? -43.618 -19.225 75.149 1.00 71.94 377 LYS A C 1
ATOM 2895 O O . LYS A 1 377 ? -44.312 -19.794 75.986 1.00 71.94 377 LYS A O 1
ATOM 2900 N N . LYS A 1 378 ? -43.619 -17.891 75.017 1.00 64.69 378 LYS A N 1
ATOM 2901 C CA . LYS A 1 378 ? -44.470 -17.001 75.826 1.00 64.69 378 LYS A CA 1
ATOM 2902 C C . LYS A 1 378 ? -45.958 -17.213 75.561 1.00 64.69 378 LYS A C 1
ATOM 2904 O O . LYS A 1 378 ? -46.739 -17.114 76.493 1.00 64.69 378 LYS A O 1
ATOM 2909 N N . ARG A 1 379 ? -46.363 -17.500 74.320 1.00 59.78 379 ARG A N 1
ATOM 2910 C CA . ARG A 1 379 ? -47.755 -17.796 73.952 1.00 59.78 379 ARG A CA 1
ATOM 2911 C C . ARG A 1 379 ? -48.185 -19.182 74.419 1.00 59.78 379 ARG A C 1
ATOM 2913 O O . ARG A 1 379 ? -49.341 -19.338 74.772 1.00 59.78 379 ARG A O 1
ATOM 2920 N N . GLU A 1 380 ? -47.294 -20.167 74.478 1.00 62.59 380 GLU A N 1
ATOM 2921 C CA . GLU A 1 380 ? -47.601 -21.476 75.072 1.00 62.59 380 GLU A CA 1
ATOM 2922 C C . GLU A 1 380 ? -47.743 -21.379 76.600 1.00 62.59 380 GLU A C 1
ATOM 2924 O O . GLU A 1 380 ? -48.671 -21.943 77.178 1.00 62.59 380 GLU A O 1
ATOM 2929 N N . GLU A 1 381 ? -46.873 -20.608 77.256 1.00 62.72 381 GLU A N 1
ATOM 2930 C CA . GLU A 1 381 ? -46.948 -20.356 78.697 1.00 62.72 381 GLU A CA 1
ATOM 2931 C C . GLU A 1 381 ? -48.140 -19.451 79.061 1.00 62.72 381 GLU A C 1
ATOM 2933 O O . GLU A 1 381 ? -48.817 -19.689 80.060 1.00 62.72 381 GLU A O 1
ATOM 2938 N N . ALA A 1 382 ? -48.461 -18.467 78.213 1.00 58.91 382 ALA A N 1
ATOM 2939 C CA . ALA A 1 382 ? -49.672 -17.660 78.323 1.00 58.91 382 ALA A CA 1
ATOM 2940 C C . ALA A 1 382 ? -50.925 -18.492 78.050 1.00 58.91 382 ALA A C 1
ATOM 2942 O O . ALA A 1 382 ? -51.876 -18.337 78.789 1.00 58.91 382 ALA A O 1
ATOM 2943 N N . ARG A 1 383 ? -50.928 -19.432 77.094 1.00 56.22 383 ARG A N 1
ATOM 2944 C CA . ARG A 1 383 ? -52.071 -20.334 76.865 1.00 56.22 383 ARG A CA 1
ATOM 2945 C C . ARG A 1 383 ? -52.293 -21.283 78.043 1.00 56.22 383 ARG A C 1
ATOM 2947 O O . ARG A 1 383 ? -53.437 -21.554 78.372 1.00 56.22 383 ARG A O 1
ATOM 2954 N N . LYS A 1 384 ? -51.231 -21.737 78.719 1.00 58.94 384 LYS A N 1
ATOM 2955 C CA . LYS A 1 384 ? -51.346 -22.522 79.964 1.00 58.94 384 LYS A CA 1
ATOM 2956 C C . LYS A 1 384 ? -51.888 -21.680 81.126 1.00 58.94 384 LYS A C 1
ATOM 2958 O O . LYS A 1 384 ? -52.785 -22.133 81.825 1.00 58.94 384 LYS A O 1
ATOM 2963 N N . LYS A 1 385 ? -51.432 -20.430 81.271 1.00 56.94 385 LYS A N 1
ATOM 2964 C CA . LYS A 1 385 ? -51.948 -19.481 82.279 1.00 56.94 385 LYS A CA 1
ATOM 2965 C C . LYS A 1 385 ? -53.351 -18.949 81.949 1.00 56.94 385 LYS A C 1
ATOM 2967 O O . LYS A 1 385 ? -54.109 -18.628 82.853 1.00 56.94 385 LYS A O 1
ATOM 2972 N N . GLU A 1 386 ? -53.722 -18.873 80.674 1.00 53.34 386 GLU A N 1
ATOM 2973 C CA . GLU A 1 386 ? -55.028 -18.421 80.184 1.00 53.34 386 GLU A CA 1
ATOM 2974 C C . GLU A 1 386 ? -56.054 -19.562 80.182 1.00 53.34 386 GLU A C 1
ATOM 2976 O O . GLU A 1 386 ? -57.221 -19.296 80.407 1.00 53.34 386 GLU A O 1
ATOM 2981 N N . GLU A 1 387 ? -55.657 -20.832 80.053 1.00 49.62 387 GLU A N 1
ATOM 2982 C CA . GLU A 1 387 ? -56.530 -21.993 80.301 1.00 49.62 387 GLU A CA 1
ATOM 2983 C C . GLU A 1 387 ? -56.838 -22.165 81.804 1.00 49.62 387 GLU A C 1
ATOM 2985 O O . GLU A 1 387 ? -57.966 -22.493 82.180 1.00 49.62 387 GLU A O 1
ATOM 2990 N N . GLU A 1 388 ? -55.874 -21.841 82.672 1.00 50.91 388 GLU A N 1
ATOM 2991 C CA . GLU A 1 388 ? -56.046 -21.796 84.131 1.00 50.91 388 GLU A CA 1
ATOM 2992 C C . GLU A 1 388 ? -56.852 -20.557 84.580 1.00 50.91 388 GLU A C 1
ATOM 2994 O O . GLU A 1 388 ? -57.762 -20.661 85.404 1.00 50.91 388 GLU A O 1
ATOM 2999 N N . ALA A 1 389 ? -56.630 -19.391 83.959 1.00 48.62 389 ALA A N 1
ATOM 3000 C CA . ALA A 1 389 ? -57.384 -18.166 84.237 1.00 48.62 389 ALA A CA 1
ATOM 3001 C C . ALA A 1 389 ? -58.760 -18.100 83.540 1.00 48.62 389 ALA A C 1
ATOM 3003 O O . ALA A 1 389 ? -59.659 -17.439 84.057 1.00 48.62 389 ALA A O 1
ATOM 3004 N N . ALA A 1 390 ? -58.992 -18.789 82.417 1.00 46.38 390 ALA A N 1
ATOM 3005 C CA . ALA A 1 390 ? -60.304 -18.877 81.761 1.00 46.38 390 ALA A CA 1
ATOM 3006 C C . ALA A 1 390 ? -61.287 -19.754 82.548 1.00 46.38 390 ALA A C 1
ATOM 3008 O O . ALA A 1 390 ? -62.489 -19.501 82.492 1.00 46.38 390 ALA A O 1
ATOM 3009 N N . ARG A 1 391 ? -60.800 -20.706 83.360 1.00 46.28 391 ARG A N 1
ATOM 3010 C CA . ARG A 1 391 ? -61.634 -21.390 84.364 1.00 46.28 391 ARG A CA 1
ATOM 3011 C C . ARG A 1 391 ? -62.004 -20.485 85.548 1.00 46.28 391 ARG A C 1
ATOM 3013 O O . ARG A 1 391 ? -63.052 -20.698 86.139 1.00 46.28 391 ARG A O 1
ATOM 3020 N N . ALA A 1 392 ? -61.221 -19.441 85.839 1.00 48.06 392 ALA A N 1
ATOM 3021 C CA . ALA A 1 392 ? -61.471 -18.515 86.953 1.00 48.06 392 ALA A CA 1
ATOM 3022 C C . ALA A 1 392 ? -62.171 -17.191 86.555 1.00 48.06 392 ALA A C 1
ATOM 3024 O O . ALA A 1 392 ? -62.821 -16.557 87.384 1.00 48.06 392 ALA A O 1
ATOM 3025 N N . LYS A 1 393 ? -62.079 -16.748 85.291 1.00 47.81 393 LYS A N 1
ATOM 3026 C CA . LYS A 1 393 ? -62.639 -15.463 84.806 1.00 47.81 393 LYS A CA 1
ATOM 3027 C C . LYS A 1 393 ? -63.902 -15.601 83.942 1.00 47.81 393 LYS A C 1
ATOM 3029 O O . LYS A 1 393 ? -64.567 -14.591 83.706 1.00 47.81 393 LYS A O 1
ATOM 3034 N N . ALA A 1 394 ? -64.274 -16.822 83.538 1.00 42.19 394 ALA A N 1
ATOM 3035 C CA . ALA A 1 394 ? -65.567 -17.119 82.909 1.00 42.19 394 ALA A CA 1
ATOM 3036 C C . ALA A 1 394 ? -66.762 -16.988 83.877 1.00 42.19 394 ALA A C 1
ATOM 3038 O O . ALA A 1 394 ? -67.894 -16.863 83.418 1.00 42.19 394 ALA A O 1
ATOM 3039 N N . GLU A 1 395 ? -66.525 -16.935 85.193 1.00 45.78 395 GLU A N 1
ATOM 3040 C CA . GLU A 1 395 ? -67.594 -16.759 86.185 1.00 45.78 395 GLU A CA 1
ATOM 3041 C C . GLU A 1 395 ? -67.844 -15.287 86.570 1.00 45.78 395 GLU A C 1
ATOM 3043 O O . GLU A 1 395 ? -68.967 -14.921 86.901 1.00 45.78 395 GLU A O 1
ATOM 3048 N N . ARG A 1 396 ? -66.848 -14.391 86.478 1.00 40.06 396 ARG A N 1
ATOM 3049 C CA . ARG A 1 396 ? -66.968 -13.036 87.068 1.00 40.06 396 ARG A CA 1
ATOM 3050 C C . ARG A 1 396 ? -66.905 -11.835 86.126 1.00 40.06 396 ARG A C 1
ATOM 3052 O O . ARG A 1 396 ? -67.115 -10.721 86.587 1.00 40.06 396 ARG A O 1
ATOM 3059 N N . ALA A 1 397 ? -66.685 -12.007 84.822 1.00 44.34 397 ALA A N 1
ATOM 3060 C CA . ALA A 1 397 ? -66.504 -10.867 83.907 1.00 44.34 397 ALA A CA 1
ATOM 3061 C C . ALA A 1 397 ? -67.551 -10.747 82.781 1.00 44.34 397 ALA A C 1
ATOM 3063 O O . ALA A 1 397 ? -67.317 -10.031 81.808 1.00 44.34 397 ALA A O 1
ATOM 3064 N N . ARG A 1 398 ? -68.719 -11.404 82.901 1.00 40.84 398 ARG A N 1
ATOM 3065 C CA . ARG A 1 398 ? -69.854 -11.197 81.974 1.00 40.84 398 ARG A CA 1
ATOM 3066 C C . ARG A 1 398 ? -70.892 -10.170 82.457 1.00 40.84 398 ARG A C 1
ATOM 3068 O O . ARG A 1 398 ? -71.754 -9.768 81.681 1.00 40.84 398 ARG A O 1
ATOM 3075 N N . LEU A 1 399 ? -70.786 -9.684 83.692 1.00 48.12 399 LEU A N 1
ATOM 3076 C CA . LEU A 1 399 ? -71.605 -8.589 84.213 1.00 48.12 399 LEU A CA 1
ATOM 3077 C C . LEU A 1 399 ? -70.715 -7.379 84.505 1.00 48.12 399 LEU A C 1
ATOM 3079 O O . LEU A 1 399 ? -70.068 -7.358 85.539 1.00 48.12 399 LEU A O 1
ATOM 3083 N N . ALA A 1 400 ? -70.653 -6.409 83.583 1.00 45.56 400 ALA A N 1
ATOM 3084 C CA . ALA A 1 400 ? -70.647 -4.959 83.887 1.00 45.56 400 ALA A CA 1
ATOM 3085 C C . ALA A 1 400 ? -70.075 -4.066 82.767 1.00 45.56 400 ALA A C 1
ATOM 3087 O O . ALA A 1 400 ? -70.366 -2.874 82.757 1.00 45.56 400 ALA A O 1
ATOM 3088 N N . ALA A 1 401 ? -69.307 -4.575 81.797 1.00 44.06 401 ALA A N 1
ATOM 3089 C CA . ALA A 1 401 ? -68.521 -3.697 80.908 1.00 44.06 401 ALA A CA 1
ATOM 3090 C C . ALA A 1 401 ? -68.915 -3.707 79.413 1.00 44.06 401 ALA A C 1
ATOM 3092 O O . ALA A 1 401 ? -68.182 -3.175 78.582 1.00 44.06 401 ALA A O 1
ATOM 3093 N N . GLU A 1 402 ? -70.083 -4.245 79.043 1.00 42.03 402 GLU A N 1
ATOM 3094 C CA . GLU A 1 402 ? -70.581 -4.260 77.652 1.00 42.03 402 GLU A CA 1
ATOM 3095 C C . GLU A 1 402 ? -71.759 -3.294 77.418 1.00 42.03 402 GLU A C 1
ATOM 3097 O O . GLU A 1 402 ? -72.730 -3.624 76.743 1.00 42.03 402 GLU A O 1
ATOM 3102 N N . LYS A 1 403 ? -71.722 -2.079 77.980 1.00 48.88 403 LYS A N 1
ATOM 3103 C CA . LYS A 1 403 ? -72.741 -1.061 77.640 1.00 48.88 403 LYS A CA 1
ATOM 3104 C C . LYS A 1 403 ? -72.244 0.361 77.388 1.00 48.88 403 LYS A C 1
ATOM 3106 O O . LYS A 1 403 ? -73.063 1.217 77.078 1.00 48.88 403 LYS A O 1
ATOM 3111 N N . LYS A 1 404 ? -70.932 0.634 77.424 1.00 47.91 404 LYS A N 1
ATOM 3112 C CA . LYS A 1 404 ? -70.419 1.992 77.133 1.00 47.91 404 LYS A CA 1
ATOM 3113 C C . LYS A 1 404 ? -69.267 2.132 76.130 1.00 47.91 404 LYS A C 1
ATOM 3115 O O . LYS A 1 404 ? -68.946 3.260 75.788 1.00 47.91 404 LYS A O 1
ATOM 3120 N N . ARG A 1 405 ? -68.702 1.055 75.563 1.00 45.81 405 ARG A N 1
ATOM 3121 C CA . ARG A 1 405 ? -67.629 1.179 74.541 1.00 45.81 405 ARG A CA 1
ATOM 3122 C C . ARG A 1 405 ? -68.065 1.065 73.075 1.00 45.81 405 ARG A C 1
ATOM 3124 O O . ARG A 1 405 ? -67.340 1.518 72.199 1.00 45.81 405 ARG A O 1
ATOM 3131 N N . LYS A 1 406 ? -69.263 0.554 72.769 1.00 48.19 406 LYS A N 1
ATOM 3132 C CA . LYS A 1 406 ? -69.669 0.290 71.369 1.00 48.19 406 LYS A CA 1
ATOM 3133 C C . LYS A 1 406 ? -70.245 1.491 70.592 1.00 48.19 406 LYS A C 1
ATOM 3135 O O . LYS A 1 406 ? -70.563 1.329 69.420 1.00 48.19 406 LYS A O 1
ATOM 3140 N N . ALA A 1 407 ? -70.348 2.686 71.185 1.00 45.53 407 ALA A N 1
ATOM 3141 C CA . ALA A 1 407 ? -70.919 3.863 70.507 1.00 45.53 407 ALA A CA 1
ATOM 3142 C C . ALA A 1 407 ? -69.881 4.875 69.971 1.00 45.53 407 ALA A C 1
ATOM 3144 O O . ALA A 1 407 ? -70.193 5.618 69.045 1.00 45.53 407 ALA A O 1
ATOM 3145 N N . GLU A 1 408 ? -68.642 4.889 70.476 1.00 46.06 408 GLU A N 1
ATOM 3146 C CA . GLU A 1 408 ? -67.608 5.837 70.013 1.00 46.06 408 GLU A CA 1
ATOM 3147 C C . GLU A 1 408 ? -66.605 5.200 69.027 1.00 46.06 408 GLU A C 1
ATOM 3149 O O . GLU A 1 408 ? -66.126 5.844 68.092 1.00 46.06 408 GLU A O 1
ATOM 3154 N N . GLU A 1 409 ? -66.347 3.897 69.158 1.00 46.88 409 GLU A N 1
ATOM 3155 C CA . GLU A 1 409 ? -65.373 3.168 68.331 1.00 46.88 409 GLU A CA 1
ATOM 3156 C C . GLU A 1 409 ? -65.873 2.918 66.892 1.00 46.88 409 GLU A C 1
ATOM 3158 O O . GLU A 1 409 ? -65.090 2.881 65.941 1.00 46.88 409 GLU A O 1
ATOM 3163 N N . ALA A 1 410 ? -67.195 2.860 66.694 1.00 49.41 410 ALA A N 1
ATOM 3164 C CA . ALA A 1 410 ? -67.807 2.684 65.377 1.00 49.41 410 ALA A CA 1
ATOM 3165 C C . ALA A 1 410 ? -67.690 3.932 64.478 1.00 49.41 410 ALA A C 1
ATOM 3167 O O . ALA A 1 410 ? -67.706 3.809 63.251 1.00 49.41 410 ALA A O 1
ATOM 3168 N N . ARG A 1 411 ? -67.522 5.133 65.055 1.00 50.31 411 ARG A N 1
ATOM 3169 C CA . ARG A 1 411 ? -67.407 6.375 64.273 1.00 50.31 411 ARG A CA 1
ATOM 3170 C C . ARG A 1 411 ? -65.960 6.669 63.849 1.00 50.31 411 ARG A C 1
ATOM 3172 O O . ARG A 1 411 ? -65.742 7.081 62.714 1.00 50.31 411 ARG A O 1
ATOM 3179 N N . LYS A 1 412 ? -64.966 6.344 64.689 1.00 54.03 412 LYS A N 1
ATOM 3180 C CA . LYS A 1 412 ? -63.528 6.498 64.370 1.00 54.03 412 LYS A CA 1
ATOM 3181 C C . LYS A 1 412 ? -62.987 5.401 63.431 1.00 54.03 412 LYS A C 1
ATOM 3183 O O . LYS A 1 412 ? -62.122 5.677 62.600 1.00 54.03 412 LYS A O 1
ATOM 3188 N N . ALA A 1 413 ? -63.540 4.183 63.464 1.00 53.09 413 ALA A N 1
ATOM 3189 C CA . ALA A 1 413 ? -63.129 3.091 62.569 1.00 53.09 413 ALA A CA 1
ATOM 3190 C C . ALA A 1 413 ? -63.614 3.252 61.108 1.00 53.09 413 ALA A C 1
ATOM 3192 O O . ALA A 1 413 ? -62.965 2.761 60.178 1.00 53.09 413 ALA A O 1
ATOM 3193 N N . ALA A 1 414 ? -64.723 3.966 60.877 1.00 49.94 414 ALA A N 1
ATOM 3194 C CA . ALA A 1 414 ? -65.273 4.202 59.539 1.00 49.94 414 ALA A CA 1
ATOM 3195 C C . ALA A 1 414 ? -64.524 5.300 58.754 1.00 49.94 414 ALA A C 1
ATOM 3197 O O . ALA A 1 414 ? -64.370 5.193 57.534 1.00 49.94 414 ALA A O 1
ATOM 3198 N N . GLU A 1 415 ? -64.012 6.326 59.437 1.00 52.72 415 GLU A N 1
ATOM 3199 C CA . GLU A 1 415 ? -63.258 7.428 58.824 1.00 52.72 415 GLU A CA 1
ATOM 3200 C C . GLU A 1 415 ? -61.800 7.025 58.526 1.00 52.72 415 GLU A C 1
ATOM 3202 O O . GLU A 1 415 ? -61.295 7.247 57.421 1.00 52.72 415 GLU A O 1
ATOM 3207 N N . ALA A 1 416 ? -61.169 6.270 59.434 1.00 54.59 416 ALA A N 1
ATOM 3208 C CA . ALA A 1 416 ? -59.819 5.733 59.249 1.00 54.59 416 ALA A CA 1
ATOM 3209 C C . ALA A 1 416 ? -59.719 4.683 58.118 1.00 54.59 416 ALA A C 1
ATOM 3211 O O . ALA A 1 416 ? -58.692 4.601 57.438 1.00 54.59 416 ALA A O 1
ATOM 3212 N N . ARG A 1 417 ? -60.780 3.900 57.855 1.00 55.44 417 ARG A N 1
ATOM 3213 C CA . ARG A 1 417 ? -60.817 2.951 56.720 1.00 55.44 417 ARG A CA 1
ATOM 3214 C C . ARG A 1 417 ? -60.949 3.644 55.361 1.00 55.44 417 ARG A C 1
ATOM 3216 O O . ARG A 1 417 ? -60.338 3.183 54.399 1.00 55.44 417 ARG A O 1
ATOM 3223 N N . LYS A 1 418 ? -61.690 4.755 55.267 1.00 55.25 418 LYS A N 1
ATOM 3224 C CA . LYS A 1 418 ? -61.826 5.519 54.011 1.00 55.25 418 LYS A CA 1
ATOM 3225 C C . LYS A 1 418 ? -60.543 6.282 53.658 1.00 55.25 418 LYS A C 1
ATOM 3227 O O . LYS A 1 418 ? -60.153 6.289 52.492 1.00 55.25 418 LYS A O 1
ATOM 3232 N N . ALA A 1 419 ? -59.836 6.825 54.653 1.00 58.03 419 ALA A N 1
ATOM 3233 C CA . ALA A 1 419 ? -58.546 7.489 54.448 1.00 58.03 419 ALA A CA 1
ATOM 3234 C C . ALA A 1 419 ? -57.430 6.511 54.017 1.00 58.03 419 ALA A C 1
ATOM 3236 O O . ALA A 1 419 ? -56.694 6.791 53.069 1.00 58.03 419 ALA A O 1
ATOM 3237 N N . LYS A 1 420 ? -57.346 5.321 54.634 1.00 56.41 420 LYS A N 1
ATOM 3238 C CA . LYS A 1 420 ? -56.339 4.302 54.274 1.00 56.41 420 LYS A CA 1
ATOM 3239 C C . LYS A 1 420 ? -56.594 3.666 52.898 1.00 56.41 420 LYS A C 1
ATOM 3241 O O . LYS A 1 420 ? -55.645 3.464 52.145 1.00 56.41 420 LYS A O 1
ATOM 3246 N N . ALA A 1 421 ? -57.855 3.451 52.510 1.00 56.03 421 ALA A N 1
ATOM 3247 C CA . ALA A 1 421 ? -58.202 2.886 51.200 1.00 56.03 421 ALA A CA 1
ATOM 3248 C C . ALA A 1 421 ? -57.903 3.834 50.016 1.00 56.03 421 ALA A C 1
ATOM 3250 O O . ALA A 1 421 ? -57.467 3.384 48.954 1.00 56.03 421 ALA A O 1
ATOM 3251 N N . LEU A 1 422 ? -58.088 5.150 50.183 1.00 55.94 422 LEU A N 1
ATOM 3252 C CA . LEU A 1 422 ? -57.750 6.145 49.152 1.00 55.94 422 LEU A CA 1
ATOM 3253 C C . LEU A 1 422 ? -56.233 6.386 49.043 1.00 55.94 422 LEU A C 1
ATOM 3255 O O . LEU A 1 422 ? -55.729 6.595 47.937 1.00 55.94 422 LEU A O 1
ATOM 3259 N N . ALA A 1 423 ? -55.496 6.302 50.156 1.00 56.16 423 ALA A N 1
ATOM 3260 C CA . ALA A 1 423 ? -54.036 6.409 50.170 1.00 56.16 423 ALA A CA 1
ATOM 3261 C C . ALA A 1 423 ? -53.348 5.186 49.533 1.00 56.16 423 ALA A C 1
ATOM 3263 O O . ALA A 1 423 ? -52.399 5.337 48.761 1.00 56.16 423 ALA A O 1
ATOM 3264 N N . GLU A 1 424 ? -53.857 3.976 49.780 1.00 63.31 424 GLU A N 1
ATOM 3265 C CA . GLU A 1 424 ? -53.305 2.745 49.203 1.00 63.31 424 GLU A CA 1
ATOM 3266 C C . GLU A 1 424 ? -53.573 2.639 47.693 1.00 63.31 424 GLU A C 1
ATOM 3268 O O . GLU A 1 424 ? -52.682 2.258 46.930 1.00 63.31 424 GLU A O 1
ATOM 3273 N N . LYS A 1 425 ? -54.759 3.063 47.229 1.00 63.34 425 LYS A N 1
ATOM 3274 C CA . LYS A 1 425 ? -55.086 3.106 45.795 1.00 63.34 425 LYS A CA 1
ATOM 3275 C C . LYS A 1 425 ? -54.190 4.095 45.036 1.00 63.34 425 LYS A C 1
ATOM 3277 O O . LYS A 1 425 ? -53.676 3.748 43.977 1.00 63.34 425 LYS A O 1
ATOM 3282 N N . LYS A 1 426 ? -53.914 5.277 45.607 1.00 64.12 426 LYS A N 1
ATOM 3283 C CA . LYS A 1 426 ? -52.993 6.263 45.008 1.00 64.12 426 LYS A CA 1
ATOM 3284 C C . LYS A 1 426 ? -51.528 5.808 45.023 1.00 64.12 426 LYS A C 1
ATOM 3286 O O . LYS A 1 426 ? -50.818 6.082 44.058 1.00 64.12 426 LYS A O 1
ATOM 3291 N N . ARG A 1 427 ? -51.069 5.080 46.053 1.00 63.31 427 ARG A N 1
ATOM 3292 C CA . ARG A 1 427 ? -49.714 4.489 46.062 1.00 63.31 427 ARG A CA 1
ATOM 3293 C C . ARG A 1 427 ? -49.558 3.393 45.009 1.00 63.31 427 ARG A C 1
ATOM 3295 O O . ARG A 1 427 ? -48.592 3.437 44.256 1.00 63.31 427 ARG A O 1
ATOM 3302 N N . LYS A 1 428 ? -50.525 2.477 44.891 1.00 67.62 428 LYS A N 1
ATOM 3303 C CA . LYS A 1 428 ? -50.494 1.399 43.885 1.00 67.62 428 LYS A CA 1
ATOM 3304 C C . LYS A 1 428 ? -50.582 1.932 42.450 1.00 67.62 428 LYS A C 1
ATOM 3306 O O . LYS A 1 428 ? -49.903 1.416 41.570 1.00 67.62 428 LYS A O 1
ATOM 3311 N N . GLU A 1 429 ? -51.344 2.998 42.210 1.00 65.31 429 GLU A N 1
ATOM 3312 C CA . GLU A 1 429 ? -51.442 3.636 40.888 1.00 65.31 429 GLU A CA 1
ATOM 3313 C C . GLU A 1 429 ? -50.183 4.453 40.526 1.00 65.31 429 GLU A C 1
ATOM 3315 O O . GLU A 1 429 ? -49.718 4.409 39.383 1.00 65.31 429 GLU A O 1
ATOM 3320 N N . ALA A 1 430 ? -49.564 5.133 41.500 1.00 63.94 430 ALA A N 1
ATOM 3321 C CA . ALA A 1 430 ? -48.286 5.825 41.314 1.00 63.94 430 ALA A CA 1
ATOM 3322 C C . ALA A 1 430 ? -47.112 4.849 41.106 1.00 63.94 430 ALA A C 1
ATOM 3324 O O . ALA A 1 430 ? -46.247 5.091 40.263 1.00 63.94 430 ALA A O 1
ATOM 3325 N N . GLU A 1 431 ? -47.095 3.726 41.824 1.00 67.12 431 GLU A N 1
ATOM 3326 C CA . GLU A 1 431 ? -46.092 2.669 41.673 1.00 67.12 431 GLU A CA 1
ATOM 3327 C C . GLU A 1 431 ? -46.254 1.924 40.339 1.00 67.12 431 GLU A C 1
ATOM 3329 O O . GLU A 1 431 ? -45.270 1.719 39.629 1.00 67.12 431 GLU A O 1
ATOM 3334 N N . ALA A 1 432 ? -47.491 1.632 39.918 1.00 70.56 432 ALA A N 1
ATOM 3335 C CA . ALA A 1 432 ? -47.773 1.046 38.608 1.00 70.56 432 ALA A CA 1
ATOM 3336 C C . ALA A 1 432 ? -47.375 1.978 37.447 1.00 70.56 432 ALA A C 1
ATOM 3338 O O . ALA A 1 432 ? -46.800 1.515 36.460 1.00 70.56 432 ALA A O 1
ATOM 3339 N N . ARG A 1 433 ? -47.598 3.298 37.566 1.00 67.38 433 ARG A N 1
ATOM 3340 C CA . ARG A 1 433 ? -47.120 4.281 36.573 1.00 67.38 433 ARG A CA 1
ATOM 3341 C C . ARG A 1 433 ? -45.593 4.370 36.527 1.00 67.38 433 ARG A C 1
ATOM 3343 O O . ARG A 1 433 ? -45.037 4.359 35.431 1.00 67.38 433 ARG A O 1
ATOM 3350 N N . ARG A 1 434 ? -44.907 4.383 37.677 1.00 64.94 434 ARG A N 1
ATOM 3351 C CA . ARG A 1 434 ? -43.431 4.389 37.734 1.00 64.94 434 ARG A CA 1
ATOM 3352 C C . ARG A 1 434 ? -42.828 3.094 37.181 1.00 64.94 434 ARG A C 1
ATOM 3354 O O . ARG A 1 434 ? -41.853 3.154 36.436 1.00 64.94 434 ARG A O 1
ATOM 3361 N N . ALA A 1 435 ? -43.437 1.940 37.452 1.00 69.44 435 ALA A N 1
ATOM 3362 C CA . ALA A 1 435 ? -43.017 0.657 36.892 1.00 69.44 435 ALA A CA 1
ATOM 3363 C C . ALA A 1 435 ? -43.249 0.573 35.369 1.00 69.44 435 ALA A C 1
ATOM 3365 O O . ALA A 1 435 ? -42.393 0.063 34.643 1.00 69.44 435 ALA A O 1
ATOM 3366 N N . ALA A 1 436 ? -44.367 1.105 34.863 1.00 69.25 436 ALA A N 1
ATOM 3367 C CA . ALA A 1 436 ? -44.652 1.160 33.428 1.00 69.25 436 ALA A CA 1
ATOM 3368 C C . ALA A 1 436 ? -43.712 2.125 32.680 1.00 69.25 436 ALA A C 1
ATOM 3370 O O . ALA A 1 436 ? -43.236 1.804 31.590 1.00 69.25 436 ALA A O 1
ATOM 3371 N N . GLU A 1 437 ? -43.393 3.280 33.267 1.00 70.56 437 GLU A N 1
ATOM 3372 C CA . GLU A 1 437 ? -42.457 4.248 32.687 1.00 70.56 437 GLU A CA 1
ATOM 3373 C C . GLU A 1 437 ? -41.004 3.742 32.724 1.00 70.56 437 GLU A C 1
ATOM 3375 O O . GLU A 1 437 ? -40.286 3.859 31.729 1.00 70.56 437 GLU A O 1
ATOM 3380 N N . ALA A 1 438 ? -40.588 3.084 33.814 1.00 70.81 438 ALA A N 1
ATOM 3381 C CA . ALA A 1 438 ? -39.277 2.444 33.919 1.00 70.81 438 ALA A CA 1
ATOM 3382 C C . ALA A 1 438 ? -39.107 1.300 32.902 1.00 70.81 438 ALA A C 1
ATOM 3384 O O . ALA A 1 438 ? -38.051 1.182 32.279 1.00 70.81 438 ALA A O 1
ATOM 3385 N N . ARG A 1 439 ? -40.155 0.496 32.659 1.00 67.62 439 ARG A N 1
ATOM 3386 C CA . ARG A 1 439 ? -40.141 -0.545 31.615 1.00 67.62 439 ARG A CA 1
ATOM 3387 C C . ARG A 1 439 ? -40.048 0.046 30.207 1.00 67.62 439 ARG A C 1
ATOM 3389 O O . ARG A 1 439 ? -39.245 -0.445 29.419 1.00 67.62 439 ARG A O 1
ATOM 3396 N N . LYS A 1 440 ? -40.778 1.129 29.906 1.00 73.25 440 LYS A N 1
ATOM 3397 C CA . LYS A 1 440 ? -40.684 1.825 28.606 1.00 73.25 440 LYS A CA 1
ATOM 3398 C C . LYS A 1 440 ? -39.297 2.431 28.367 1.00 73.25 440 LYS A C 1
ATOM 3400 O O . LYS A 1 440 ? -38.759 2.289 27.272 1.00 73.25 440 LYS A O 1
ATOM 3405 N N . LYS A 1 441 ? -38.686 3.046 29.386 1.00 69.88 441 LYS A N 1
ATOM 3406 C CA . LYS A 1 441 ? -37.319 3.592 29.305 1.00 69.88 441 LYS A CA 1
ATOM 3407 C C . LYS A 1 441 ? -36.269 2.483 29.142 1.00 69.88 441 LYS A C 1
ATOM 3409 O O . LYS A 1 441 ? -35.399 2.596 28.283 1.00 69.88 441 LYS A O 1
ATOM 3414 N N . ALA A 1 442 ? -36.390 1.375 29.875 1.00 71.94 442 ALA A N 1
ATOM 3415 C CA . ALA A 1 442 ? -35.489 0.227 29.737 1.00 71.94 442 ALA A CA 1
ATOM 3416 C C . ALA A 1 442 ? -35.610 -0.470 28.368 1.00 71.94 442 ALA A C 1
ATOM 3418 O O . ALA A 1 442 ? -34.607 -0.894 27.794 1.00 71.94 442 ALA A O 1
ATOM 3419 N N . GLU A 1 443 ? -36.822 -0.578 27.819 1.00 74.81 443 GLU A N 1
ATOM 3420 C CA . GLU A 1 443 ? -37.047 -1.149 26.490 1.00 74.81 443 GLU A CA 1
ATOM 3421 C C . GLU A 1 443 ? -36.530 -0.231 25.372 1.00 74.81 443 GLU A C 1
ATOM 3423 O O . GLU A 1 443 ? -35.900 -0.715 24.432 1.00 74.81 443 GLU A O 1
ATOM 3428 N N . ALA A 1 444 ? -36.709 1.089 25.498 1.00 74.19 444 ALA A N 1
ATOM 3429 C CA . ALA A 1 444 ? -36.157 2.066 24.560 1.00 74.19 444 ALA A CA 1
ATOM 3430 C C . ALA A 1 444 ? -34.617 2.042 24.538 1.00 74.19 444 ALA A C 1
ATOM 3432 O O . ALA A 1 444 ? -34.024 2.015 23.460 1.00 74.19 444 ALA A O 1
ATOM 3433 N N . VAL A 1 445 ? -33.964 1.951 25.704 1.00 74.12 445 VAL A N 1
ATOM 3434 C CA . VAL A 1 445 ? -32.496 1.828 25.796 1.00 74.12 445 VAL A CA 1
ATOM 3435 C C . VAL A 1 445 ? -32.008 0.508 25.190 1.00 74.12 445 VAL A C 1
ATOM 3437 O O . VAL A 1 445 ? -31.047 0.512 24.423 1.00 74.12 445 VAL A O 1
ATOM 3440 N N . LYS A 1 446 ? -32.690 -0.618 25.445 1.00 75.88 446 LYS A N 1
ATOM 3441 C CA . LYS A 1 446 ? -32.335 -1.912 24.832 1.00 75.88 446 LYS A CA 1
ATOM 3442 C C . LYS A 1 446 ? -32.507 -1.914 23.312 1.00 75.88 446 LYS A C 1
ATOM 3444 O O . LYS A 1 446 ? -31.659 -2.464 22.613 1.00 75.88 446 LYS A O 1
ATOM 3449 N N . ARG A 1 447 ? -33.568 -1.291 22.785 1.00 73.25 447 ARG A N 1
ATOM 3450 C CA . ARG A 1 447 ? -33.780 -1.151 21.334 1.00 73.25 447 ARG A CA 1
ATOM 3451 C C . ARG A 1 447 ? -32.714 -0.251 20.697 1.00 73.25 447 ARG A C 1
ATOM 3453 O O . ARG A 1 447 ? -32.149 -0.640 19.680 1.00 73.25 447 ARG A O 1
ATOM 3460 N N . ALA A 1 448 ? -32.363 0.869 21.333 1.00 75.00 448 ALA A N 1
ATOM 3461 C CA . ALA A 1 448 ? -31.299 1.760 20.863 1.00 75.00 448 ALA A CA 1
ATOM 3462 C C . ALA A 1 448 ? -29.913 1.082 20.870 1.00 75.00 448 ALA A C 1
ATOM 3464 O O . ALA A 1 448 ? -29.162 1.207 19.904 1.00 75.00 448 ALA A O 1
ATOM 3465 N N . GLN A 1 449 ? -29.588 0.306 21.911 1.00 72.25 449 GLN A N 1
ATOM 3466 C CA . GLN A 1 449 ? -28.342 -0.468 21.980 1.00 72.25 449 GLN A CA 1
ATOM 3467 C C . GLN A 1 449 ? -28.293 -1.578 20.920 1.00 72.25 449 GLN A C 1
ATOM 3469 O O . GLN A 1 449 ? -27.283 -1.720 20.234 1.00 72.25 449 GLN A O 1
ATOM 3474 N N . ALA A 1 450 ? -29.392 -2.315 20.718 1.00 75.69 450 ALA A N 1
ATOM 3475 C CA . ALA A 1 450 ? -29.473 -3.359 19.698 1.00 75.69 450 ALA A CA 1
ATOM 3476 C C . ALA A 1 450 ? -29.367 -2.800 18.266 1.00 75.69 450 ALA A C 1
ATOM 3478 O O . ALA A 1 450 ? -28.745 -3.422 17.404 1.00 75.69 450 ALA A O 1
ATOM 3479 N N . GLU A 1 451 ? -29.945 -1.627 17.996 1.00 76.00 451 GLU A N 1
ATOM 3480 C CA . GLU A 1 451 ? -29.827 -0.962 16.696 1.00 76.00 451 GLU A CA 1
ATOM 3481 C C . GLU A 1 451 ? -28.415 -0.396 16.469 1.00 76.00 451 GLU A C 1
ATOM 3483 O O . GLU A 1 451 ? -27.844 -0.579 15.391 1.00 76.00 451 GLU A O 1
ATOM 3488 N N . ALA A 1 452 ? -27.810 0.224 17.488 1.00 75.31 452 ALA A N 1
ATOM 3489 C CA . ALA A 1 452 ? -26.437 0.722 17.422 1.00 75.31 452 ALA A CA 1
ATOM 3490 C C . ALA A 1 452 ? -25.422 -0.414 17.209 1.00 75.31 452 ALA A C 1
ATOM 3492 O O . ALA A 1 452 ? -24.495 -0.276 16.408 1.00 75.31 452 ALA A O 1
ATOM 3493 N N . GLU A 1 453 ? -25.611 -1.559 17.867 1.00 79.12 453 GLU A N 1
ATOM 3494 C CA . GLU A 1 453 ? -24.753 -2.729 17.688 1.00 79.12 453 GLU A CA 1
ATOM 3495 C C . GLU A 1 453 ? -24.939 -3.372 16.308 1.00 79.12 453 GLU A C 1
ATOM 3497 O O . GLU A 1 453 ? -23.947 -3.667 15.641 1.00 79.12 453 GLU A O 1
ATOM 3502 N N . ARG A 1 454 ? -26.176 -3.480 15.800 1.00 78.44 454 ARG A N 1
ATOM 3503 C CA . ARG A 1 454 ? -26.430 -3.929 14.417 1.00 78.44 454 ARG A CA 1
ATOM 3504 C C . ARG A 1 454 ? -25.750 -3.029 13.386 1.00 78.44 454 ARG A C 1
ATOM 3506 O O . ARG A 1 454 ? -25.079 -3.549 12.497 1.00 78.44 454 ARG A O 1
ATOM 3513 N N . LYS A 1 455 ? -25.842 -1.702 13.535 1.00 83.19 455 LYS A N 1
ATOM 3514 C CA . LYS A 1 455 ? -25.166 -0.743 12.643 1.00 83.19 455 LYS A CA 1
ATOM 3515 C C . LYS A 1 455 ? -23.641 -0.860 12.723 1.00 83.19 455 LYS A C 1
ATOM 3517 O O . LYS A 1 455 ? -22.978 -0.819 11.689 1.00 83.19 455 LYS A O 1
ATOM 3522 N N . ARG A 1 456 ? -23.066 -1.071 13.916 1.00 78.81 456 ARG A N 1
ATOM 3523 C CA . ARG A 1 456 ? -21.616 -1.296 14.090 1.00 78.81 456 ARG A CA 1
ATOM 3524 C C . ARG A 1 456 ? -21.149 -2.606 13.459 1.00 78.81 456 ARG A C 1
ATOM 3526 O O . 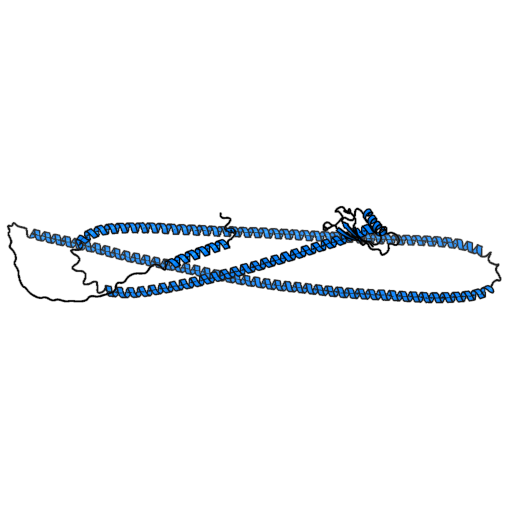ARG A 1 456 ? -20.130 -2.607 12.773 1.00 78.81 456 ARG A O 1
ATOM 3533 N N . VAL A 1 457 ? -21.891 -3.699 13.646 1.00 83.81 457 VAL A N 1
ATOM 3534 C CA . VAL A 1 457 ? -21.575 -5.008 13.051 1.00 83.81 457 VAL A CA 1
ATOM 3535 C C . VAL A 1 457 ? -21.712 -4.965 11.529 1.00 83.81 457 VAL A C 1
ATOM 3537 O O . VAL A 1 457 ? -20.848 -5.485 10.825 1.00 83.81 457 VAL A O 1
ATOM 3540 N N . GLU A 1 458 ? -22.741 -4.303 10.996 1.00 81.38 458 GLU A N 1
ATOM 3541 C CA . GLU A 1 458 ? -22.907 -4.135 9.551 1.00 81.38 458 GLU A CA 1
ATOM 3542 C C . GLU A 1 458 ? -21.801 -3.254 8.950 1.00 81.38 458 GLU A C 1
ATOM 3544 O O . GLU A 1 458 ? -21.198 -3.632 7.945 1.00 81.38 458 GLU A O 1
ATOM 3549 N N . ALA A 1 459 ? -21.460 -2.131 9.590 1.00 79.56 459 ALA A N 1
ATOM 3550 C CA . ALA A 1 459 ? -20.355 -1.275 9.163 1.00 79.56 459 ALA A CA 1
ATOM 3551 C C . ALA A 1 459 ? -19.003 -2.008 9.221 1.00 79.56 459 ALA A C 1
ATOM 3553 O O . ALA A 1 459 ? -18.203 -1.903 8.290 1.00 79.56 459 ALA A O 1
ATOM 3554 N N . ALA A 1 460 ? -18.756 -2.802 10.268 1.00 80.38 460 ALA A N 1
ATOM 3555 C CA . ALA A 1 460 ? -17.560 -3.633 10.382 1.00 80.38 460 ALA A CA 1
ATOM 3556 C C . ALA A 1 460 ? -17.512 -4.720 9.297 1.00 80.38 460 ALA A C 1
ATOM 3558 O O . ALA A 1 460 ? -16.462 -4.934 8.693 1.00 80.38 460 ALA A O 1
ATOM 3559 N N . ARG A 1 461 ? -18.648 -5.361 8.987 1.00 82.62 461 ARG A N 1
ATOM 3560 C CA . ARG A 1 461 ? -18.751 -6.352 7.907 1.00 82.62 461 ARG A CA 1
ATOM 3561 C C . ARG A 1 461 ? -18.500 -5.724 6.535 1.00 82.62 461 ARG A C 1
ATOM 3563 O O . ARG A 1 461 ? -17.752 -6.307 5.757 1.00 82.62 461 ARG A O 1
ATOM 3570 N N . ARG A 1 462 ? -19.064 -4.543 6.250 1.00 83.06 462 ARG A N 1
ATOM 3571 C CA . ARG A 1 462 ? -18.824 -3.812 4.991 1.00 83.06 462 ARG A CA 1
ATOM 3572 C C . ARG A 1 462 ? -17.351 -3.435 4.837 1.00 83.06 462 ARG A C 1
ATOM 3574 O O . ARG A 1 462 ? -16.767 -3.737 3.803 1.00 83.06 462 ARG A O 1
ATOM 3581 N N . ARG A 1 463 ? -16.722 -2.888 5.886 1.00 83.56 463 ARG A N 1
ATOM 3582 C CA . ARG A 1 463 ? -15.281 -2.570 5.891 1.00 83.56 463 ARG A CA 1
ATOM 3583 C C . ARG A 1 463 ? -14.412 -3.817 5.706 1.00 83.56 463 ARG A C 1
ATOM 3585 O O . ARG A 1 463 ? -13.457 -3.783 4.940 1.00 83.56 463 ARG A O 1
ATOM 3592 N N . ALA A 1 464 ? -14.748 -4.928 6.365 1.00 83.44 464 ALA A N 1
ATOM 3593 C CA . ALA A 1 464 ? -14.024 -6.188 6.205 1.00 83.44 464 ALA A CA 1
ATOM 3594 C C . ALA A 1 464 ? -14.180 -6.770 4.789 1.00 83.44 464 ALA A C 1
ATOM 3596 O O . ALA A 1 464 ? -13.217 -7.273 4.215 1.00 83.44 464 ALA A O 1
ATOM 3597 N N . GLU A 1 465 ? -15.375 -6.695 4.199 1.00 85.31 465 GLU A N 1
ATOM 3598 C CA . GLU A 1 465 ? -15.618 -7.136 2.824 1.00 85.31 465 GLU A CA 1
ATOM 3599 C C . GLU A 1 465 ? -14.875 -6.260 1.807 1.00 85.31 465 GLU A C 1
ATOM 3601 O O . GLU A 1 465 ? -14.243 -6.789 0.893 1.00 85.31 465 GLU A O 1
ATOM 3606 N N . GLU A 1 466 ? -14.887 -4.942 1.990 1.00 84.75 466 GLU A N 1
ATOM 3607 C CA . GLU A 1 466 ? -14.153 -3.990 1.157 1.00 84.75 466 GLU A CA 1
ATOM 3608 C C . GLU A 1 466 ? -12.640 -4.208 1.252 1.00 84.75 466 GLU A C 1
ATOM 3610 O O . GLU A 1 466 ? -11.973 -4.310 0.224 1.00 84.75 466 GLU A O 1
ATOM 3615 N N . GLN A 1 467 ? -12.098 -4.407 2.458 1.00 85.56 467 GLN A N 1
ATOM 3616 C CA . GLN A 1 467 ? -10.690 -4.763 2.643 1.00 85.56 467 GLN A CA 1
ATOM 3617 C C . GLN A 1 467 ? -10.341 -6.092 1.969 1.00 85.56 467 GLN A C 1
ATOM 3619 O O . GLN A 1 467 ? -9.299 -6.187 1.322 1.00 85.56 467 GLN A O 1
ATOM 3624 N N . ARG A 1 468 ? -11.206 -7.113 2.050 1.00 87.25 468 ARG A N 1
ATOM 3625 C CA . ARG A 1 468 ? -10.986 -8.385 1.339 1.00 87.25 468 ARG A CA 1
ATOM 3626 C C . ARG A 1 468 ? -11.031 -8.205 -0.176 1.00 87.25 468 ARG A C 1
ATOM 3628 O O . ARG A 1 468 ? -10.192 -8.783 -0.862 1.00 87.25 468 ARG A O 1
ATOM 3635 N N . LYS A 1 469 ? -11.954 -7.396 -0.705 1.00 89.62 469 LYS A N 1
ATOM 3636 C CA . LYS A 1 469 ? -12.018 -7.065 -2.140 1.00 89.62 469 LYS A CA 1
ATOM 3637 C C . LYS A 1 469 ? -10.781 -6.285 -2.587 1.00 89.62 469 LYS A C 1
ATOM 3639 O O . LYS A 1 469 ? -10.192 -6.639 -3.603 1.00 89.62 469 LYS A O 1
ATOM 3644 N N . ALA A 1 470 ? -10.334 -5.299 -1.811 1.00 88.69 470 ALA A N 1
ATOM 3645 C CA . ALA A 1 470 ? -9.127 -4.525 -2.088 1.00 88.69 470 ALA A CA 1
ATOM 3646 C C . ALA A 1 470 ? -7.865 -5.402 -2.056 1.00 88.69 470 ALA A C 1
ATOM 3648 O O . ALA A 1 470 ? -7.048 -5.339 -2.973 1.00 88.69 470 ALA A O 1
ATOM 3649 N N . GLN A 1 471 ? -7.731 -6.284 -1.060 1.00 88.81 471 GLN A N 1
ATOM 3650 C CA . GLN A 1 471 ? -6.630 -7.249 -0.978 1.00 88.81 471 GLN A CA 1
ATOM 3651 C C . GLN A 1 471 ? -6.664 -8.257 -2.133 1.00 88.81 471 GLN A C 1
ATOM 3653 O O . GLN A 1 471 ? -5.626 -8.536 -2.730 1.00 88.81 471 GLN A O 1
ATOM 3658 N N . ALA A 1 472 ? -7.843 -8.772 -2.496 1.00 89.00 472 ALA A N 1
ATOM 3659 C CA . ALA A 1 472 ? -7.999 -9.673 -3.635 1.00 89.00 472 ALA A CA 1
ATOM 3660 C C . ALA A 1 472 ? -7.650 -8.979 -4.961 1.00 89.00 472 ALA A C 1
ATOM 3662 O O . ALA A 1 472 ? -6.939 -9.556 -5.783 1.00 89.00 472 ALA A O 1
ATOM 3663 N N . ALA A 1 473 ? -8.079 -7.729 -5.152 1.00 90.31 473 ALA A N 1
ATOM 3664 C CA . ALA A 1 473 ? -7.740 -6.927 -6.323 1.00 90.31 473 ALA A CA 1
ATOM 3665 C C . ALA A 1 473 ? -6.235 -6.616 -6.387 1.00 90.31 473 ALA A C 1
ATOM 3667 O O . ALA A 1 473 ? -5.628 -6.738 -7.451 1.00 90.31 473 ALA A O 1
ATOM 3668 N N . ALA A 1 474 ? -5.606 -6.278 -5.257 1.00 90.06 474 ALA A N 1
ATOM 3669 C CA . ALA A 1 474 ? -4.163 -6.063 -5.174 1.00 90.06 474 ALA A CA 1
ATOM 3670 C C . ALA A 1 474 ? -3.377 -7.347 -5.490 1.00 90.06 474 ALA A C 1
ATOM 3672 O O . ALA A 1 474 ? -2.458 -7.322 -6.310 1.00 90.06 474 ALA A O 1
ATOM 3673 N N . ALA A 1 475 ? -3.783 -8.487 -4.924 1.00 90.88 475 ALA A N 1
ATOM 3674 C CA . ALA A 1 475 ? -3.174 -9.785 -5.206 1.00 90.88 475 ALA A CA 1
ATOM 3675 C C . ALA A 1 475 ? -3.356 -10.202 -6.676 1.00 90.88 475 ALA A C 1
ATOM 3677 O O . ALA A 1 475 ? -2.426 -10.725 -7.290 1.00 90.88 475 ALA A O 1
ATOM 3678 N N . ALA A 1 476 ? -4.526 -9.943 -7.269 1.00 92.31 476 ALA A N 1
ATOM 3679 C CA . ALA A 1 476 ? -4.779 -10.201 -8.685 1.00 92.31 476 ALA A CA 1
ATOM 3680 C C . ALA A 1 476 ? -3.879 -9.342 -9.588 1.00 92.31 476 ALA A C 1
ATOM 3682 O O . ALA A 1 476 ? -3.243 -9.879 -10.495 1.00 92.31 476 ALA A O 1
ATOM 3683 N N . ARG A 1 477 ? -3.747 -8.039 -9.296 1.00 92.44 477 ARG A N 1
ATOM 3684 C CA . ARG A 1 477 ? -2.832 -7.133 -10.014 1.00 92.44 477 ARG A CA 1
ATOM 3685 C C . ARG A 1 477 ? -1.381 -7.589 -9.902 1.00 92.44 477 ARG A C 1
ATOM 3687 O O . ARG A 1 477 ? -0.678 -7.623 -10.906 1.00 92.44 477 ARG A O 1
ATOM 3694 N N . GLN A 1 478 ? -0.943 -8.003 -8.713 1.00 91.44 478 GLN A N 1
ATOM 3695 C CA . GLN A 1 478 ? 0.413 -8.513 -8.513 1.00 91.44 478 GLN A CA 1
ATOM 3696 C C . GLN A 1 478 ? 0.662 -9.799 -9.314 1.00 91.44 478 GLN A C 1
ATOM 3698 O O . GLN A 1 478 ? 1.710 -9.931 -9.942 1.00 91.44 478 GLN A O 1
ATOM 3703 N N . ARG A 1 479 ? -0.302 -10.730 -9.348 1.00 90.50 479 ARG A N 1
ATOM 3704 C CA . ARG A 1 479 ? -0.208 -11.955 -10.162 1.00 90.50 479 ARG A CA 1
ATOM 3705 C C . ARG A 1 479 ? -0.147 -11.646 -11.655 1.00 90.50 479 ARG A C 1
ATOM 3707 O O . ARG A 1 479 ? 0.664 -12.243 -12.355 1.00 90.50 479 ARG A O 1
ATOM 3714 N N . GLN A 1 480 ? -0.959 -10.706 -12.137 1.00 91.75 480 GLN A N 1
ATOM 3715 C CA . GLN A 1 480 ? -0.928 -10.271 -13.535 1.00 91.75 480 GLN A CA 1
ATOM 3716 C C . GLN A 1 480 ? 0.408 -9.612 -13.893 1.00 91.75 480 GLN A C 1
ATOM 3718 O O . GLN A 1 480 ? 1.009 -9.981 -14.898 1.00 91.75 480 GLN A O 1
ATOM 3723 N N . ALA A 1 481 ? 0.913 -8.705 -13.053 1.00 90.88 481 ALA A N 1
ATOM 3724 C CA . ALA A 1 481 ? 2.210 -8.064 -13.256 1.00 90.88 481 ALA A CA 1
ATOM 3725 C C . ALA A 1 481 ? 3.361 -9.084 -13.248 1.00 90.88 481 ALA A C 1
ATOM 3727 O O . ALA A 1 481 ? 4.239 -9.034 -14.107 1.00 90.88 481 ALA A O 1
ATOM 3728 N N . ALA A 1 482 ? 3.331 -10.057 -12.330 1.00 89.12 482 ALA A N 1
ATOM 3729 C CA . ALA A 1 482 ? 4.305 -11.144 -12.298 1.00 89.12 482 ALA A CA 1
ATOM 3730 C C . ALA A 1 482 ? 4.239 -11.998 -13.575 1.00 89.12 482 ALA A C 1
ATOM 3732 O O . ALA A 1 482 ? 5.271 -12.234 -14.195 1.00 89.12 482 ALA A O 1
ATOM 3733 N N . ALA A 1 483 ? 3.043 -12.394 -14.022 1.00 89.25 483 ALA A N 1
ATOM 3734 C CA . ALA A 1 483 ? 2.866 -13.164 -15.253 1.00 89.25 483 ALA A CA 1
ATOM 3735 C C . ALA A 1 483 ? 3.346 -12.394 -16.500 1.00 89.25 483 ALA A C 1
ATOM 3737 O O . AL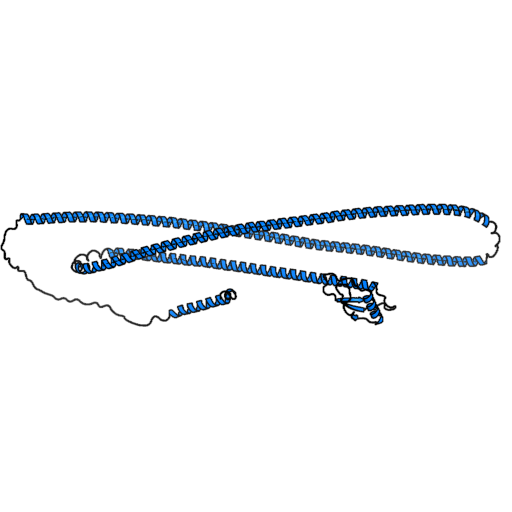A A 1 483 ? 4.005 -12.964 -17.370 1.00 89.25 483 ALA A O 1
ATOM 3738 N N . GLN A 1 484 ? 3.074 -11.087 -16.574 1.00 90.81 484 GLN A N 1
ATOM 3739 C CA . GLN A 1 484 ? 3.572 -10.221 -17.646 1.00 90.81 484 GLN A CA 1
ATOM 3740 C C . GLN A 1 484 ? 5.101 -10.114 -17.622 1.00 90.81 484 GLN A C 1
ATOM 3742 O O . GLN A 1 484 ? 5.735 -10.273 -18.663 1.00 90.81 484 GLN A O 1
ATOM 3747 N N . ALA A 1 485 ? 5.703 -9.920 -16.445 1.00 89.69 485 ALA A N 1
ATOM 3748 C CA . ALA A 1 485 ? 7.154 -9.872 -16.288 1.00 89.69 485 ALA A CA 1
ATOM 3749 C C . ALA A 1 485 ? 7.820 -11.203 -16.671 1.00 89.69 485 ALA A C 1
ATOM 3751 O O . ALA A 1 485 ? 8.863 -11.205 -17.324 1.00 89.69 485 ALA A O 1
ATOM 3752 N N . GLN A 1 486 ? 7.206 -12.338 -16.321 1.00 90.31 486 GLN A N 1
ATOM 3753 C CA . GLN A 1 486 ? 7.673 -13.661 -16.740 1.00 90.31 486 GLN A CA 1
ATOM 3754 C C . GLN A 1 486 ? 7.599 -13.833 -18.257 1.00 90.31 486 GLN A C 1
ATOM 3756 O O . GLN A 1 486 ? 8.565 -14.294 -18.859 1.00 90.31 486 GLN A O 1
ATOM 3761 N N . ARG A 1 487 ? 6.496 -13.418 -18.892 1.00 89.81 487 ARG A N 1
ATOM 3762 C CA . ARG A 1 487 ? 6.340 -13.499 -20.352 1.00 89.81 487 ARG A CA 1
ATOM 3763 C C . ARG A 1 487 ? 7.317 -12.584 -21.091 1.00 89.81 487 ARG A C 1
ATOM 3765 O O . ARG A 1 487 ? 7.895 -12.995 -22.092 1.00 89.81 487 ARG A O 1
ATOM 3772 N N . ALA A 1 488 ? 7.546 -11.374 -20.585 1.00 91.25 488 ALA A N 1
ATOM 3773 C CA . ALA A 1 488 ? 8.548 -10.464 -21.131 1.00 91.25 488 ALA A CA 1
ATOM 3774 C C . ALA A 1 488 ? 9.963 -11.055 -21.017 1.00 91.25 488 ALA A C 1
ATOM 3776 O O . ALA A 1 488 ? 10.705 -11.049 -21.997 1.00 91.25 488 ALA A O 1
ATOM 3777 N N . ALA A 1 489 ? 10.312 -11.626 -19.860 1.00 91.56 489 ALA A N 1
ATOM 3778 C CA . ALA A 1 489 ? 11.598 -12.289 -19.653 1.00 91.56 489 ALA A CA 1
ATOM 3779 C C . ALA A 1 489 ? 11.774 -13.520 -20.558 1.00 91.56 489 ALA A C 1
ATOM 3781 O O . ALA A 1 489 ? 12.846 -13.703 -21.131 1.00 91.56 489 ALA A O 1
ATOM 3782 N N . LEU A 1 490 ? 10.717 -14.319 -20.747 1.00 91.25 490 LEU A N 1
ATOM 3783 C CA . LEU A 1 490 ? 10.677 -15.436 -21.697 1.00 91.25 490 LEU A CA 1
ATOM 3784 C C . LEU A 1 490 ? 10.970 -14.979 -23.127 1.00 91.25 490 LEU A C 1
ATOM 3786 O O . LEU A 1 490 ? 11.845 -15.540 -23.779 1.00 91.25 490 LEU A O 1
ATOM 3790 N N . ASN A 1 491 ? 10.286 -13.934 -23.596 1.00 91.62 491 ASN A N 1
ATOM 3791 C CA . ASN A 1 491 ? 10.476 -13.400 -24.945 1.00 91.62 491 ASN A CA 1
ATOM 3792 C C . ASN A 1 491 ? 11.891 -12.833 -25.136 1.00 91.62 491 ASN A C 1
ATOM 3794 O O . ASN A 1 491 ? 12.538 -13.096 -26.147 1.00 91.62 491 ASN A O 1
ATOM 3798 N N . GLN A 1 492 ? 12.395 -12.081 -24.154 1.00 92.94 492 GLN A N 1
ATOM 3799 C CA . GLN A 1 492 ? 13.753 -11.532 -24.188 1.00 92.94 492 GLN A CA 1
ATOM 3800 C C . GLN A 1 492 ? 14.817 -12.630 -24.200 1.00 92.94 492 GLN A C 1
ATOM 3802 O O . GLN A 1 492 ? 15.835 -12.491 -24.879 1.00 92.94 492 GLN A O 1
ATOM 3807 N N . TRP A 1 493 ? 14.607 -13.705 -23.444 1.00 94.44 493 TRP A N 1
ATOM 3808 C CA . TRP A 1 493 ? 15.503 -14.855 -23.417 1.00 94.44 493 TRP A CA 1
ATOM 3809 C C . TRP A 1 493 ? 15.432 -15.663 -24.720 1.00 94.44 493 TRP A C 1
ATOM 3811 O O . TRP A 1 493 ? 16.473 -15.974 -25.293 1.00 94.44 493 TRP A O 1
ATOM 3821 N N . GLY A 1 494 ? 14.231 -15.893 -25.259 1.00 93.62 494 GLY A N 1
ATOM 3822 C CA . GLY A 1 494 ? 14.039 -16.500 -26.578 1.00 93.62 494 GLY A CA 1
ATOM 3823 C C . GLY A 1 494 ? 14.773 -15.734 -27.681 1.00 93.62 494 GLY A C 1
ATOM 3824 O O . GLY A 1 494 ? 15.527 -16.332 -28.440 1.00 93.62 494 GLY A O 1
ATOM 3825 N N . ALA A 1 495 ? 14.665 -14.401 -27.696 1.00 93.88 495 ALA A N 1
ATOM 3826 C CA . ALA A 1 495 ? 15.382 -13.554 -28.650 1.00 93.88 495 ALA A CA 1
ATOM 3827 C C . ALA A 1 495 ? 16.913 -13.585 -28.460 1.00 93.88 495 ALA A C 1
ATOM 3829 O O . ALA A 1 495 ? 17.663 -13.419 -29.421 1.00 93.88 495 ALA A O 1
ATOM 3830 N N . GLN A 1 496 ? 17.409 -13.776 -27.231 1.00 94.56 496 GLN A N 1
ATOM 3831 C CA . GLN A 1 496 ? 18.846 -13.964 -26.982 1.00 94.56 496 GLN A CA 1
ATOM 3832 C C . GLN A 1 496 ? 19.344 -15.288 -27.557 1.00 94.56 496 GLN A C 1
ATOM 3834 O O . GLN A 1 496 ? 20.399 -15.308 -28.187 1.00 94.56 496 GLN A O 1
ATOM 3839 N N . ILE A 1 497 ? 18.580 -16.365 -27.370 1.00 94.62 497 ILE A N 1
ATOM 3840 C CA . ILE A 1 497 ? 18.897 -17.673 -27.946 1.00 94.62 497 ILE A CA 1
ATOM 3841 C C . ILE A 1 497 ? 18.864 -17.597 -29.468 1.00 94.62 497 ILE A C 1
ATOM 3843 O O . ILE A 1 497 ? 19.821 -18.017 -30.105 1.00 94.62 497 ILE A O 1
ATOM 3847 N N . GLU A 1 498 ? 17.818 -17.005 -30.044 1.00 95.25 498 GLU A N 1
ATOM 3848 C CA . GLU A 1 498 ? 17.697 -16.838 -31.492 1.00 95.25 498 GLU A CA 1
ATOM 3849 C C . GLU A 1 498 ? 18.920 -16.122 -32.080 1.00 95.25 498 GLU A C 1
ATOM 3851 O O . GLU A 1 498 ? 19.531 -16.624 -33.019 1.00 95.25 498 GLU A O 1
ATOM 3856 N N . ARG A 1 499 ? 19.346 -14.997 -31.485 1.00 95.81 499 ARG A N 1
ATOM 3857 C CA . ARG A 1 499 ? 20.557 -14.282 -31.923 1.00 95.81 499 ARG A CA 1
ATOM 3858 C C . ARG A 1 499 ? 21.822 -15.122 -31.773 1.00 95.81 499 ARG A C 1
ATOM 3860 O O . ARG A 1 499 ? 22.653 -15.126 -32.675 1.00 95.81 499 ARG A O 1
ATOM 3867 N N . HIS A 1 500 ? 21.976 -15.820 -30.648 1.00 95.88 500 HIS A N 1
ATOM 3868 C CA . HIS A 1 500 ? 23.146 -16.662 -30.376 1.00 95.88 500 HIS A CA 1
ATOM 3869 C C . HIS A 1 500 ? 23.267 -17.823 -31.370 1.00 95.88 500 HIS A C 1
ATOM 3871 O O . HIS A 1 500 ? 24.378 -18.150 -31.790 1.00 95.88 500 HIS A O 1
ATOM 3877 N N . VAL A 1 501 ? 22.130 -18.394 -31.776 1.00 96.06 501 VAL A N 1
ATOM 3878 C CA . VAL A 1 501 ? 22.048 -19.466 -32.775 1.00 96.06 501 VAL A CA 1
ATOM 3879 C C . VAL A 1 501 ? 22.259 -18.920 -34.186 1.00 96.06 501 VAL A C 1
ATOM 3881 O O . VAL A 1 501 ? 23.092 -19.461 -34.906 1.00 96.06 501 VAL A O 1
ATOM 3884 N N . LYS A 1 502 ? 21.609 -17.806 -34.564 1.00 94.44 502 LYS A N 1
ATOM 3885 C CA . LYS A 1 502 ? 21.799 -17.150 -35.876 1.00 94.44 502 LYS A CA 1
ATOM 3886 C C . LYS A 1 502 ? 23.264 -16.802 -36.142 1.00 94.44 502 LYS A C 1
ATOM 3888 O O . LYS A 1 502 ? 23.741 -16.992 -37.251 1.00 94.44 502 LYS A O 1
ATOM 3893 N N . GLN A 1 503 ? 24.004 -16.363 -35.123 1.00 94.81 503 GLN A N 1
ATOM 3894 C CA . GLN A 1 503 ? 25.441 -16.072 -35.241 1.00 94.81 503 GLN A CA 1
ATOM 3895 C C . GLN A 1 503 ? 26.307 -17.294 -35.591 1.00 94.81 503 GLN A C 1
ATOM 3897 O O . GLN A 1 503 ? 27.425 -17.124 -36.067 1.00 94.81 503 GLN A O 1
ATOM 3902 N N . ARG A 1 504 ? 25.823 -18.512 -35.327 1.00 95.00 504 ARG A N 1
ATOM 3903 C CA . ARG A 1 504 ? 26.533 -19.784 -35.563 1.00 95.00 504 ARG A CA 1
ATOM 3904 C C . ARG A 1 504 ? 25.870 -20.631 -36.644 1.00 95.00 504 ARG A C 1
ATOM 3906 O O . ARG A 1 504 ? 26.243 -21.788 -36.835 1.00 95.00 504 ARG A O 1
ATOM 3913 N N . TRP A 1 505 ? 24.872 -20.073 -37.317 1.00 95.56 505 TRP A N 1
ATOM 3914 C CA . TRP A 1 505 ? 24.115 -20.759 -38.341 1.00 95.56 505 TRP A CA 1
ATOM 3915 C C . TRP A 1 505 ? 24.701 -20.463 -39.718 1.00 95.56 505 TRP A C 1
ATOM 3917 O O . TRP A 1 505 ? 24.902 -19.309 -40.088 1.00 95.56 505 TRP A O 1
ATOM 3927 N N . PHE A 1 506 ? 24.958 -21.527 -40.474 1.00 93.00 506 PHE A N 1
ATOM 3928 C CA . PHE A 1 506 ? 25.427 -21.467 -41.853 1.00 93.00 506 PHE A CA 1
ATOM 3929 C C . PHE A 1 506 ? 24.318 -22.009 -42.764 1.00 93.00 506 PHE A C 1
ATOM 3931 O O . PHE A 1 506 ? 24.228 -23.227 -42.950 1.00 93.00 506 PHE A O 1
ATOM 3938 N N . PRO A 1 507 ? 23.424 -21.143 -43.272 1.00 91.38 507 PRO A N 1
ATOM 3939 C CA . PRO A 1 507 ? 22.330 -21.579 -44.127 1.00 91.38 507 PRO A CA 1
ATOM 3940 C C . PRO A 1 507 ? 22.858 -22.098 -45.480 1.00 91.38 507 PRO A C 1
ATOM 3942 O O . PRO A 1 507 ? 23.808 -21.523 -46.025 1.00 91.38 507 PRO A O 1
ATOM 3945 N N . PRO A 1 508 ? 22.268 -23.168 -46.048 1.00 90.56 508 PRO A N 1
ATOM 3946 C CA . PRO A 1 508 ? 22.628 -23.657 -47.376 1.00 90.56 508 PRO A CA 1
ATOM 3947 C C . PRO A 1 508 ? 22.409 -22.584 -48.459 1.00 90.56 508 PRO A C 1
ATOM 3949 O O . PRO A 1 508 ? 21.451 -21.810 -48.376 1.00 90.56 508 PRO A O 1
ATOM 3952 N N . PRO A 1 509 ? 23.245 -22.526 -49.512 1.00 88.88 509 PRO A N 1
ATOM 3953 C CA . PRO A 1 509 ? 23.032 -21.584 -50.606 1.00 88.88 509 PRO A CA 1
ATOM 3954 C C . PRO A 1 509 ? 21.664 -21.826 -51.262 1.00 88.88 509 PRO A C 1
ATOM 3956 O O . PRO A 1 509 ? 21.280 -22.964 -51.514 1.00 88.88 509 PRO A O 1
ATOM 3959 N N . GLY A 1 510 ? 20.923 -20.749 -51.535 1.00 86.38 510 GLY A N 1
ATOM 3960 C CA . GLY A 1 510 ? 19.571 -20.826 -52.104 1.00 86.38 510 GLY A CA 1
ATOM 3961 C C . GLY A 1 510 ? 18.436 -20.977 -51.084 1.00 86.38 510 GLY A C 1
ATOM 3962 O O . GLY A 1 510 ? 17.279 -21.009 -51.489 1.00 86.38 510 GLY A O 1
ATOM 3963 N N . SER A 1 511 ? 18.712 -21.001 -49.773 1.00 86.69 511 SER A N 1
ATOM 3964 C CA . SER A 1 511 ? 17.667 -21.086 -48.738 1.00 86.69 511 SER A CA 1
ATOM 3965 C C . SER A 1 511 ? 17.031 -19.742 -48.345 1.00 86.69 511 SER A C 1
ATOM 3967 O O . SER A 1 511 ? 16.331 -19.665 -47.336 1.00 86.69 511 SER A O 1
ATOM 3969 N N . GLY A 1 512 ? 17.290 -18.669 -49.097 1.00 85.50 512 GLY A N 1
ATOM 3970 C CA . GLY A 1 512 ? 16.752 -17.340 -48.804 1.00 85.50 512 GLY A CA 1
ATOM 3971 C C . GLY A 1 512 ? 15.222 -17.319 -48.862 1.00 85.50 512 GLY A C 1
ATOM 3972 O O . GLY A 1 512 ? 14.633 -17.772 -49.840 1.00 85.50 512 GLY A O 1
ATOM 3973 N N . GLY A 1 513 ? 14.580 -16.792 -47.816 1.00 85.88 513 GLY A N 1
ATOM 3974 C CA . GLY A 1 513 ? 13.118 -16.688 -47.717 1.00 85.88 513 GLY A CA 1
ATOM 3975 C C . GLY A 1 513 ? 12.412 -17.927 -47.155 1.00 85.88 513 GLY A C 1
ATOM 3976 O O . GLY A 1 513 ? 11.184 -17.927 -47.053 1.00 85.88 513 GLY A O 1
ATOM 3977 N N . GLN A 1 514 ? 13.150 -18.973 -46.771 1.00 90.19 514 GLN A N 1
ATOM 3978 C CA . GLN A 1 514 ? 12.582 -20.103 -46.040 1.00 90.19 514 GLN A CA 1
ATOM 3979 C C . GLN A 1 514 ? 12.409 -19.757 -44.561 1.00 90.19 514 GLN A C 1
ATOM 3981 O O . GLN A 1 514 ? 13.258 -19.106 -43.973 1.00 90.19 514 GLN A O 1
ATOM 3986 N N . VAL A 1 515 ? 11.325 -20.228 -43.941 1.00 92.69 515 VAL A N 1
ATOM 3987 C CA . VAL A 1 515 ? 11.054 -19.996 -42.516 1.00 92.69 515 VAL A CA 1
ATOM 3988 C C . VAL A 1 515 ? 10.753 -21.321 -41.830 1.00 92.69 515 VAL A C 1
ATOM 3990 O O . VAL A 1 515 ? 9.890 -22.084 -42.272 1.00 92.69 515 VAL A O 1
ATOM 3993 N N . ALA A 1 516 ? 11.429 -21.576 -40.713 1.00 94.00 516 ALA A N 1
ATOM 3994 C CA . ALA A 1 516 ? 11.201 -22.725 -39.856 1.00 94.00 516 ALA A CA 1
ATOM 3995 C C . ALA A 1 516 ? 10.804 -22.306 -38.436 1.00 94.00 516 ALA A C 1
ATOM 3997 O O . ALA A 1 516 ? 11.401 -21.420 -37.830 1.00 94.00 516 ALA A O 1
ATOM 3998 N N . LYS A 1 517 ? 9.803 -22.983 -37.868 1.00 94.81 517 LYS A N 1
ATOM 3999 C CA . LYS A 1 517 ? 9.388 -22.815 -36.469 1.00 94.81 517 LYS A CA 1
ATOM 4000 C C . LYS A 1 517 ? 9.869 -23.997 -35.654 1.00 94.81 517 LYS A C 1
ATOM 4002 O O . LYS A 1 517 ? 9.501 -25.141 -35.924 1.00 94.81 517 LYS A O 1
ATOM 4007 N N . VAL A 1 518 ? 10.654 -23.704 -34.633 1.00 94.88 518 VAL A N 1
ATOM 4008 C CA . VAL A 1 518 ? 11.382 -24.679 -33.834 1.00 94.88 518 VAL A CA 1
ATOM 4009 C C . VAL A 1 518 ? 10.924 -24.595 -32.388 1.00 94.88 518 VAL A C 1
ATOM 4011 O O . VAL A 1 518 ? 11.012 -23.542 -31.761 1.00 94.88 518 VAL A O 1
ATOM 4014 N N . ARG A 1 519 ? 10.449 -25.709 -31.837 1.00 94.69 519 ARG A N 1
ATOM 4015 C CA . ARG A 1 519 ? 10.172 -25.864 -30.411 1.00 94.69 519 ARG A CA 1
ATOM 4016 C C . ARG A 1 519 ? 11.317 -26.625 -29.753 1.00 94.69 519 ARG A C 1
ATOM 4018 O O . ARG A 1 519 ? 11.667 -27.722 -30.185 1.00 94.69 519 ARG A O 1
ATOM 4025 N N . LEU A 1 520 ? 11.863 -26.064 -28.682 1.00 93.25 520 LEU A N 1
ATOM 4026 C CA . LEU A 1 520 ? 12.908 -26.700 -27.885 1.00 93.25 520 LEU A CA 1
ATOM 4027 C C . LEU A 1 520 ? 12.709 -26.426 -26.396 1.00 93.25 520 LEU A C 1
ATOM 4029 O O . LEU A 1 520 ? 12.087 -25.436 -26.012 1.00 93.25 520 LEU A O 1
ATOM 4033 N N . GLN A 1 521 ? 13.260 -27.298 -25.560 1.00 93.31 521 GLN A N 1
ATOM 4034 C CA . GLN A 1 521 ? 13.312 -27.110 -24.117 1.00 93.31 521 GLN A CA 1
ATOM 4035 C C . GLN A 1 521 ? 14.768 -26.914 -23.702 1.00 93.31 521 GLN A C 1
ATOM 4037 O O . GLN A 1 521 ? 15.629 -27.666 -24.144 1.00 93.31 521 GLN A O 1
ATOM 4042 N N . VAL A 1 522 ? 15.060 -25.929 -22.855 1.00 93.25 522 VAL A N 1
ATOM 4043 C CA . VAL A 1 522 ? 16.437 -25.653 -22.406 1.00 93.25 522 VAL A CA 1
ATOM 4044 C C . VAL A 1 522 ? 16.557 -25.868 -20.897 1.00 93.25 522 VAL A C 1
ATOM 4046 O O . VAL A 1 522 ? 15.657 -25.547 -20.117 1.00 93.25 522 VAL A O 1
ATOM 4049 N N . SER A 1 523 ? 17.663 -26.460 -20.457 1.00 91.81 523 SER A N 1
ATOM 4050 C CA . SER A 1 523 ? 17.958 -26.694 -19.043 1.00 91.81 523 SER A CA 1
ATOM 4051 C C . SER A 1 523 ? 18.386 -25.404 -18.318 1.00 91.81 523 SER A C 1
ATOM 4053 O O . SER A 1 523 ? 18.648 -24.374 -18.935 1.00 91.81 523 SER A O 1
ATOM 4055 N N . SER A 1 524 ? 18.510 -25.453 -16.981 1.00 89.88 524 SER A N 1
ATOM 4056 C CA . SER A 1 524 ? 19.066 -24.320 -16.206 1.00 89.88 524 SER A CA 1
ATOM 4057 C C . SER A 1 524 ? 20.503 -23.991 -16.615 1.00 89.88 524 SER A C 1
ATOM 4059 O O . SER A 1 524 ? 20.941 -22.863 -16.421 1.00 89.88 524 SER A O 1
ATOM 4061 N N . SER A 1 525 ? 21.239 -24.990 -17.110 1.00 88.88 525 SER A N 1
ATOM 4062 C CA . SER A 1 525 ? 22.647 -24.889 -17.489 1.00 88.88 525 SER A CA 1
ATOM 4063 C C . SER A 1 525 ? 22.853 -24.491 -18.954 1.00 88.88 525 SER A C 1
ATOM 4065 O O . SER A 1 525 ? 23.994 -24.453 -19.395 1.00 88.88 525 SER A O 1
ATOM 4067 N N . GLY A 1 526 ? 21.778 -24.203 -19.700 1.00 89.56 526 GLY A N 1
ATOM 4068 C CA . GLY A 1 526 ? 21.862 -23.771 -21.100 1.00 89.56 526 GLY A CA 1
ATOM 4069 C C . GLY A 1 526 ? 21.923 -24.907 -22.128 1.00 89.56 526 GLY A C 1
ATOM 4070 O O . GLY A 1 526 ? 22.033 -24.640 -23.316 1.00 89.56 526 GLY A O 1
ATOM 4071 N N . TYR A 1 527 ? 21.815 -26.169 -21.716 1.00 92.94 527 TYR A N 1
ATOM 4072 C CA . TYR A 1 527 ? 21.820 -27.316 -22.639 1.00 92.94 527 TYR A CA 1
ATOM 4073 C C . TYR A 1 527 ? 20.409 -27.636 -23.129 1.00 92.94 527 TYR A C 1
ATOM 4075 O O . TYR A 1 527 ? 19.448 -27.525 -22.355 1.00 92.94 527 TYR A O 1
ATOM 4083 N N . ILE A 1 528 ? 20.268 -28.056 -24.386 1.00 93.00 528 ILE A N 1
ATOM 4084 C CA . ILE A 1 528 ? 18.969 -28.445 -24.935 1.00 93.00 528 ILE A CA 1
ATOM 4085 C C . ILE A 1 528 ? 18.549 -29.771 -24.293 1.00 93.00 528 ILE A C 1
ATOM 4087 O O . ILE A 1 528 ? 19.334 -30.700 -24.112 1.00 93.00 528 ILE A O 1
ATOM 4091 N N . ARG A 1 529 ? 17.287 -29.845 -23.877 1.00 91.06 529 ARG A N 1
ATOM 4092 C CA . ARG A 1 529 ? 16.673 -31.047 -23.324 1.00 91.06 529 ARG A CA 1
ATOM 4093 C C . ARG A 1 529 ? 15.836 -31.732 -24.389 1.00 91.06 529 ARG A C 1
ATOM 4095 O O . ARG A 1 529 ? 14.884 -31.151 -24.906 1.00 91.06 529 ARG A O 1
ATOM 4102 N N . GLY A 1 530 ? 16.163 -32.997 -24.642 1.00 88.00 530 GLY A N 1
ATOM 4103 C CA . GLY A 1 530 ? 15.480 -33.817 -25.635 1.00 88.00 530 GLY A CA 1
ATOM 4104 C C . GLY A 1 530 ? 15.802 -33.394 -27.067 1.00 88.00 530 GLY A C 1
ATOM 4105 O O . GLY A 1 530 ? 16.791 -32.714 -27.329 1.00 88.00 530 GLY A O 1
ATOM 4106 N N . GLN A 1 531 ? 14.959 -33.824 -28.003 1.00 87.38 531 GLN A N 1
ATOM 4107 C CA . GLN A 1 531 ? 15.126 -33.501 -29.414 1.00 87.38 531 GLN A CA 1
ATOM 4108 C C . GLN A 1 531 ? 14.457 -32.167 -29.761 1.00 87.38 531 GLN A C 1
ATOM 4110 O O . GLN A 1 531 ? 13.346 -31.871 -29.320 1.00 87.38 531 GLN A O 1
ATOM 4115 N N . ILE A 1 532 ? 15.113 -31.404 -30.631 1.00 91.75 532 ILE A N 1
ATOM 4116 C CA . ILE A 1 532 ? 14.554 -30.209 -31.260 1.00 91.75 532 ILE A CA 1
ATOM 4117 C C . ILE A 1 532 ? 13.372 -30.609 -32.155 1.00 91.75 532 ILE A C 1
ATOM 4119 O O . ILE A 1 532 ? 13.515 -31.443 -33.054 1.00 91.75 532 ILE A O 1
ATOM 4123 N N . GLN A 1 533 ? 12.207 -30.007 -31.919 1.00 93.06 533 GLN A N 1
ATOM 4124 C CA . GLN A 1 533 ? 10.985 -30.275 -32.674 1.00 93.06 533 GLN A CA 1
ATOM 4125 C C . GLN A 1 533 ? 10.764 -29.181 -33.718 1.00 93.06 533 GLN A C 1
ATOM 4127 O O . GLN A 1 533 ? 10.590 -28.012 -33.379 1.00 93.06 533 GLN A O 1
ATOM 4132 N N . PHE A 1 534 ? 10.721 -29.555 -34.992 1.00 93.69 534 PHE A N 1
ATOM 4133 C CA . PHE A 1 534 ? 10.342 -28.643 -36.068 1.00 93.69 534 PHE A CA 1
ATOM 4134 C C . PHE A 1 534 ? 8.822 -28.694 -36.235 1.00 93.69 534 PHE A C 1
ATOM 4136 O O . PHE A 1 534 ? 8.276 -29.722 -36.618 1.00 93.69 534 PHE A O 1
ATOM 4143 N N . LEU A 1 535 ? 8.138 -27.596 -35.910 1.00 92.50 535 LEU A N 1
ATOM 4144 C CA . LEU A 1 535 ? 6.691 -27.459 -36.118 1.00 92.50 535 LEU A CA 1
ATOM 4145 C C . LEU A 1 535 ? 6.362 -27.091 -37.565 1.00 92.50 535 LEU A C 1
ATOM 4147 O O . LEU A 1 535 ? 5.301 -27.433 -38.072 1.00 92.50 535 LEU A O 1
ATOM 4151 N N . GLN A 1 536 ? 7.264 -26.358 -38.211 1.00 91.12 536 GLN A N 1
ATOM 4152 C CA . GLN A 1 536 ? 7.150 -25.947 -39.601 1.00 91.12 536 GLN A CA 1
ATOM 4153 C C . GLN A 1 536 ? 8.566 -25.891 -40.163 1.00 91.12 536 GLN A C 1
ATOM 4155 O O . GLN A 1 536 ? 9.411 -25.228 -39.567 1.00 91.12 536 GLN A O 1
ATOM 4160 N N . CYS A 1 537 ? 8.838 -26.609 -41.248 1.00 90.12 537 CYS A N 1
ATOM 4161 C CA . CYS A 1 537 ? 10.095 -26.530 -41.985 1.00 90.12 537 CYS A CA 1
ATOM 4162 C C . CYS A 1 537 ? 9.889 -27.155 -43.373 1.00 90.12 537 CYS A C 1
ATOM 4164 O O . CYS A 1 537 ? 9.410 -28.284 -43.455 1.00 90.12 537 CYS A O 1
ATOM 4166 N N . GLY A 1 538 ? 10.156 -26.397 -44.439 1.00 82.31 538 GLY A N 1
ATOM 4167 C CA . GLY A 1 538 ? 9.824 -26.800 -45.812 1.00 82.31 538 GLY A CA 1
ATOM 4168 C C . GLY A 1 538 ? 10.869 -27.697 -46.477 1.00 82.31 538 GLY A C 1
ATOM 4169 O O . GLY A 1 538 ? 10.505 -28.652 -47.154 1.00 82.31 538 GLY A O 1
ATOM 4170 N N . ASP A 1 539 ? 12.155 -27.414 -46.263 1.00 89.62 539 ASP A N 1
ATOM 4171 C CA . ASP A 1 539 ? 13.275 -28.119 -46.895 1.00 89.62 539 ASP A CA 1
ATOM 4172 C C . ASP A 1 539 ? 14.088 -28.911 -45.851 1.00 89.62 539 ASP A C 1
ATOM 4174 O O . ASP A 1 539 ? 14.605 -28.315 -44.898 1.00 89.62 539 ASP A O 1
ATOM 4178 N N . PRO A 1 540 ? 14.262 -30.236 -46.012 1.00 90.50 540 PRO A N 1
ATOM 4179 C CA . PRO A 1 540 ? 15.055 -31.059 -45.098 1.00 90.50 540 PRO A CA 1
ATOM 4180 C C . PRO A 1 540 ? 16.502 -30.585 -44.887 1.00 90.50 540 PRO A C 1
ATOM 4182 O O . PRO A 1 540 ? 17.009 -30.687 -43.767 1.00 90.50 540 PRO A O 1
ATOM 4185 N N . GLY A 1 541 ? 17.164 -30.059 -45.923 1.00 90.31 541 GLY A N 1
ATOM 4186 C CA . GLY A 1 541 ? 18.520 -29.510 -45.854 1.00 90.31 541 GLY A CA 1
ATOM 4187 C C . GLY A 1 541 ? 18.573 -28.220 -45.036 1.00 90.31 541 GLY A C 1
ATOM 4188 O O . GLY A 1 541 ? 19.456 -28.048 -44.190 1.00 90.31 541 GLY A O 1
ATOM 4189 N N . PHE A 1 542 ? 17.562 -27.364 -45.187 1.00 93.75 542 PHE A N 1
ATOM 4190 C CA . PHE A 1 542 ? 17.381 -26.187 -44.339 1.00 93.75 542 PHE A CA 1
ATOM 4191 C C . PHE A 1 542 ? 17.146 -26.584 -42.872 1.00 93.75 542 PHE A C 1
ATOM 4193 O O . PHE A 1 542 ? 17.854 -26.100 -41.986 1.00 93.75 542 PHE A O 1
ATOM 4200 N N . CYS A 1 543 ? 16.254 -27.545 -42.591 1.00 92.88 543 CYS A N 1
ATOM 4201 C CA . CYS A 1 543 ? 16.020 -28.023 -41.219 1.00 92.88 543 CYS A CA 1
ATOM 4202 C C . CYS A 1 543 ? 17.275 -28.656 -40.599 1.00 92.88 543 CYS A C 1
ATOM 4204 O O . CYS A 1 543 ? 17.543 -28.481 -39.408 1.00 92.88 543 CYS A O 1
ATOM 4206 N N . ALA A 1 544 ? 18.044 -29.412 -41.391 1.00 93.38 544 ALA A N 1
ATOM 4207 C CA . ALA A 1 544 ? 19.290 -30.023 -40.946 1.00 93.38 544 ALA A CA 1
ATOM 4208 C C . ALA A 1 544 ? 20.327 -28.959 -40.563 1.00 93.38 544 ALA A C 1
ATOM 4210 O O . ALA A 1 544 ? 20.940 -29.081 -39.503 1.00 93.38 544 ALA A O 1
ATOM 4211 N N . SER A 1 545 ? 20.447 -27.885 -41.352 1.00 94.62 545 SER A N 1
ATOM 4212 C CA . SER A 1 545 ? 21.336 -26.760 -41.034 1.00 94.62 545 SER A CA 1
ATOM 4213 C C . SER A 1 545 ? 20.963 -26.069 -39.716 1.00 94.62 545 SER A C 1
ATOM 4215 O O . SER A 1 545 ? 21.838 -25.733 -38.921 1.00 94.62 545 SER A O 1
ATOM 4217 N N . ILE A 1 546 ? 19.663 -25.920 -39.433 1.00 95.06 546 ILE A N 1
ATOM 4218 C CA . ILE A 1 546 ? 19.175 -25.341 -38.175 1.00 95.06 546 ILE A CA 1
ATOM 4219 C C . ILE A 1 546 ? 19.485 -26.276 -37.004 1.00 95.06 546 ILE A C 1
ATOM 4221 O O . ILE A 1 546 ? 19.935 -25.825 -35.952 1.00 95.06 546 ILE A O 1
ATOM 4225 N N . ARG A 1 547 ? 19.283 -27.590 -37.173 1.00 94.12 547 ARG A N 1
ATOM 4226 C CA . ARG A 1 547 ? 19.620 -28.584 -36.142 1.00 94.12 547 ARG A CA 1
ATOM 4227 C C . ARG A 1 547 ? 21.112 -28.542 -35.795 1.00 94.12 547 ARG A C 1
ATOM 4229 O O . ARG A 1 547 ? 21.450 -28.558 -34.614 1.00 94.12 547 ARG A O 1
ATOM 4236 N N . ASP A 1 548 ? 21.975 -28.444 -36.805 1.00 94.56 548 ASP A N 1
ATOM 4237 C CA . ASP A 1 548 ? 23.424 -28.294 -36.629 1.00 94.56 548 ASP A CA 1
ATOM 4238 C C . ASP A 1 548 ? 23.775 -26.971 -35.925 1.00 94.56 548 ASP A C 1
ATOM 4240 O O . ASP A 1 548 ? 24.559 -26.961 -34.977 1.00 94.56 548 ASP A O 1
ATOM 4244 N N . ALA A 1 549 ? 23.123 -25.864 -36.294 1.00 95.69 549 ALA A N 1
ATOM 4245 C CA . ALA A 1 549 ? 23.327 -24.568 -35.646 1.00 95.69 549 ALA A CA 1
ATOM 4246 C C . ALA A 1 549 ? 22.988 -24.595 -34.150 1.00 95.69 549 ALA A C 1
ATOM 4248 O O . ALA A 1 549 ? 23.747 -24.065 -33.337 1.00 95.69 549 ALA A O 1
ATOM 4249 N N . PHE A 1 550 ? 21.881 -25.235 -33.764 1.00 95.06 550 PHE A N 1
ATOM 4250 C CA . PHE A 1 550 ? 21.534 -25.409 -32.354 1.00 95.06 550 PHE A CA 1
ATOM 4251 C C . PHE A 1 550 ? 22.551 -26.285 -31.615 1.00 95.06 550 PHE A C 1
ATOM 4253 O O . PHE A 1 550 ? 22.965 -25.907 -30.522 1.00 95.06 550 PHE A O 1
ATOM 4260 N N . ALA A 1 551 ? 23.010 -27.386 -32.220 1.00 93.25 551 ALA A N 1
ATOM 4261 C CA . ALA A 1 551 ? 24.034 -28.250 -31.629 1.00 93.25 551 ALA A CA 1
ATOM 4262 C C . ALA A 1 551 ? 25.369 -27.510 -31.411 1.00 93.25 551 ALA A C 1
ATOM 4264 O O . ALA A 1 551 ? 25.978 -27.628 -30.351 1.00 93.25 551 ALA A O 1
ATOM 4265 N N . ARG A 1 552 ? 25.798 -26.673 -32.369 1.00 93.88 552 ARG A N 1
ATOM 4266 C CA . ARG A 1 552 ? 27.006 -25.826 -32.249 1.00 93.88 552 ARG A CA 1
ATOM 4267 C C . ARG A 1 552 ? 26.871 -24.690 -31.244 1.00 93.88 552 ARG A C 1
ATOM 4269 O O . ARG A 1 552 ? 27.872 -24.107 -30.830 1.00 93.88 552 ARG A O 1
ATOM 4276 N N . SER A 1 553 ? 25.642 -24.317 -30.920 1.00 94.88 553 SER A N 1
ATOM 4277 C CA . SER A 1 553 ? 25.353 -23.186 -30.046 1.00 94.88 553 SER A CA 1
ATOM 4278 C C . SER A 1 553 ? 25.289 -23.576 -28.574 1.00 94.88 553 SER A C 1
ATOM 4280 O O . SER A 1 553 ? 25.169 -22.681 -27.738 1.00 94.88 553 SER A O 1
ATOM 4282 N N . GLU A 1 554 ? 25.381 -24.867 -28.242 1.00 93.31 554 GLU A N 1
ATOM 4283 C CA . GLU A 1 554 ? 25.422 -25.317 -26.856 1.00 93.31 554 GLU A CA 1
ATOM 4284 C C . GLU A 1 554 ? 26.758 -24.962 -26.168 1.00 93.31 554 GLU A C 1
ATOM 4286 O O . GLU A 1 554 ? 27.826 -25.175 -26.746 1.00 93.31 554 GLU A O 1
ATOM 4291 N N . PRO A 1 555 ? 26.727 -24.444 -24.923 1.00 92.62 555 PRO A N 1
ATOM 4292 C CA . PRO A 1 555 ? 25.536 -24.095 -24.148 1.00 92.62 555 PRO A CA 1
ATOM 4293 C C . PRO A 1 555 ? 24.883 -22.786 -24.631 1.00 92.62 555 PRO A C 1
ATOM 4295 O O . PRO A 1 555 ? 25.543 -21.774 -24.880 1.00 92.62 555 PRO A O 1
ATOM 4298 N N . LEU A 1 556 ? 23.554 -22.802 -24.712 1.00 94.00 556 LEU A N 1
ATOM 4299 C CA . LEU A 1 556 ? 22.728 -21.632 -24.989 1.00 94.00 556 LEU A CA 1
ATOM 4300 C C . LEU A 1 556 ? 22.749 -20.651 -23.800 1.00 94.00 556 LEU A C 1
ATOM 4302 O O . LEU A 1 556 ? 22.997 -21.064 -22.664 1.00 94.00 556 LEU A O 1
ATOM 4306 N N . PRO A 1 557 ? 22.426 -19.359 -24.021 1.00 92.94 557 PRO A N 1
ATOM 4307 C CA . PRO A 1 557 ? 22.256 -18.390 -22.943 1.00 92.94 557 PRO A CA 1
ATOM 4308 C C . PRO A 1 557 ? 21.355 -18.924 -21.823 1.00 92.94 557 PRO A C 1
ATOM 4310 O O . PRO A 1 557 ? 20.241 -19.385 -22.081 1.00 92.94 557 PRO A O 1
ATOM 4313 N N . SER A 1 558 ? 21.819 -18.855 -20.576 1.00 90.75 558 SER A N 1
ATOM 4314 C CA . SER A 1 558 ? 21.074 -19.382 -19.430 1.00 90.75 558 SER A CA 1
ATOM 4315 C C . SER A 1 558 ? 19.759 -18.622 -19.195 1.00 90.75 558 SER A C 1
ATOM 4317 O O . SER A 1 558 ? 19.724 -17.396 -19.336 1.00 90.75 558 SER A O 1
ATOM 4319 N N . PRO A 1 559 ? 18.675 -19.313 -18.793 1.00 90.00 559 PRO A N 1
ATOM 4320 C CA . PRO A 1 559 ? 17.394 -18.671 -18.522 1.00 90.00 559 PRO A CA 1
ATOM 4321 C C . PRO A 1 559 ? 17.479 -17.729 -17.311 1.00 90.00 559 PRO A C 1
ATOM 4323 O O . PRO A 1 559 ? 18.133 -18.055 -16.313 1.00 90.00 559 PRO A O 1
ATOM 4326 N N . PRO A 1 560 ? 16.780 -16.582 -17.336 1.00 89.00 560 PRO A N 1
ATOM 4327 C CA . PRO A 1 560 ? 16.675 -15.719 -16.166 1.00 89.00 560 PRO A CA 1
ATOM 4328 C C . PRO A 1 560 ? 15.861 -16.407 -15.055 1.00 89.00 560 PRO A C 1
ATOM 4330 O O . PRO A 1 560 ? 14.984 -17.232 -15.312 1.00 89.00 560 PRO A O 1
ATOM 4333 N N . ARG A 1 561 ? 16.138 -16.068 -13.787 1.00 87.44 561 ARG A N 1
ATOM 4334 C CA . ARG A 1 561 ? 15.596 -16.788 -12.609 1.00 87.44 561 ARG A CA 1
ATOM 4335 C C . ARG A 1 561 ? 14.066 -16.818 -12.528 1.00 87.44 561 ARG A C 1
ATOM 4337 O O . ARG A 1 561 ? 13.510 -17.707 -11.895 1.00 87.44 561 ARG A O 1
ATOM 4344 N N . ASN A 1 562 ? 13.394 -15.837 -13.122 1.00 85.19 562 ASN A N 1
ATOM 4345 C CA . ASN A 1 562 ? 11.939 -15.702 -13.110 1.00 85.19 562 ASN A CA 1
ATOM 4346 C C . ASN A 1 562 ? 11.235 -16.526 -14.205 1.00 85.19 562 ASN A C 1
ATOM 4348 O O . ASN A 1 562 ? 10.007 -16.600 -14.194 1.00 85.19 562 ASN A O 1
ATOM 4352 N N . VAL A 1 563 ? 11.978 -17.156 -15.117 1.00 86.94 563 VAL A N 1
ATOM 4353 C CA . VAL A 1 563 ? 11.441 -17.990 -16.197 1.00 86.94 563 VAL A CA 1
ATOM 4354 C C . VAL A 1 563 ? 11.401 -19.454 -15.750 1.00 86.94 563 VAL A C 1
ATOM 4356 O O . VAL A 1 563 ? 12.426 -20.135 -15.664 1.00 86.94 563 VAL A O 1
ATOM 4359 N N . LEU A 1 564 ? 10.192 -19.912 -15.411 1.00 81.75 564 LEU A N 1
ATOM 4360 C CA . LEU A 1 564 ? 9.937 -21.257 -14.884 1.00 81.75 564 LEU A CA 1
ATOM 4361 C C . LEU A 1 564 ? 9.689 -22.278 -15.998 1.00 81.75 564 LEU A C 1
ATOM 4363 O O . LEU A 1 564 ? 10.259 -23.367 -15.966 1.00 81.75 564 LEU A O 1
ATOM 4367 N N . ASP A 1 565 ? 8.870 -21.916 -16.986 1.00 81.50 565 ASP A N 1
ATOM 4368 C CA . ASP A 1 565 ? 8.729 -22.697 -18.213 1.00 81.50 565 ASP A CA 1
ATOM 4369 C C . ASP A 1 565 ? 9.903 -22.369 -19.130 1.00 81.50 565 ASP A C 1
ATOM 4371 O O . ASP A 1 565 ? 10.199 -21.206 -19.374 1.00 81.50 565 ASP A O 1
ATOM 4375 N N . ARG A 1 566 ? 10.608 -23.393 -19.601 1.00 88.88 566 ARG A N 1
ATOM 4376 C CA . ARG A 1 566 ? 11.799 -23.249 -20.451 1.00 88.88 566 ARG A CA 1
ATOM 4377 C C . ARG A 1 566 ? 11.599 -23.852 -21.826 1.00 88.88 566 ARG A C 1
ATOM 4379 O O . ARG A 1 566 ? 12.564 -24.199 -22.507 1.00 88.88 566 ARG A O 1
ATOM 4386 N N . THR A 1 567 ? 10.337 -24.000 -22.195 1.00 91.12 567 THR A N 1
ATOM 4387 C CA . THR A 1 567 ? 9.908 -24.372 -23.528 1.00 91.12 567 THR A CA 1
ATOM 4388 C C . THR A 1 567 ? 9.841 -23.109 -24.369 1.00 91.12 567 THR A C 1
ATOM 4390 O O . THR A 1 567 ? 9.111 -22.171 -24.054 1.00 91.12 567 THR A O 1
ATOM 4393 N N . LEU A 1 568 ? 10.621 -23.072 -25.439 1.00 91.75 568 LEU A N 1
ATOM 4394 C CA . LEU A 1 568 ? 10.692 -21.942 -26.350 1.00 91.75 568 LEU A CA 1
ATOM 4395 C C . LEU A 1 568 ? 10.186 -22.345 -27.722 1.00 91.75 568 LEU A C 1
ATOM 4397 O O . LEU A 1 568 ? 10.399 -23.470 -28.173 1.00 91.75 568 LEU A O 1
ATOM 4401 N N . LEU A 1 569 ? 9.544 -21.387 -28.381 1.00 93.31 569 LEU A N 1
ATOM 4402 C CA . LEU A 1 569 ? 9.221 -21.439 -29.795 1.00 93.31 569 LEU A CA 1
ATOM 4403 C C . LEU A 1 569 ? 10.043 -20.360 -30.497 1.00 93.31 569 LEU A C 1
ATOM 4405 O O . LEU A 1 569 ? 9.802 -19.173 -30.290 1.00 93.31 569 LEU A O 1
ATOM 4409 N N . ILE A 1 570 ? 11.019 -20.777 -31.293 1.00 93.44 570 ILE A N 1
ATOM 4410 C CA . ILE A 1 570 ? 11.933 -19.901 -32.023 1.00 93.44 570 ILE A CA 1
ATOM 4411 C C . ILE A 1 570 ? 11.605 -19.991 -33.508 1.00 93.44 570 ILE A C 1
ATOM 4413 O O . ILE A 1 570 ? 11.341 -21.076 -34.025 1.00 93.44 570 ILE A O 1
ATOM 4417 N N . THR A 1 571 ? 11.603 -18.849 -34.187 1.00 93.44 571 THR A N 1
ATOM 4418 C CA . THR A 1 571 ? 11.455 -18.790 -35.644 1.00 93.44 571 THR A CA 1
ATOM 4419 C C . THR A 1 571 ? 12.827 -18.538 -36.250 1.00 93.44 571 THR A C 1
ATOM 4421 O O . THR A 1 571 ? 13.525 -17.638 -35.796 1.00 93.44 571 THR A O 1
ATOM 4424 N N . MET A 1 572 ? 13.221 -19.365 -37.215 1.00 92.81 572 MET A N 1
ATOM 4425 C CA . MET A 1 572 ? 14.479 -19.271 -37.951 1.00 92.81 572 MET A CA 1
ATOM 4426 C C . MET A 1 572 ? 14.161 -19.002 -39.414 1.00 92.81 572 MET A C 1
ATOM 4428 O O . MET A 1 572 ? 13.392 -19.752 -40.013 1.00 92.81 572 MET A O 1
ATOM 4432 N N . ASP A 1 573 ? 14.726 -17.931 -39.946 1.00 90.38 573 ASP A N 1
ATOM 4433 C CA . ASP A 1 573 ? 14.478 -17.380 -41.274 1.00 90.38 573 ASP A CA 1
ATOM 4434 C C . ASP A 1 573 ? 15.780 -16.906 -41.921 1.00 90.38 573 ASP A C 1
ATOM 4436 O O . ASP A 1 573 ? 16.645 -16.392 -41.166 1.00 90.38 573 ASP A O 1
#

Secondary structure (DSSP, 8-state):
--SSTTT-HHHHHHHHHHHHHHHHHHHHHHTTS----------------------------------------HHHHHHHHHHHHHHHHHHHHHHHHHHHHHHHHHHHHHHHHHHHHHHHHHHHHHHHHHHHHHHHHHHHHHHHHHHHHHHHHHHHHHHHHHHHHHHHHHHHHHHHHHHHHHHHHHHHHHHHHHHHHHHHHHHHHHHHHHHHHHHHHHHHHHHHHHHHHHHHHHHTT--------SSHHHHHHHHHHHHHHHHHHHHHHHHHHHHHHHHHHHHHHHHHHHHHHHHHHHHHHHHHHHHHHHHHHHHHHHHHHHHHHHHHHHHHHHHHHHHHHHHHHHHHHHHHHHHHHHHHHHHHHHHHHHHHHHHHHHHHHHHHHHHHHHHHHTTTSSSSSSSSSTTTHHHHHHHHHHHHHHHHHHHHHHHHHHHHHHHHHHHHHHHHHHHHHHHHHHHHHHHHHHHHHHHHHHHHHHHHHHHHHHHHHHHHHHHHHHHHHHTT--PPTT-TT--EEEEEEE-TTSPEEEEEEEEE-S-HHHHHHHHHHHHHTPSPPPPPTT----EEEEEE-

pLDDT: mean 75.63, std 16.98, range [27.34, 96.06]

Foldseek 3Di:
DVVVCVPCVPVVVVVVVVVVVVVVVVVVVVVPDDDDDDDDDDDDDDDDDDDDDDDDDDDDDDDDDDDDDDDDDPVVVVVVVVVVVVVVVVVVVVVVVVVVVVVVVVVVVVVVVVVVVVVVVVVVVVVVVVVVVVVVVVVVVVVVVVVVVVVVVVVVVVVVVVVVVVVVVVVVVVVVVVVVVVVVVVVVVVVVVVVVVVVVVVVVVVVVVVVVVVVVVVVVVVVVVVVVVVVVVVVVVPPDDPDDPDPVPVVVVVVVVVVVVVVVVVVVVVVVVVVVVVVVVVVVVVVVVVVVVVVVVVVVVVVVVVVVVVVVVVVVVVVVVVVVVVVVVVVVVVVVVVVVVVVVVVVVVVVVVVVVVVVVVVVVVVVVVVVVVVVVVVVVVVVVVCVVVCVVVVVPPPPDPPPPPPPPVVVVVVVVVVVVVVVVVVVVVVVVVVVVVVVVVVVVVVVVVVVVVVVVVVVVVVVVVVVVVVVVVVVVVVVVVLVVVLVVLQVVLLVQQLVLLVVQFDADPPCPPWKWKWKWFADQQQHTDDDIDIPDGDDPSRVVSSSVSNVVSPSGPGRDPSHPGRIDIHMDD

Sequence (573 aa):
MMKTLLRHPFAFILAIILHGLIALLFVISFDLHLVEGSLGKISPVKVMLNSQAISELQLEPTPERDTPDPVMDAAALQAELEKQALESAEKAEQERLEAELAAKAEQERIEAESLAQAEAERMAQEAAEKASQEAAEQAEAAKEAARQAEEQAQAAAQAAREAEEQATKEAQAKTEQEQAEKEARLKAAQEAQRKAEEEAAEQERQRQLAEAARKAAAAQAALVAKQAKEAAEAREAAKAKAAAEAKAQREREAAAAKAKQEREAAAAKAKLEKQRAEAEAKRQQEIAAAKARAEAIKKRQEREAAIAKAKAEKEAEALRAKRQREEQARIAKQKAEEAARLKEQERKRAEAERARIAKEKAEQALIAKRRAEFEAKKREEARKKEEEAARAKAERARLAAEKKRKAEEARKAAEARKAKALAEKKRKEAEARRAAEARKKAEAVKRAQAEAERKRVEAARRRAEEQRKAQAAAAARQRQAAAQAQRAALNQWGAQIERHVKQRWFPPPGSGGQVAKVRLQVSSSGYIRGQIQFLQCGDPGFCASIRDAFARSEPLPSPPRNVLDRTLLITMD